Protein AF-0000000084456237 (afdb_homodimer)

Solvent-accessible surface area (backbone atoms only — not comparable to full-atom values): 35198 Å² total; per-residue (Å²): 132,79,72,77,70,68,61,64,42,32,40,69,92,60,57,74,44,73,39,68,68,59,11,61,72,62,45,25,42,30,30,38,37,39,26,37,68,26,79,47,23,15,45,40,10,31,13,45,17,38,32,52,52,52,50,44,63,72,60,71,50,57,41,80,52,32,34,39,35,28,49,40,65,50,56,43,26,34,9,42,22,43,22,22,47,27,59,42,30,38,20,36,32,27,17,21,62,76,55,52,69,69,47,54,50,50,34,49,74,54,59,30,72,41,77,45,69,38,46,86,35,59,66,48,12,39,46,45,42,63,68,42,52,41,48,55,39,39,72,72,69,38,47,60,40,81,50,72,78,38,78,45,70,47,25,23,58,28,27,13,47,54,36,51,47,48,66,66,47,50,32,56,44,46,38,39,35,68,43,56,43,82,97,45,62,55,56,44,50,80,52,59,57,85,64,56,50,29,39,31,33,42,35,30,39,23,24,60,51,37,1,34,52,50,21,29,58,77,66,67,43,73,78,35,27,36,38,37,28,27,35,53,44,22,40,24,56,51,52,13,47,77,66,71,42,89,46,68,49,94,60,69,70,34,82,38,57,83,17,45,27,43,44,41,35,69,65,30,53,60,55,49,67,36,87,48,38,44,74,44,72,42,47,59,67,50,13,50,53,28,25,51,48,39,21,29,75,73,24,39,53,43,14,49,49,21,17,41,39,59,24,42,47,76,67,64,45,50,65,79,75,35,82,82,65,36,57,52,37,29,35,37,39,43,36,40,18,36,61,85,44,31,56,68,54,52,49,52,54,57,52,51,51,53,54,57,71,73,97,131,80,70,78,69,69,60,63,41,32,37,69,90,61,58,73,45,74,39,69,67,59,11,62,72,63,46,25,42,30,29,38,37,39,26,37,69,26,80,46,22,15,46,40,9,31,13,45,18,38,31,53,52,52,50,42,64,70,61,71,51,58,41,81,52,33,34,36,36,28,47,39,64,49,54,44,26,35,10,41,22,43,22,22,47,27,58,43,30,38,20,36,32,27,17,21,64,77,56,51,68,68,49,53,50,50,32,48,72,55,59,31,71,40,78,44,70,37,47,87,34,60,65,49,11,40,48,44,43,63,67,42,52,41,48,54,39,38,74,71,70,38,46,60,41,81,50,72,78,39,78,45,69,47,25,21,57,27,27,13,47,54,37,51,47,47,68,66,48,52,32,56,43,46,39,38,35,71,46,57,44,82,96,46,61,57,55,43,49,80,51,60,56,85,68,57,50,31,38,32,32,41,37,30,39,21,26,60,50,37,1,34,52,51,20,30,58,76,66,68,43,74,77,34,28,36,38,37,28,28,36,53,44,22,40,25,55,51,52,12,48,75,67,72,43,91,44,68,49,95,60,69,70,33,83,38,56,83,17,45,27,44,45,42,35,70,64,31,53,58,54,50,67,36,87,47,38,44,73,44,73,42,47,60,66,50,14,51,53,28,24,52,49,39,21,29,76,72,25,38,54,44,13,48,49,22,16,41,40,60,24,41,48,76,66,64,46,51,63,77,74,35,82,83,67,36,58,52,35,29,36,36,39,45,35,39,20,36,62,85,46,31,55,66,52,50,49,51,54,55,52,52,53,53,52,56,70,72,97

Secondary structure (DSSP, 8-state):
------S--SS-PPPEEE-HHHHHHHTSEEEEE-GGGSTTSBTHHHHHHHHHHHHHHHHT--GGGEEEEE--SSHHHHHHHHHHHHTT-EEEEEE-TTS-HHHHHHHHHHT-SEEEE-SSSHHHHHHHIIIIIHHHHHHTT-EEEE--SS-SHHHHHHHTHHHHHHHHHGGGGGGTS----TTS-TT-TT-------EEEEE-SSSHHHHHHHHHHHHTT-TTSEEEEEEETT--HHHHHHHHTS----S---SS-GGG--SS--HHHHHHHTSTTEEEEEE-HHHHHHHHHHHHHHH-B---HHHHHHHHHHHTT-HHHHSTT--TT-EEEEE--B-SS--HHHHHHHHHHHHHHHH-/------S--SS-PPPEEE-HHHHHHHTSEEEEE-GGGSTTSBTHHHHHHHHHHHHHHHHT--GGGEEEEE--SSHHHHHHHHHHHHTT-EEEEEE-TTS-HHHHHHHHHHT-SEEEE-SSSHHHHHHHIIIIIHHHHHHTT-EEEE--SS-SHHHHHHHTHHHHHHHHHGGGGGGTS----TTS-TT-TT-------EEEEE-SSSHHHHHHHHHHHHTT-TTSEEEEEEETT--HHHHHHHHTS----S---SS-GGG--SS--HHHHHHHTSTTEEEEEE-HHHHHHHHHHHHHHH-B---HHHHHHHHHHHTT-HHHHSTT--TT-EEEEE--B-SS--HHHHHHHHHHHHHHHH-

Nearest PDB structures (foldseek):
  2rkb-assembly1_A  TM=9.262E-01  e=6.363E-34  Homo sapiens
  4h27-assembly1_A  TM=9.131E-01  e=2.205E-33  Homo sapiens
  1p5j-assembly1_A  TM=9.171E-01  e=6.031E-33  Homo sapiens
  5c3u-assembly1_A  TM=9.354E-01  e=3.200E-30  Rhizomucor miehei CAU432
  8y1j-assembly1_B-2  TM=8.818E-01  e=7.955E-26  Pseudomonas aeruginosa PAO1

Radius of gyration: 25.5 Å; Cα contacts (8 Å, |Δi|>4): 1666; chains: 2; bounding box: 60×74×68 Å

InterPro domains:
  IPR000634 Serine/threonine dehydratase, pyridoxal-phosphate-binding site [PS00165] (35-48)
  IPR001926 Tryptophan synthase beta chain-like, PALP domain [PF00291] (12-337)
  IPR036052 Tryptophan synthase beta chain-like, PALP domain superfamily [G3DSA:3.40.50.1100] (14-342)
  IPR036052 Tryptophan synthase beta chain-like, PALP domain superfamily [G3DSA:3.40.50.1100] (45-150)
  IPR036052 Tryptophan synthase beta chain-like, PALP domain superfamily [SSF53686] (10-348)
  IPR050147 Serine/Threonine Dehydratase [PTHR48078] (11-351)

Structure (mmCIF, N/CA/C/O backbone):
data_AF-0000000084456237-model_v1
#
loop_
_entity.id
_entity.type
_entity.pdbx_description
1 polymer 'L-serine ammonia-lyase'
#
loop_
_atom_site.group_PDB
_atom_site.id
_atom_site.type_symbol
_atom_site.label_atom_id
_atom_site.label_alt_id
_atom_site.label_comp_id
_atom_site.label_asym_id
_atom_site.label_entity_id
_atom_site.label_seq_id
_atom_site.pdbx_PDB_ins_code
_atom_site.Cartn_x
_atom_site.Cartn_y
_atom_site.Cartn_z
_atom_site.occupancy
_atom_site.B_iso_or_equiv
_atom_site.auth_seq_id
_atom_site.auth_comp_id
_atom_site.auth_asym_id
_atom_site.auth_atom_id
_atom_site.pdbx_PDB_model_num
ATOM 1 N N . MET A 1 1 ? -5.891 -6.926 32.438 1 22.42 1 MET A N 1
ATOM 2 C CA . MET A 1 1 ? -6.742 -5.742 32.469 1 22.42 1 MET A CA 1
ATOM 3 C C . MET A 1 1 ? -6.789 -5.074 31.094 1 22.42 1 MET A C 1
ATOM 5 O O . MET A 1 1 ? -5.797 -4.492 30.641 1 22.42 1 MET A O 1
ATOM 9 N N . GLY A 1 2 ? -7.172 -5.719 30 1 31.09 2 GLY A N 1
ATOM 10 C CA . GLY A 1 2 ? -7.332 -5.328 28.609 1 31.09 2 GLY A CA 1
ATOM 11 C C . GLY A 1 2 ? -8.016 -3.982 28.453 1 31.09 2 GLY A C 1
ATOM 12 O O . GLY A 1 2 ? -9.203 -3.844 28.75 1 31.09 2 GLY A O 1
ATOM 13 N N . SER A 1 3 ? -7.402 -2.934 28.844 1 33.03 3 SER A N 1
ATOM 14 C CA . SER A 1 3 ? -8.102 -1.654 28.938 1 33.03 3 SER A CA 1
ATOM 15 C C . SER A 1 3 ? -9.133 -1.498 27.828 1 33.03 3 SER A C 1
ATOM 17 O O . SER A 1 3 ? -8.859 -1.839 26.672 1 33.03 3 SER A O 1
ATOM 19 N N . ALA A 1 4 ? -10.422 -1.569 27.922 1 39.97 4 ALA A N 1
ATOM 20 C CA . ALA A 1 4 ? -11.578 -1.31 27.062 1 39.97 4 ALA A CA 1
ATOM 21 C C . ALA A 1 4 ? -11.281 -0.199 26.062 1 39.97 4 ALA A C 1
ATOM 23 O O . ALA A 1 4 ? -10.961 0.926 26.453 1 39.97 4 ALA A O 1
ATOM 24 N N . ILE A 1 5 ? -10.547 -0.421 25.047 1 48.97 5 ILE A N 1
ATOM 25 C CA . ILE A 1 5 ? -10.148 0.511 24 1 48.97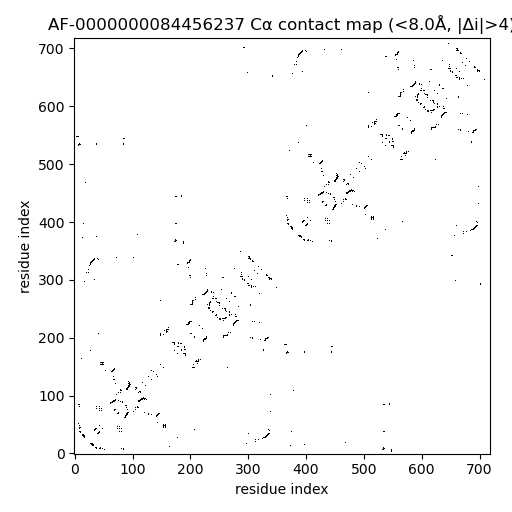 5 ILE A CA 1
ATOM 26 C C . ILE A 1 5 ? -11.32 1.428 23.641 1 48.97 5 ILE A C 1
ATOM 28 O O . ILE A 1 5 ? -12.211 1.042 22.891 1 48.97 5 ILE A O 1
ATOM 32 N N . ASN A 1 6 ? -11.883 2.215 24.531 1 59.5 6 ASN A N 1
ATOM 33 C CA . ASN A 1 6 ? -13.07 3.053 24.422 1 59.5 6 ASN A CA 1
ATOM 34 C C . ASN A 1 6 ? -12.773 4.348 23.672 1 59.5 6 ASN A C 1
ATOM 36 O O . ASN A 1 6 ? -13.461 5.352 23.859 1 59.5 6 ASN A O 1
ATOM 40 N N . THR A 1 7 ? -11.609 4.387 23.047 1 77.5 7 THR A N 1
ATOM 41 C CA . THR A 1 7 ? -11.367 5.656 22.359 1 77.5 7 THR A CA 1
ATOM 42 C C . THR A 1 7 ? -11.016 5.426 20.891 1 77.5 7 THR A C 1
ATOM 44 O O . THR A 1 7 ? -10.305 4.477 20.562 1 77.5 7 THR A O 1
ATOM 47 N N . LYS A 1 8 ? -11.617 6.203 20.047 1 89.38 8 LYS A N 1
ATOM 48 C CA . LYS A 1 8 ? -11.266 6.188 18.625 1 89.38 8 LYS A CA 1
ATOM 49 C C . LYS A 1 8 ? -9.844 6.695 18.406 1 89.38 8 LYS A C 1
ATOM 51 O O . LYS A 1 8 ? -9.391 7.602 19.094 1 89.38 8 LYS A O 1
ATOM 56 N N . VAL A 1 9 ? -9.148 6.07 17.516 1 94.12 9 VAL A N 1
ATOM 57 C CA . VAL A 1 9 ? -7.805 6.441 17.078 1 94.12 9 VAL A CA 1
ATOM 58 C C . VAL A 1 9 ? -7.801 6.676 15.57 1 94.12 9 VAL A C 1
ATOM 60 O O . VAL A 1 9 ? -7.645 5.734 14.789 1 94.12 9 VAL A O 1
ATOM 63 N N . PRO A 1 10 ? -7.879 7.926 15.156 1 95.75 10 PRO A N 1
ATOM 64 C CA . PRO A 1 10 ? -8.102 8.195 13.734 1 95.75 10 PRO A CA 1
ATOM 65 C C . PRO A 1 10 ? -6.828 8.047 12.898 1 95.75 10 PRO A C 1
ATOM 67 O O . PRO A 1 10 ? -6.551 8.883 12.031 1 95.75 10 PRO A O 1
ATOM 70 N N . TYR A 1 11 ? -5.996 7.094 13.141 1 98 11 TYR A N 1
ATOM 71 C CA . TYR A 1 11 ? -4.848 6.629 12.367 1 98 11 TYR A CA 1
ATOM 72 C C . TYR A 1 11 ? -4.574 5.152 12.625 1 98 11 TYR A C 1
ATOM 74 O O . TYR A 1 11 ? -5.195 4.547 13.508 1 98 11 TYR A O 1
ATOM 82 N N . ILE A 1 12 ? -3.725 4.555 11.836 1 98.12 12 ILE A N 1
ATOM 83 C CA . ILE A 1 12 ? -3.486 3.123 11.977 1 98.12 12 ILE A CA 1
ATOM 84 C C . ILE A 1 12 ? -1.986 2.855 12.07 1 98.12 12 ILE A C 1
ATOM 86 O O . ILE A 1 12 ? -1.172 3.713 11.719 1 98.12 12 ILE A O 1
ATOM 90 N N . GLU A 1 13 ? -1.665 1.674 12.68 1 97.94 13 GLU A N 1
ATOM 91 C CA . GLU A 1 13 ? -0.319 1.154 12.453 1 97.94 13 GLU A CA 1
ATOM 92 C C . GLU A 1 13 ? -0.116 0.766 10.992 1 97.94 13 GLU A C 1
ATOM 94 O O . GLU A 1 13 ? -0.939 0.054 10.414 1 97.94 13 GLU A O 1
ATOM 99 N N . THR A 1 14 ? 0.933 1.298 10.383 1 98.5 14 THR A N 1
ATOM 100 C CA . THR A 1 14 ? 1.155 1.036 8.961 1 98.5 14 THR A CA 1
ATOM 101 C C . THR A 1 14 ? 2.176 -0.083 8.773 1 98.5 14 THR A C 1
ATOM 103 O O . THR A 1 14 ? 2.971 -0.363 9.672 1 98.5 14 THR A O 1
ATOM 106 N N . PRO A 1 15 ? 2.148 -0.677 7.613 1 98.06 15 PRO A N 1
ATOM 107 C CA . PRO A 1 15 ? 3.078 -1.777 7.348 1 98.06 15 PRO A CA 1
ATOM 108 C C . PRO A 1 15 ? 4.512 -1.299 7.137 1 98.06 15 PRO A C 1
ATOM 110 O O . PRO A 1 15 ? 4.738 -0.135 6.797 1 98.06 15 PRO A O 1
ATOM 113 N N . LEU A 1 16 ? 5.391 -2.18 7.461 1 98.56 16 LEU A N 1
ATOM 114 C CA . LEU A 1 16 ? 6.793 -2.141 7.07 1 98.56 16 LEU A CA 1
ATOM 115 C C . LEU A 1 16 ? 7.133 -3.297 6.137 1 98.56 16 LEU A C 1
ATOM 117 O O . LEU A 1 16 ? 6.98 -4.465 6.504 1 98.56 16 LEU A O 1
ATOM 121 N N . ILE A 1 17 ? 7.559 -2.947 4.906 1 98.44 17 ILE A N 1
ATOM 122 C CA . ILE A 1 17 ? 7.836 -4.02 3.957 1 98.44 17 ILE A CA 1
ATOM 123 C C . ILE A 1 17 ? 9.227 -3.824 3.35 1 98.44 17 ILE A C 1
ATOM 125 O O . ILE A 1 17 ? 9.734 -2.705 3.305 1 98.44 17 ILE A O 1
ATOM 129 N N . LYS A 1 18 ? 9.828 -4.879 2.865 1 97.62 18 LYS A N 1
ATOM 130 C CA . LYS A 1 18 ? 11.133 -4.797 2.229 1 97.62 18 LYS A CA 1
ATOM 131 C C . LYS A 1 18 ? 11.008 -4.523 0.733 1 97.62 18 LYS A C 1
ATOM 133 O O . LYS A 1 18 ? 10.148 -5.105 0.064 1 97.62 18 LYS A O 1
ATOM 138 N N . SER A 1 19 ? 11.758 -3.611 0.268 1 97.62 19 SER A N 1
ATOM 139 C CA . SER A 1 19 ? 11.867 -3.387 -1.17 1 97.62 19 SER A CA 1
ATOM 140 C C . SER A 1 19 ? 13.047 -4.156 -1.762 1 97.62 19 SER A C 1
ATOM 142 O O . SER A 1 19 ? 14.203 -3.854 -1.468 1 97.62 19 SER A O 1
ATOM 144 N N . THR A 1 20 ? 12.742 -5.074 -2.629 1 94.88 20 THR A N 1
ATOM 145 C CA . THR A 1 20 ? 13.797 -5.828 -3.305 1 94.88 20 THR A CA 1
ATOM 146 C C . THR A 1 20 ? 14.594 -4.922 -4.234 1 94.88 20 THR A C 1
ATOM 148 O O . THR A 1 20 ? 15.828 -4.969 -4.246 1 94.88 20 THR A O 1
ATOM 151 N N . THR A 1 21 ? 13.906 -4.094 -4.93 1 95.25 21 THR A N 1
ATOM 152 C CA . THR A 1 21 ? 14.531 -3.244 -5.934 1 95.25 21 THR A CA 1
ATOM 153 C C . THR A 1 21 ? 15.422 -2.191 -5.273 1 95.25 21 THR A C 1
ATOM 155 O O . THR A 1 21 ? 16.578 -2.006 -5.672 1 95.25 21 THR A O 1
ATOM 158 N N . LEU A 1 22 ? 14.953 -1.523 -4.289 1 97.94 22 LEU A N 1
ATOM 159 C CA . LEU A 1 22 ? 15.734 -0.478 -3.635 1 97.94 22 LEU A CA 1
ATOM 160 C C . LEU A 1 22 ? 16.891 -1.077 -2.84 1 97.94 22 LEU A C 1
ATOM 162 O O . LEU A 1 22 ? 17.953 -0.462 -2.723 1 97.94 22 LEU A O 1
ATOM 166 N N . SER A 1 23 ? 16.672 -2.266 -2.332 1 96.88 23 SER A N 1
ATOM 167 C CA . SER A 1 23 ? 17.766 -2.955 -1.646 1 96.88 23 SER A CA 1
ATOM 168 C C . SER A 1 23 ? 18.906 -3.262 -2.602 1 96.88 23 SER A C 1
ATOM 170 O O . SER A 1 23 ? 20.078 -3.092 -2.25 1 96.88 23 SER A O 1
ATOM 172 N N . GLU A 1 24 ? 18.547 -3.711 -3.768 1 95.19 24 GLU A N 1
ATOM 173 C CA . GLU A 1 24 ? 19.562 -4.004 -4.773 1 95.19 24 GLU A CA 1
ATOM 174 C C . GLU A 1 24 ? 20.328 -2.748 -5.16 1 95.19 24 GLU A C 1
ATOM 176 O O . GLU A 1 24 ? 21.562 -2.77 -5.234 1 95.19 24 GLU A O 1
ATOM 181 N N . ILE A 1 25 ? 19.656 -1.691 -5.367 1 96.62 25 ILE A N 1
ATOM 182 C CA . ILE A 1 25 ? 20.266 -0.43 -5.777 1 96.62 25 ILE A CA 1
ATOM 183 C C . ILE A 1 25 ? 21.188 0.079 -4.676 1 96.62 25 ILE A C 1
ATOM 185 O O . ILE A 1 25 ? 22.312 0.52 -4.949 1 96.62 25 ILE A O 1
ATOM 189 N N . ALA A 1 26 ? 20.719 -0.014 -3.449 1 97.38 26 ALA A N 1
ATOM 190 C CA . ALA A 1 26 ? 21.453 0.549 -2.312 1 97.38 26 ALA A CA 1
ATOM 191 C C . ALA A 1 26 ? 22.547 -0.396 -1.84 1 97.38 26 ALA A C 1
ATOM 193 O O . ALA A 1 26 ? 23.484 0.024 -1.151 1 97.38 26 ALA A O 1
ATOM 194 N N . GLY A 1 27 ? 22.453 -1.713 -2.162 1 96 27 GLY A N 1
ATOM 195 C CA . GLY A 1 27 ? 23.391 -2.707 -1.668 1 96 27 GLY A CA 1
ATOM 196 C C . GLY A 1 27 ? 23.219 -3.01 -0.192 1 96 27 GLY A C 1
ATOM 197 O O . GLY A 1 27 ? 24.188 -3.309 0.505 1 96 27 GLY A O 1
ATOM 198 N N . CYS A 1 28 ? 22.062 -2.85 0.335 1 96.94 28 CYS A N 1
ATOM 199 C CA . CYS A 1 28 ? 21.719 -3.127 1.724 1 96.94 28 CYS A CA 1
ATOM 200 C C . CYS A 1 28 ? 20.234 -3.482 1.855 1 96.94 28 CYS A C 1
ATOM 202 O O . CYS A 1 28 ? 19.547 -3.652 0.852 1 96.94 28 CYS A O 1
ATOM 204 N N . ASN A 1 29 ? 19.734 -3.738 3.102 1 96.38 29 ASN A N 1
ATOM 205 C CA . ASN A 1 29 ? 18.312 -4 3.33 1 96.38 29 ASN A CA 1
ATOM 206 C C . ASN A 1 29 ? 17.516 -2.703 3.439 1 96.38 29 ASN A C 1
ATOM 208 O O . ASN A 1 29 ? 17.688 -1.94 4.391 1 96.38 29 ASN A O 1
ATOM 212 N N . VAL A 1 30 ? 16.641 -2.488 2.467 1 98.25 30 VAL A N 1
ATOM 213 C CA . VAL A 1 30 ? 15.812 -1.285 2.467 1 98.25 30 VAL A CA 1
ATOM 214 C C . VAL A 1 30 ? 14.359 -1.655 2.752 1 98.25 30 VAL A C 1
ATOM 216 O O . VAL A 1 30 ? 13.789 -2.516 2.08 1 98.25 30 VAL A O 1
ATOM 219 N N . PHE A 1 31 ? 13.852 -1.045 3.746 1 98.69 31 PHE A N 1
ATOM 220 C CA . PHE A 1 31 ? 12.453 -1.241 4.125 1 98.69 31 PHE A CA 1
ATOM 221 C C . PHE A 1 31 ? 11.656 0.04 3.926 1 98.69 31 PHE A C 1
ATOM 223 O O . PHE A 1 31 ? 12.195 1.141 4.035 1 98.69 31 PHE A O 1
ATOM 230 N N . LEU A 1 32 ? 10.391 -0.126 3.58 1 98.88 32 LEU A N 1
ATOM 231 C CA . LEU A 1 32 ? 9.453 0.973 3.377 1 98.88 32 LEU A CA 1
ATOM 232 C C . LEU A 1 32 ? 8.422 1.019 4.496 1 98.88 32 LEU A C 1
ATOM 234 O O . LEU A 1 32 ? 7.66 0.066 4.688 1 98.88 32 LEU A O 1
ATOM 238 N N . LYS A 1 33 ? 8.43 2.096 5.305 1 98.94 33 LYS A N 1
ATOM 239 C CA . LYS A 1 33 ? 7.348 2.363 6.246 1 98.94 33 LYS A CA 1
ATOM 240 C C . LYS A 1 33 ? 6.195 3.094 5.566 1 98.94 33 LYS A C 1
ATOM 242 O O . LYS A 1 33 ? 6.305 4.281 5.25 1 98.94 33 LYS A O 1
ATOM 247 N N . LEU A 1 34 ? 5.055 2.424 5.367 1 98.88 34 LEU A N 1
ATOM 248 C CA . LEU A 1 34 ? 4.062 2.828 4.375 1 98.88 34 LEU A CA 1
ATOM 249 C C . LEU A 1 34 ? 3.016 3.746 4.996 1 98.88 34 LEU A C 1
ATOM 251 O O . LEU A 1 34 ? 1.831 3.404 5.035 1 98.88 34 LEU A O 1
ATOM 255 N N . GLU A 1 35 ? 3.414 4.957 5.277 1 98.88 35 GLU A N 1
ATOM 256 C CA . GLU A 1 35 ? 2.521 5.949 5.867 1 98.88 35 GLU A CA 1
ATOM 257 C C . GLU A 1 35 ? 1.521 6.473 4.836 1 98.88 35 GLU A C 1
ATOM 259 O O . GLU A 1 35 ? 0.53 7.109 5.195 1 98.88 35 GLU A O 1
ATOM 264 N N . ASN A 1 36 ? 1.771 6.188 3.553 1 98.62 36 ASN A N 1
ATOM 265 C CA . ASN A 1 36 ? 0.832 6.535 2.492 1 98.62 36 ASN A CA 1
ATOM 266 C C . ASN A 1 36 ? -0.472 5.754 2.619 1 98.62 36 ASN A C 1
ATOM 268 O O . ASN A 1 36 ? -1.46 6.07 1.957 1 98.62 36 ASN A O 1
ATOM 272 N N . LEU A 1 37 ? -0.533 4.824 3.551 1 98.5 37 LEU A N 1
ATOM 273 C CA . LEU A 1 37 ? -1.724 3.994 3.707 1 98.5 37 LEU A CA 1
ATOM 274 C C . LEU A 1 37 ? -2.605 4.516 4.836 1 98.5 37 LEU A C 1
ATOM 276 O O . LEU A 1 37 ? -3.66 3.945 5.121 1 98.5 37 LEU A O 1
ATOM 280 N N . GLN A 1 38 ? -2.197 5.551 5.457 1 98.62 38 GLN A N 1
ATOM 281 C CA . GLN A 1 38 ? -3.018 6.145 6.508 1 98.62 38 GLN A CA 1
ATOM 282 C C . GLN A 1 38 ? -4.387 6.551 5.973 1 98.62 38 GLN A C 1
ATOM 284 O O . GLN A 1 38 ? -4.543 6.785 4.773 1 98.62 38 GLN A O 1
ATOM 289 N N . PRO A 1 39 ? -5.375 6.754 6.848 1 97.5 39 PRO A N 1
ATOM 290 C CA . PRO A 1 39 ? -6.746 7.059 6.43 1 97.5 39 PRO A CA 1
ATOM 291 C C . PRO A 1 39 ? -6.824 8.289 5.527 1 97.5 39 PRO A C 1
ATOM 293 O O . PRO A 1 39 ? -7.602 8.305 4.566 1 97.5 39 PRO A O 1
ATOM 296 N N . SER A 1 40 ? -5.984 9.273 5.773 1 97.81 40 SER A N 1
ATOM 297 C CA . SER A 1 40 ? -6.047 10.484 4.965 1 97.81 40 SER A CA 1
ATOM 298 C C . SER A 1 40 ? -5.094 10.398 3.775 1 97.81 40 SER A C 1
ATOM 300 O O . SER A 1 40 ? -5.016 11.336 2.971 1 97.81 40 SER A O 1
ATOM 302 N N . GLY A 1 41 ? -4.297 9.289 3.721 1 97.69 41 GLY A N 1
ATOM 303 C CA . GLY A 1 41 ? -3.408 9.086 2.586 1 97.69 41 GLY A CA 1
ATOM 304 C C . GLY A 1 41 ? -1.989 9.555 2.846 1 97.69 41 GLY A C 1
ATOM 305 O O . GLY A 1 41 ? -1.143 9.516 1.951 1 97.69 41 GLY A O 1
ATOM 306 N N . SER A 1 42 ? -1.741 10.031 4.086 1 98.56 42 SER A N 1
ATOM 307 C CA . SER A 1 42 ? -0.395 10.477 4.434 1 98.56 42 SER A CA 1
ATOM 308 C C . SER A 1 42 ? -0.127 10.32 5.926 1 98.56 42 SER A C 1
ATOM 310 O O . SER A 1 42 ? -1.052 10.086 6.707 1 98.56 42 SER A O 1
ATOM 312 N N . PHE A 1 43 ? 1.106 10.484 6.34 1 98.81 43 PHE A N 1
ATOM 313 C CA . PHE A 1 43 ? 1.546 10.375 7.723 1 98.81 43 PHE A CA 1
ATOM 314 C C . PHE A 1 43 ? 0.82 11.383 8.609 1 98.81 43 PHE A C 1
ATOM 316 O O . PHE A 1 43 ? 0.758 11.211 9.828 1 98.81 43 PHE A O 1
ATOM 323 N N . LYS A 1 44 ? 0.256 12.414 7.984 1 98.75 44 LYS A N 1
ATOM 324 C CA . LYS A 1 44 ? -0.368 13.492 8.75 1 98.75 44 LYS A CA 1
ATOM 325 C C . LYS A 1 44 ? -1.522 12.969 9.594 1 98.75 44 LYS A C 1
ATOM 327 O O . LYS A 1 44 ? -1.889 13.578 10.602 1 98.75 44 LYS A O 1
ATOM 332 N N . SER A 1 45 ? -2.068 11.844 9.227 1 98.75 45 SER A N 1
ATOM 333 C CA . SER A 1 45 ? -3.119 11.234 10.039 1 98.75 45 SER A CA 1
ATOM 334 C C . SER A 1 45 ? -2.652 11.016 11.477 1 98.75 45 SER A C 1
ATOM 336 O O . SER A 1 45 ? -3.426 11.188 12.414 1 98.75 45 SER A O 1
ATOM 338 N N . ARG A 1 46 ? -1.382 10.656 11.688 1 98.69 46 ARG A N 1
ATOM 339 C CA . ARG A 1 46 ? -0.883 10.352 13.023 1 98.69 46 ARG A CA 1
ATOM 340 C C . ARG A 1 46 ? -0.861 11.594 13.898 1 98.69 46 ARG A C 1
ATOM 342 O O . ARG A 1 46 ? -1.593 11.68 14.891 1 98.69 46 ARG A O 1
ATOM 349 N N . GLY A 1 47 ? -0.079 12.547 13.438 1 98.75 47 GLY A N 1
ATOM 350 C CA . GLY A 1 47 ? 0.097 13.742 14.25 1 98.75 47 GLY A CA 1
ATOM 351 C C . GLY A 1 47 ? -1.192 14.508 14.461 1 98.75 47 GLY A C 1
ATOM 352 O O . GLY A 1 47 ? -1.548 14.828 15.602 1 98.75 47 GLY A O 1
ATOM 353 N N . ILE A 1 48 ? -1.898 14.781 13.383 1 98.75 48 ILE A N 1
ATOM 354 C CA . ILE A 1 48 ? -3.137 15.547 13.469 1 98.75 48 ILE A CA 1
ATOM 355 C C . ILE A 1 48 ? -4.195 14.734 14.211 1 98.75 48 ILE A C 1
ATOM 357 O O . ILE A 1 48 ? -4.93 15.273 15.047 1 98.75 48 ILE A O 1
ATOM 361 N N . GLY A 1 49 ? -4.277 13.438 13.914 1 98.31 49 GLY A N 1
ATOM 362 C CA . GLY A 1 49 ? -5.199 12.578 14.648 1 98.31 49 GLY A CA 1
ATOM 363 C C . GLY A 1 49 ? -4.957 12.586 16.141 1 98.31 49 GLY A C 1
ATOM 364 O O . GLY A 1 49 ? -5.895 12.734 16.938 1 98.31 49 GLY A O 1
ATOM 365 N N . ASN A 1 50 ? -3.744 12.43 16.516 1 98.56 50 ASN A N 1
ATOM 366 C CA . ASN A 1 50 ? -3.391 12.469 17.938 1 98.56 50 ASN A CA 1
ATOM 367 C C . ASN A 1 50 ? -3.721 13.82 18.562 1 98.56 50 ASN A C 1
ATOM 369 O O . ASN A 1 50 ? -4.172 13.883 19.703 1 98.56 50 ASN A O 1
ATOM 373 N N . TYR A 1 51 ? -3.477 14.883 17.812 1 98.38 51 TYR A N 1
ATOM 374 C CA . TYR A 1 51 ? -3.777 16.234 18.297 1 98.38 51 TYR A CA 1
ATOM 375 C C . TYR A 1 51 ? -5.266 16.375 18.594 1 98.38 51 TYR A C 1
ATOM 377 O O . TYR A 1 51 ? -5.645 16.891 19.641 1 98.38 51 TYR A O 1
ATOM 385 N N . LEU A 1 52 ? -6.098 15.953 17.688 1 97.19 52 LEU A N 1
ATOM 386 C CA . LEU A 1 52 ? -7.539 16.078 17.859 1 97.19 52 LEU A CA 1
ATOM 387 C C . LEU A 1 52 ? -8.008 15.273 19.062 1 97.19 52 LEU A C 1
ATOM 389 O O . LEU A 1 52 ? -8.812 15.75 19.875 1 97.19 52 LEU A O 1
ATOM 393 N N . VAL A 1 53 ? -7.547 14.031 19.203 1 95.38 53 VAL A N 1
ATOM 394 C CA . VAL A 1 53 ? -7.914 13.18 20.328 1 95.38 53 VAL A CA 1
ATOM 395 C C . VAL A 1 53 ? -7.512 13.859 21.641 1 95.38 53 VAL A C 1
ATOM 397 O O . VAL A 1 53 ? -8.297 13.891 22.594 1 95.38 53 VAL A O 1
ATOM 400 N N . ALA A 1 54 ? -6.324 14.383 21.672 1 95.75 54 ALA A N 1
ATOM 401 C CA . ALA A 1 54 ? -5.816 15.039 22.875 1 95.75 54 ALA A CA 1
ATOM 402 C C . ALA A 1 54 ? -6.66 16.266 23.234 1 95.75 54 ALA A C 1
ATOM 404 O O . ALA A 1 54 ? -6.961 16.484 24.406 1 95.75 54 ALA A O 1
ATOM 405 N N . LYS A 1 55 ? -7.02 17.031 22.203 1 95.06 55 LYS A N 1
ATOM 406 C CA . LYS A 1 55 ? -7.785 18.25 22.453 1 95.06 55 LYS A CA 1
ATOM 407 C C . LYS A 1 55 ? -9.211 17.922 22.906 1 95.06 55 LYS A C 1
ATOM 409 O O . LYS A 1 55 ? -9.781 18.625 23.734 1 95.06 55 LYS A O 1
ATOM 414 N N . LEU A 1 56 ? -9.781 16.922 22.359 1 91.75 56 LEU A N 1
ATOM 415 C CA . LEU A 1 56 ? -11.102 16.5 22.797 1 91.75 56 LEU A CA 1
ATOM 416 C C . LEU A 1 56 ? -11.07 16.078 24.266 1 91.75 56 LEU A C 1
ATOM 418 O O . LEU A 1 56 ? -11.992 16.406 25.031 1 91.75 56 LEU A O 1
ATOM 422 N N . ALA A 1 57 ? -10.078 15.328 24.641 1 90.44 57 ALA A N 1
ATOM 423 C CA . ALA A 1 57 ? -9.93 14.898 26.031 1 90.44 57 ALA A CA 1
ATOM 424 C C . ALA A 1 57 ? -9.75 16.094 26.969 1 90.44 57 ALA A C 1
ATOM 426 O O . ALA A 1 57 ? -10.273 16.109 28.078 1 90.44 57 ALA A O 1
ATOM 427 N N . GLU A 1 58 ? -9.039 17.031 26.516 1 90 58 GLU A N 1
ATOM 428 C CA . GLU A 1 58 ? -8.734 18.203 27.312 1 90 58 GLU A CA 1
ATOM 429 C C . GLU A 1 58 ? -9.984 19.047 27.562 1 90 58 GLU A C 1
ATOM 431 O O . GLU A 1 58 ? -10.18 19.562 28.672 1 90 58 GLU A O 1
ATOM 436 N N . HIS A 1 59 ? -10.773 19.188 26.547 1 85.44 59 HIS A N 1
ATOM 437 C CA . HIS A 1 59 ? -11.922 20.078 26.641 1 85.44 59 HIS A CA 1
ATOM 438 C C . HIS A 1 59 ? -13.148 19.344 27.172 1 85.44 59 HIS A C 1
ATOM 440 O O . HIS A 1 59 ? -14.195 19.953 27.406 1 85.44 59 HIS A O 1
ATOM 446 N N . ARG A 1 60 ? -13.031 18.062 27.516 1 77.19 60 ARG A N 1
ATOM 447 C CA . ARG A 1 60 ? -14.164 17.25 27.969 1 77.19 60 ARG A CA 1
ATOM 448 C C . ARG A 1 60 ? -15.43 17.594 27.188 1 77.19 60 ARG A C 1
ATOM 450 O O . ARG A 1 60 ? -16.5 17.75 27.781 1 77.19 60 ARG A O 1
ATOM 457 N N . SER A 1 61 ? -15.219 17.906 25.984 1 71.25 61 SER A N 1
ATOM 458 C CA . SER A 1 61 ? -16.312 18.438 25.172 1 71.25 61 SER A CA 1
ATOM 459 C C . SER A 1 61 ? -17.078 17.312 24.484 1 71.25 61 SER A C 1
ATOM 461 O O . SER A 1 61 ? -16.516 16.25 24.203 1 71.25 61 SER A O 1
ATOM 463 N N . ASP A 1 62 ? -18.297 17.656 24.359 1 81.31 62 ASP A N 1
ATOM 464 C CA . ASP A 1 62 ? -19.109 16.812 23.5 1 81.31 62 ASP A CA 1
ATOM 465 C C . ASP A 1 62 ? -18.641 16.906 22.047 1 81.31 62 ASP A C 1
ATOM 467 O O . ASP A 1 62 ? -18.609 18 21.469 1 81.31 62 ASP A O 1
ATOM 471 N N . PRO A 1 63 ? -18.188 15.766 21.5 1 83.69 63 PRO A N 1
ATOM 472 C CA . PRO A 1 63 ? -17.75 15.781 20.109 1 83.69 63 PRO A CA 1
ATOM 473 C C . PRO A 1 63 ? -18.734 16.5 19.188 1 83.69 63 PRO A C 1
ATOM 475 O O . PRO A 1 63 ? -18.312 17.188 18.25 1 83.69 63 PRO A O 1
ATOM 478 N N . SER A 1 64 ? -19.906 16.469 19.516 1 83.81 64 SER A N 1
ATOM 479 C CA . SER A 1 64 ? -20.906 17.062 18.641 1 83.81 64 SER A CA 1
ATOM 480 C C . SER A 1 64 ? -20.844 18.594 18.688 1 83.81 64 SER A C 1
ATOM 482 O O . SER A 1 64 ? -21.328 19.266 17.781 1 83.81 64 SER A O 1
ATOM 484 N N . ASN A 1 65 ? -20.219 19.125 19.656 1 90.06 65 ASN A N 1
ATOM 485 C CA . ASN A 1 65 ? -20.125 20.578 19.781 1 90.06 65 ASN A CA 1
ATOM 486 C C . ASN A 1 65 ? -18.719 21.078 19.484 1 90.06 65 ASN A C 1
ATOM 488 O O . ASN A 1 65 ? -18.438 22.266 19.609 1 90.06 65 ASN A O 1
ATOM 492 N N . THR A 1 66 ? -17.875 20.188 19.125 1 93.94 66 THR A N 1
ATOM 493 C CA . THR A 1 66 ? -16.5 20.562 18.828 1 93.94 66 THR A CA 1
ATOM 494 C C . THR A 1 66 ? -16.297 20.734 17.328 1 93.94 66 THR A C 1
ATOM 496 O O . THR A 1 66 ? -16.703 19.891 16.531 1 93.94 66 THR A O 1
ATOM 499 N N . HIS A 1 67 ? -15.68 21.859 16.984 1 97.06 67 HIS A N 1
ATOM 500 C CA . HIS A 1 67 ? -15.367 22.188 15.602 1 97.06 67 HIS A CA 1
ATOM 501 C C . HIS A 1 67 ? -13.891 22.484 15.422 1 97.06 67 HIS A C 1
ATOM 503 O O . HIS A 1 67 ? -13.367 23.438 16.031 1 97.06 67 HIS A O 1
ATOM 509 N N . PHE A 1 68 ? -13.273 21.672 14.625 1 98.12 68 PHE A N 1
ATOM 510 C CA . PHE A 1 68 ? -11.852 21.859 14.352 1 98.12 68 PHE A CA 1
ATOM 511 C C . PHE A 1 68 ? -11.656 22.75 13.125 1 98.12 68 PHE A C 1
ATOM 513 O O . PHE A 1 68 ? -12.383 22.625 12.141 1 98.12 68 PHE A O 1
ATOM 520 N N . TYR A 1 69 ? -10.656 23.672 13.227 1 98.62 69 TYR A N 1
ATOM 521 C CA . TYR A 1 69 ? -10.344 24.625 12.164 1 98.62 69 TYR A CA 1
ATOM 522 C C . TYR A 1 69 ? -8.875 24.516 11.75 1 98.62 69 TYR A C 1
ATOM 524 O O . TYR A 1 69 ? -7.984 24.5 12.594 1 98.62 69 TYR A O 1
ATOM 532 N N . CYS A 1 70 ? -8.641 24.359 10.477 1 98.06 70 CYS A N 1
ATOM 533 C CA . CYS A 1 70 ? -7.293 24.219 9.93 1 98.06 70 CYS A CA 1
ATOM 534 C C . CYS A 1 70 ? -7.121 25.094 8.688 1 98.06 70 CYS A C 1
ATOM 536 O O . CYS A 1 70 ? -8.062 25.25 7.906 1 98.06 70 CYS A O 1
ATOM 538 N N . SER A 1 71 ? -5.934 25.641 8.508 1 94.88 71 SER A N 1
ATOM 539 C CA . SER A 1 71 ? -5.727 26.531 7.367 1 94.88 71 SER A CA 1
ATOM 540 C C . SER A 1 71 ? -4.836 25.875 6.316 1 94.88 71 SER A C 1
ATOM 542 O O . SER A 1 71 ? -4.293 26.547 5.441 1 94.88 71 SER A O 1
ATOM 544 N N . SER A 1 72 ? -4.645 24.625 6.391 1 92.69 72 SER A N 1
ATOM 545 C CA . SER A 1 72 ? -3.822 23.922 5.41 1 92.69 72 SER A CA 1
ATOM 546 C C . SER A 1 72 ? -4.672 23.375 4.27 1 92.69 72 SER A C 1
ATOM 548 O O . SER A 1 72 ? -5.633 22.641 4.5 1 92.69 72 SER A O 1
ATOM 550 N N . GLY A 1 73 ? -4.215 23.734 3.018 1 90.88 73 GLY A N 1
ATOM 551 C CA . GLY A 1 73 ? -4.879 23.203 1.834 1 90.88 73 GLY A CA 1
ATOM 552 C C . GLY A 1 73 ? -4.27 21.906 1.336 1 90.88 73 GLY A C 1
ATOM 553 O O . GLY A 1 73 ? -4.543 21.484 0.212 1 90.88 73 GLY A O 1
ATOM 554 N N . GLY A 1 74 ? -3.463 21.266 2.117 1 94.81 74 GLY A N 1
ATOM 555 C CA . GLY A 1 74 ? -2.783 20.047 1.719 1 94.81 74 GLY A CA 1
ATOM 556 C C . GLY A 1 74 ? -3.1 18.859 2.617 1 94.81 74 GLY A C 1
ATOM 557 O O . GLY A 1 74 ? -4.254 18.672 3.01 1 94.81 74 GLY A O 1
ATOM 558 N N . ASN A 1 75 ? -2.064 18.125 2.9 1 97.44 75 ASN A N 1
ATOM 559 C CA . ASN A 1 75 ? -2.229 16.859 3.623 1 97.44 75 ASN A CA 1
ATOM 560 C C . ASN A 1 75 ? -2.668 17.094 5.066 1 97.44 75 ASN A C 1
ATOM 562 O O . ASN A 1 75 ? -3.4 16.281 5.637 1 97.44 75 ASN A O 1
ATOM 566 N N . ALA A 1 76 ? -2.268 18.203 5.648 1 97.94 76 ALA A N 1
ATOM 567 C CA . ALA A 1 76 ? -2.693 18.484 7.016 1 97.94 76 ALA A CA 1
ATOM 568 C C . ALA A 1 76 ? -4.191 18.766 7.078 1 97.94 76 ALA A C 1
ATOM 570 O O . ALA A 1 76 ? -4.879 18.297 7.988 1 97.94 76 ALA A O 1
ATOM 571 N N . GLY A 1 77 ? -4.648 19.578 6.164 1 98 77 GLY A N 1
ATOM 572 C CA . GLY A 1 77 ? -6.082 19.828 6.105 1 98 77 GLY A CA 1
ATOM 573 C C . GLY A 1 77 ? -6.898 18.562 5.883 1 98 77 GLY A C 1
ATOM 574 O O . GLY A 1 77 ? -7.906 18.344 6.559 1 98 77 GLY A O 1
ATOM 575 N N . LEU A 1 78 ? -6.445 17.781 4.961 1 98.12 78 LEU A N 1
ATOM 576 C CA . LEU A 1 78 ? -7.141 16.531 4.664 1 98.12 78 LEU A CA 1
ATOM 577 C C . LEU A 1 78 ? -7.137 15.609 5.879 1 98.12 78 LEU A C 1
ATOM 579 O O . LEU A 1 78 ? -8.148 14.969 6.184 1 98.12 78 LEU A O 1
ATOM 583 N N . ALA A 1 79 ? -6.039 15.508 6.57 1 98.75 79 ALA A N 1
ATOM 584 C CA . ALA A 1 79 ? -5.938 14.703 7.789 1 98.75 79 ALA A CA 1
ATOM 585 C C . ALA A 1 79 ? -6.883 15.227 8.867 1 98.75 79 ALA A C 1
ATOM 587 O O . ALA A 1 79 ? -7.492 14.445 9.602 1 98.75 79 ALA A O 1
ATOM 588 N N . CYS A 1 80 ? -6.984 16.547 8.945 1 98.75 80 CYS A N 1
ATOM 589 C CA . CYS A 1 80 ? -7.887 17.172 9.914 1 98.75 80 CYS A CA 1
ATOM 590 C C . CYS A 1 80 ? -9.328 16.734 9.656 1 98.75 80 CYS A C 1
ATOM 592 O O . CYS A 1 80 ? -10.031 16.328 10.586 1 98.75 80 CYS A O 1
ATOM 594 N N . VAL A 1 81 ? -9.688 16.812 8.422 1 98.31 81 VAL A N 1
ATOM 595 C CA . VAL A 1 81 ? -11.055 16.438 8.07 1 98.31 81 VAL A CA 1
ATOM 596 C C . VAL A 1 81 ? -11.305 14.977 8.398 1 98.31 81 VAL A C 1
ATOM 598 O O . VAL A 1 81 ? -12.281 14.641 9.078 1 98.31 81 VAL A O 1
ATOM 601 N N . HIS A 1 82 ? -10.445 14.078 7.992 1 97.38 82 HIS A N 1
ATOM 602 C CA . HIS A 1 82 ? -10.617 12.648 8.227 1 97.38 82 HIS A CA 1
ATOM 603 C C . HIS A 1 82 ? -10.695 12.336 9.719 1 97.38 82 HIS A C 1
ATOM 605 O O . HIS A 1 82 ? -11.547 11.555 10.148 1 97.38 82 HIS A O 1
ATOM 611 N N . ALA A 1 83 ? -9.82 12.914 10.461 1 97.38 83 ALA A N 1
ATOM 612 C CA . ALA A 1 83 ? -9.789 12.656 11.898 1 97.38 83 ALA A CA 1
ATOM 613 C C . ALA A 1 83 ? -11.047 13.18 12.578 1 97.38 83 ALA A C 1
ATOM 615 O O . ALA A 1 83 ? -11.641 12.5 13.422 1 97.38 83 ALA A O 1
ATOM 616 N N . ALA A 1 84 ? -11.453 14.383 12.188 1 96.5 84 ALA A N 1
ATOM 617 C CA . ALA A 1 84 ? -12.641 14.984 12.789 1 96.5 84 ALA A CA 1
ATOM 618 C C . ALA A 1 84 ? -13.875 14.117 12.539 1 96.5 84 ALA A C 1
ATOM 620 O O . ALA A 1 84 ? -14.633 13.82 13.461 1 96.5 84 ALA A O 1
ATOM 621 N N . ILE A 1 85 ? -14.031 13.688 11.32 1 94.38 85 ILE A N 1
ATOM 622 C CA . ILE A 1 85 ? -15.188 12.875 10.953 1 94.38 85 ILE A CA 1
ATOM 623 C C . ILE A 1 85 ? -15.148 11.555 11.711 1 94.38 85 ILE A C 1
ATOM 625 O O . ILE A 1 85 ? -16.172 11.094 12.219 1 94.38 85 ILE A O 1
ATOM 629 N N . THR A 1 86 ? -14.031 10.961 11.836 1 93.69 86 THR A N 1
ATOM 630 C CA . THR A 1 86 ? -13.883 9.703 12.555 1 93.69 86 THR A CA 1
ATOM 631 C C . THR A 1 86 ? -14.258 9.875 14.023 1 93.69 86 THR A C 1
ATOM 633 O O . THR A 1 86 ? -14.844 8.969 14.625 1 93.69 86 THR A O 1
ATOM 636 N N . LEU A 1 87 ? -14.008 11.047 14.555 1 92.31 87 LEU A N 1
ATOM 637 C CA . LEU A 1 87 ? -14.242 11.312 15.969 1 92.31 87 LEU A CA 1
ATOM 638 C C . LEU A 1 87 ? -15.648 11.867 16.188 1 92.31 87 LEU A C 1
ATOM 640 O O . LEU A 1 87 ? -16.031 12.148 17.328 1 92.31 87 LEU A O 1
ATOM 644 N N . GLY A 1 88 ? -16.375 12.078 15.109 1 90.25 88 GLY A N 1
ATOM 645 C CA . GLY A 1 88 ? -17.719 12.609 15.227 1 90.25 88 GLY A CA 1
ATOM 646 C C . GLY A 1 88 ? -17.75 14.109 15.422 1 90.25 88 GLY A C 1
ATOM 647 O O . GLY A 1 88 ? -18.688 14.648 16.016 1 90.25 88 GLY A O 1
ATOM 648 N N . CYS A 1 89 ? -16.719 14.789 14.938 1 93.94 89 CYS A N 1
ATOM 649 C CA . CYS A 1 89 ? -16.609 16.234 15.055 1 93.94 89 CYS A CA 1
ATOM 650 C C . CYS A 1 89 ? -16.703 16.906 13.688 1 93.94 89 CYS A C 1
ATOM 652 O O . CYS A 1 89 ? -16.875 16.234 12.672 1 93.94 89 CYS A O 1
ATOM 654 N N . LYS A 1 90 ? -16.703 18.203 13.789 1 96.19 90 LYS A N 1
ATOM 655 C CA . LYS A 1 90 ? -16.719 19.0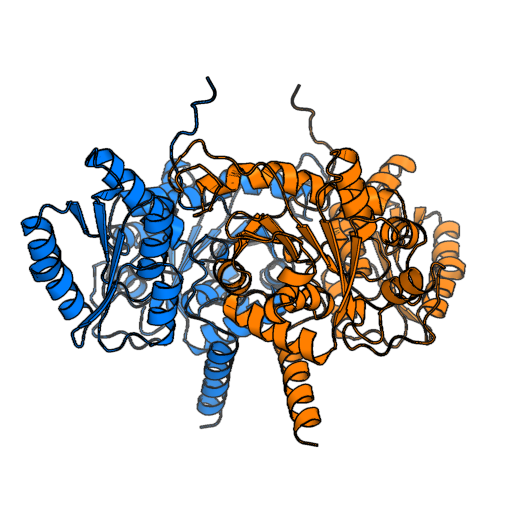16 12.562 1 96.19 90 LYS A CA 1
ATOM 656 C C . LYS A 1 90 ? -15.328 19.531 12.234 1 96.19 90 LYS A C 1
ATOM 658 O O . LYS A 1 90 ? -14.477 19.656 13.117 1 96.19 90 LYS A O 1
ATOM 663 N N . ALA A 1 91 ? -15.148 19.766 10.945 1 98.31 91 ALA A N 1
ATOM 664 C CA . ALA A 1 91 ? -13.898 20.375 10.508 1 98.31 91 ALA A CA 1
ATOM 665 C C . ALA A 1 91 ? -14.156 21.375 9.383 1 98.31 91 ALA A C 1
ATOM 667 O O . ALA A 1 91 ? -14.867 21.078 8.422 1 98.31 91 ALA A O 1
ATOM 668 N N . THR A 1 92 ? -13.617 22.547 9.523 1 98.62 92 THR A N 1
ATOM 669 C CA . THR A 1 92 ? -13.609 23.562 8.477 1 98.62 92 THR A CA 1
ATOM 670 C C . THR A 1 92 ? -12.18 23.906 8.07 1 98.62 92 THR A C 1
ATOM 672 O O . THR A 1 92 ? -11.328 24.156 8.938 1 98.62 92 THR A O 1
ATOM 675 N N . ILE A 1 93 ? -11.977 23.906 6.77 1 98.62 93 ILE A N 1
ATOM 676 C CA . ILE A 1 93 ? -10.656 24.219 6.227 1 98.62 93 ILE A CA 1
ATOM 677 C C . ILE A 1 93 ? -10.688 25.562 5.508 1 98.62 93 ILE A C 1
ATOM 679 O O . ILE A 1 93 ? -11.57 25.812 4.684 1 98.62 93 ILE A O 1
ATOM 683 N N . VAL A 1 94 ? -9.734 26.469 5.832 1 98.25 94 VAL A N 1
ATOM 684 C CA . VAL A 1 94 ? -9.594 27.766 5.168 1 98.25 94 VAL A CA 1
ATOM 685 C C . VAL A 1 94 ? -8.281 27.797 4.391 1 98.25 94 VAL A C 1
ATOM 687 O O . VAL A 1 94 ? -7.207 27.625 4.969 1 98.25 94 VAL A O 1
ATOM 690 N N . VAL A 1 95 ? -8.422 28.047 3.125 1 96.94 95 VAL A N 1
ATOM 691 C CA . VAL A 1 95 ? -7.246 27.953 2.27 1 96.94 95 VAL A CA 1
ATOM 692 C C . VAL A 1 95 ? -7.129 29.203 1.409 1 96.94 95 VAL A C 1
ATOM 694 O O . VAL A 1 95 ? -8.117 29.906 1.179 1 96.94 95 VAL A O 1
ATOM 697 N N . PRO A 1 96 ? -5.902 29.562 0.973 1 93.81 96 PRO A N 1
ATOM 698 C CA . PRO A 1 96 ? -5.766 30.703 0.062 1 93.81 96 PRO A CA 1
ATOM 699 C C . PRO A 1 96 ? -6.363 30.422 -1.316 1 93.81 96 PRO A C 1
ATOM 701 O O . PRO A 1 96 ? -6.688 29.281 -1.64 1 93.81 96 PRO A O 1
ATOM 704 N N . MET A 1 97 ? -6.359 31.422 -2.105 1 93.56 97 MET A N 1
ATOM 705 C CA . MET A 1 97 ? -6.984 31.344 -3.424 1 93.56 97 MET A CA 1
ATOM 706 C C . MET A 1 97 ? -6.176 30.469 -4.367 1 93.56 97 MET A C 1
ATOM 708 O O . MET A 1 97 ? -6.699 29.969 -5.363 1 93.56 97 MET A O 1
ATOM 712 N N . SER A 1 98 ? -4.965 30.203 -4.008 1 88.81 98 SER A N 1
ATOM 713 C CA . SER A 1 98 ? -4.074 29.438 -4.871 1 88.81 98 SER A CA 1
ATOM 714 C C . SER A 1 98 ? -4.289 27.938 -4.691 1 88.81 98 SER A C 1
ATOM 716 O O . SER A 1 98 ? -3.809 27.141 -5.496 1 88.81 98 SER A O 1
ATOM 718 N N . THR A 1 99 ? -5.008 27.516 -3.686 1 91.62 99 THR A N 1
ATOM 719 C CA . THR A 1 99 ? -5.266 26.094 -3.484 1 91.62 99 THR A CA 1
ATOM 720 C C . THR A 1 99 ? -6.086 25.531 -4.637 1 91.62 99 THR A C 1
ATOM 722 O O . THR A 1 99 ? -7.051 26.156 -5.09 1 91.62 99 THR A O 1
ATOM 725 N N . THR A 1 100 ? -5.676 24.375 -5.082 1 91.88 100 THR A N 1
ATOM 726 C CA . THR A 1 100 ? -6.266 23.812 -6.285 1 91.88 100 THR A CA 1
ATOM 727 C C . THR A 1 100 ? -7.664 23.266 -6 1 91.88 100 THR A C 1
ATOM 729 O O . THR A 1 100 ? -7.961 22.859 -4.871 1 91.88 100 THR A O 1
ATOM 732 N N . ALA A 1 101 ? -8.461 23.266 -7.074 1 94.69 101 ALA A N 1
ATOM 733 C CA . ALA A 1 101 ? -9.781 22.656 -6.988 1 94.69 101 ALA A CA 1
ATOM 734 C C . ALA A 1 101 ? -9.672 21.172 -6.613 1 94.69 101 ALA A C 1
ATOM 736 O O . ALA A 1 101 ? -10.531 20.641 -5.902 1 94.69 101 ALA A O 1
ATOM 737 N N . TYR A 1 102 ? -8.609 20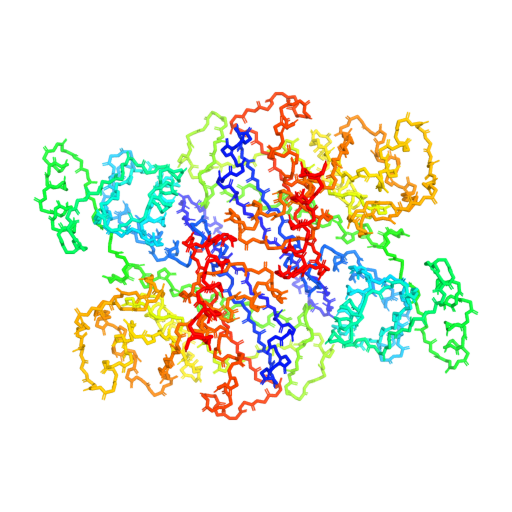.594 -7.023 1 94.56 102 TYR A N 1
ATOM 738 C CA . TYR A 1 102 ? -8.375 19.172 -6.766 1 94.56 102 TYR A CA 1
ATOM 739 C C . TYR A 1 102 ? -8.344 18.891 -5.27 1 94.56 102 TYR A C 1
ATOM 741 O O . TYR A 1 102 ? -9.039 18 -4.785 1 94.56 102 TYR A O 1
ATOM 749 N N . MET A 1 103 ? -7.625 19.609 -4.539 1 94.38 103 MET A N 1
ATOM 750 C CA . MET A 1 103 ? -7.496 19.391 -3.1 1 94.38 103 MET A CA 1
ATOM 751 C C . MET A 1 103 ? -8.766 19.828 -2.371 1 94.38 103 MET A C 1
ATOM 753 O O . MET A 1 103 ? -9.164 19.188 -1.386 1 94.38 103 MET A O 1
ATOM 757 N N . ILE A 1 104 ? -9.359 20.8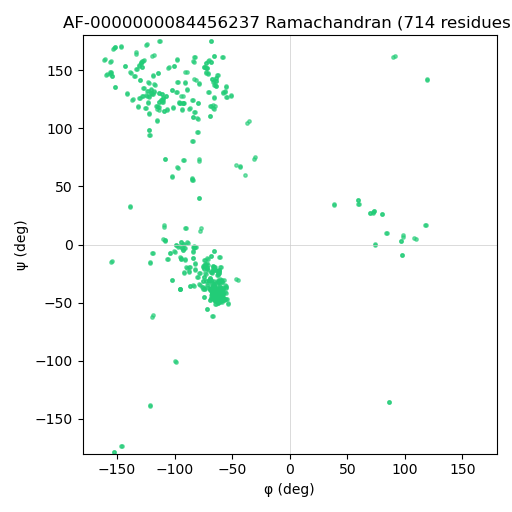91 -2.828 1 96.62 104 ILE A N 1
ATOM 758 C CA . ILE A 1 104 ? -10.617 21.344 -2.234 1 96.62 104 ILE A CA 1
ATOM 759 C C . ILE A 1 104 ? -11.672 20.25 -2.348 1 96.62 104 ILE A C 1
ATOM 761 O O . ILE A 1 104 ? -12.352 19.938 -1.372 1 96.62 104 ILE A O 1
ATOM 765 N N . ASP A 1 105 ? -11.734 19.641 -3.494 1 95.44 105 ASP A N 1
ATOM 766 C CA . ASP A 1 105 ? -12.695 18.578 -3.73 1 95.44 105 ASP A CA 1
ATOM 767 C C . ASP A 1 105 ? -12.414 17.375 -2.838 1 95.44 105 ASP A C 1
ATOM 769 O O . ASP A 1 105 ? -13.336 16.734 -2.34 1 95.44 105 ASP A O 1
ATOM 773 N N . LYS A 1 106 ? -11.195 17.094 -2.65 1 94.94 106 LYS A N 1
ATOM 774 C CA . LYS A 1 106 ? -10.82 15.977 -1.786 1 94.94 106 LYS A CA 1
ATOM 775 C C . LYS A 1 106 ? -11.273 16.219 -0.349 1 94.94 106 LYS A C 1
ATOM 777 O O . LYS A 1 106 ? -11.727 15.289 0.328 1 94.94 106 LYS A O 1
ATOM 782 N N . MET A 1 107 ? -11.125 17.391 0.1 1 96.88 107 MET A N 1
ATOM 783 C CA . MET A 1 107 ? -11.516 17.719 1.469 1 96.88 107 MET A CA 1
ATOM 784 C C . MET A 1 107 ? -13.031 17.672 1.626 1 96.88 107 MET A C 1
ATOM 786 O O . MET A 1 107 ? -13.539 17.188 2.641 1 96.88 107 MET A O 1
ATOM 790 N N . ARG A 1 108 ? -13.68 18.125 0.627 1 96.44 108 ARG A N 1
ATOM 791 C CA . ARG A 1 108 ? -15.141 18.047 0.656 1 96.44 108 ARG A CA 1
ATOM 792 C C . ARG A 1 108 ? -15.609 16.609 0.629 1 96.44 108 ARG A C 1
ATOM 794 O O . ARG A 1 108 ? -16.5 16.219 1.399 1 96.44 108 ARG A O 1
ATOM 801 N N . GLN A 1 109 ? -15.008 15.828 -0.213 1 93.75 109 GLN A N 1
ATOM 802 C CA . GLN A 1 109 ? -15.344 14.414 -0.322 1 93.75 109 GLN A CA 1
ATOM 803 C C . GLN A 1 109 ? -15.078 13.68 0.99 1 93.75 109 GLN A C 1
ATOM 805 O O . GLN A 1 109 ? -15.797 12.75 1.345 1 93.75 109 GLN A O 1
ATOM 810 N N . ALA A 1 110 ? -14.109 14.172 1.648 1 94.88 110 ALA A N 1
ATOM 811 C CA . ALA A 1 110 ? -13.734 13.547 2.914 1 94.88 110 ALA A CA 1
ATOM 812 C C . ALA A 1 110 ? -14.734 13.898 4.016 1 94.88 110 ALA A C 1
ATOM 814 O O . ALA A 1 110 ? -14.75 13.258 5.07 1 94.88 110 ALA A O 1
ATOM 815 N N . GLY A 1 111 ? -15.508 14.953 3.832 1 95.5 111 GLY A N 1
ATOM 816 C CA . GLY A 1 111 ? -16.562 15.258 4.785 1 95.5 111 GLY A CA 1
ATOM 817 C C . GLY A 1 111 ? -16.391 16.594 5.48 1 95.5 111 GLY A C 1
ATOM 818 O O . GLY A 1 111 ? -17.016 16.859 6.512 1 95.5 111 GLY A O 1
ATOM 819 N N . ALA A 1 112 ? -15.547 17.469 4.945 1 98.06 112 ALA A N 1
ATOM 820 C CA . ALA A 1 112 ? -15.359 18.781 5.543 1 98.06 112 ALA A CA 1
ATOM 821 C C . ALA A 1 112 ? -16.688 19.516 5.668 1 98.06 112 ALA A C 1
ATOM 823 O O . ALA A 1 112 ? -17.516 19.469 4.758 1 98.06 112 ALA A O 1
ATOM 824 N N . THR A 1 113 ? -16.875 20.109 6.812 1 97.75 113 THR A N 1
ATOM 825 C CA . THR A 1 113 ? -18.047 20.938 6.984 1 97.75 113 THR A CA 1
ATOM 826 C C . THR A 1 113 ? -18.062 22.094 5.984 1 97.75 113 THR A C 1
ATOM 828 O O . THR A 1 113 ? -19.109 22.453 5.441 1 97.75 113 THR A O 1
ATOM 831 N N . ASP A 1 114 ? -16.906 22.656 5.844 1 97.62 114 ASP A N 1
ATOM 832 C CA . ASP A 1 114 ? -16.719 23.719 4.859 1 97.62 114 ASP A CA 1
ATOM 833 C C . ASP A 1 114 ? -15.25 23.828 4.434 1 97.62 114 ASP A C 1
ATOM 835 O O . ASP A 1 114 ? -14.352 23.453 5.191 1 97.62 114 ASP A O 1
ATOM 839 N N . VAL A 1 115 ? -15.094 24.188 3.219 1 98.38 115 VAL A N 1
ATOM 840 C CA . VAL A 1 115 ? -13.797 24.578 2.686 1 98.38 115 VAL A CA 1
ATOM 841 C C . VAL A 1 115 ? -13.883 26 2.115 1 98.38 115 VAL A C 1
ATOM 843 O O . VAL A 1 115 ? -14.539 26.219 1.093 1 98.38 115 VAL A O 1
ATOM 846 N N . ILE A 1 116 ? -13.188 26.938 2.771 1 98 116 ILE A N 1
ATOM 847 C CA . ILE A 1 116 ? -13.32 28.359 2.441 1 98 116 ILE A CA 1
ATOM 848 C C . ILE A 1 116 ? -12.023 28.875 1.817 1 98 116 ILE A C 1
ATOM 850 O O . ILE A 1 116 ? -10.945 28.688 2.385 1 98 116 ILE A O 1
ATOM 854 N N . GLN A 1 117 ? -12.125 29.406 0.699 1 97.12 117 GLN A N 1
ATOM 855 C CA . GLN A 1 117 ? -10.969 30.047 0.078 1 97.12 117 GLN A CA 1
ATOM 856 C C . GLN A 1 117 ? -10.961 31.547 0.349 1 97.12 117 GLN A C 1
ATOM 858 O O . GLN A 1 117 ? -11.914 32.25 0.016 1 97.12 117 GLN A O 1
ATOM 863 N N . VAL A 1 118 ? -9.906 31.984 0.944 1 96.38 118 VAL A N 1
ATOM 864 C CA . VAL A 1 118 ? -9.797 33.406 1.261 1 96.38 118 VAL A CA 1
ATOM 865 C C . VAL A 1 118 ? -8.328 33.812 1.287 1 96.38 118 VAL A C 1
ATOM 867 O O . VAL A 1 118 ? -7.473 33.062 1.777 1 96.38 118 VAL A O 1
ATOM 870 N N . GLY A 1 119 ? -8.047 34.969 0.67 1 94.19 119 GLY A N 1
ATOM 871 C CA . GLY A 1 119 ? -6.715 35.531 0.752 1 94.19 119 GLY A CA 1
ATOM 872 C C . GLY A 1 119 ? -5.797 35.062 -0.363 1 94.19 119 GLY A C 1
ATOM 873 O O . GLY A 1 119 ? -6.004 34 -0.934 1 94.19 119 GLY A O 1
ATOM 874 N N . ALA A 1 120 ? -4.727 35.844 -0.528 1 90.38 120 ALA A N 1
ATOM 875 C CA . ALA A 1 120 ? -3.75 35.562 -1.574 1 90.38 120 ALA A CA 1
ATOM 876 C C . ALA A 1 120 ? -2.652 34.625 -1.058 1 90.38 120 ALA A C 1
ATOM 878 O O . ALA A 1 120 ? -1.951 33.969 -1.845 1 90.38 120 ALA A O 1
ATOM 879 N N . SER A 1 121 ? -2.586 34.625 0.246 1 87.44 121 SER A N 1
ATOM 880 C CA . SER A 1 121 ? -1.521 33.844 0.866 1 87.44 121 SER A CA 1
ATOM 881 C C . SER A 1 121 ? -2.049 33 2.025 1 87.44 121 SER A C 1
ATOM 883 O O . SER A 1 121 ? -3.146 33.25 2.529 1 87.44 121 SER A O 1
ATOM 885 N N . TRP A 1 122 ? -1.235 32.094 2.402 1 88.31 122 TRP A N 1
ATOM 886 C CA . TRP A 1 122 ? -1.562 31.266 3.566 1 88.31 122 TRP A CA 1
ATOM 887 C C . TRP A 1 122 ? -1.757 32.125 4.805 1 88.31 122 TRP A C 1
ATOM 889 O O . TRP A 1 122 ? -2.645 31.875 5.621 1 88.31 122 TRP A O 1
ATOM 899 N N . GLN A 1 123 ? -0.926 33.156 4.934 1 88.75 123 GLN A N 1
ATOM 900 C CA . GLN A 1 123 ? -0.995 34.062 6.09 1 88.75 123 GLN A CA 1
ATOM 901 C C . GLN A 1 123 ? -2.354 34.75 6.176 1 88.75 123 GLN A C 1
ATOM 903 O O . GLN A 1 123 ? -2.943 34.844 7.254 1 88.75 123 GLN A O 1
ATOM 908 N N . GLU A 1 124 ? -2.781 35.156 5.082 1 92.56 124 GLU A N 1
ATOM 909 C CA . GLU A 1 124 ? -4.082 35.844 5.055 1 92.56 124 GLU A CA 1
ATOM 910 C C . GLU A 1 124 ? -5.207 34.875 5.395 1 92.56 124 GLU A C 1
ATOM 912 O O . GLU A 1 124 ? -6.137 35.219 6.129 1 92.56 124 GLU A O 1
ATOM 917 N N . ALA A 1 125 ? -5.098 33.719 4.844 1 95 125 ALA A N 1
ATOM 918 C CA . ALA A 1 125 ? -6.086 32.688 5.148 1 95 125 ALA A CA 1
ATOM 919 C C . ALA A 1 125 ? -6.07 32.344 6.633 1 95 125 ALA A C 1
ATOM 921 O O . ALA A 1 125 ? -7.121 32.219 7.258 1 95 125 ALA A O 1
ATOM 922 N N . ASP A 1 126 ? -4.93 32.188 7.16 1 94.69 126 ASP A N 1
ATOM 923 C CA . ASP A 1 126 ? -4.777 31.828 8.562 1 94.69 126 ASP A CA 1
ATOM 924 C C . ASP A 1 126 ? -5.289 32.938 9.484 1 94.69 126 ASP A C 1
ATOM 926 O O . ASP A 1 126 ? -5.91 32.656 10.516 1 94.69 126 ASP A O 1
ATOM 930 N N . GLU A 1 127 ? -5 34.156 9.117 1 95.56 127 GLU A N 1
ATOM 931 C CA . GLU A 1 127 ? -5.477 35.281 9.898 1 95.56 127 GLU A CA 1
ATOM 932 C C . GLU A 1 127 ? -7.004 35.375 9.898 1 95.56 127 GLU A C 1
ATOM 934 O O . GLU A 1 127 ? -7.617 35.625 10.93 1 95.56 127 GLU A O 1
ATOM 939 N N . TYR A 1 128 ? -7.492 35.156 8.75 1 97.31 128 TYR A N 1
ATOM 940 C CA . TYR A 1 128 ? -8.945 35.125 8.656 1 97.31 128 TYR A CA 1
ATOM 941 C C . TYR A 1 128 ? -9.531 34.031 9.523 1 97.31 128 TYR A C 1
ATOM 943 O O . TYR A 1 128 ? -10.508 34.219 10.242 1 97.31 128 TYR A O 1
ATOM 951 N N . LEU A 1 129 ? -8.969 32.844 9.461 1 97.81 129 LEU A N 1
ATOM 952 C CA . LEU A 1 129 ? -9.43 31.688 10.219 1 97.81 129 LEU A CA 1
ATOM 953 C C . LEU A 1 129 ? -9.375 31.969 11.711 1 97.81 129 LEU A C 1
ATOM 955 O O . LEU A 1 129 ? -10.375 31.781 12.414 1 97.81 129 LEU A O 1
ATOM 959 N N . THR A 1 130 ? -8.312 32.469 12.242 1 97.06 130 THR A N 1
ATOM 960 C CA . THR A 1 130 ? -8.086 32.594 13.672 1 97.06 130 THR A CA 1
ATOM 961 C C . THR A 1 130 ? -8.742 33.875 14.211 1 97.06 130 THR A C 1
ATOM 963 O O . THR A 1 130 ? -9.258 33.875 15.336 1 97.06 130 THR A O 1
ATOM 966 N N . GLY A 1 131 ? -8.727 34.875 13.414 1 96.69 131 GLY A N 1
ATOM 967 C CA . GLY A 1 131 ? -9.164 36.188 13.898 1 96.69 131 GLY A CA 1
ATOM 968 C C . GLY A 1 131 ? -10.641 36.438 13.656 1 96.69 131 GLY A C 1
ATOM 969 O O . GLY A 1 131 ? -11.242 37.281 14.344 1 96.69 131 GLY A O 1
ATOM 970 N N . THR A 1 132 ? -11.156 35.75 12.688 1 97.06 132 THR A N 1
ATOM 971 C CA . THR A 1 132 ? -12.539 36.062 12.328 1 97.06 132 THR A CA 1
ATOM 972 C C . THR A 1 132 ? -13.422 34.812 12.508 1 97.06 132 THR A C 1
ATOM 974 O O . THR A 1 132 ? -14.312 34.812 13.359 1 97.06 132 THR A O 1
ATOM 977 N N . LEU A 1 133 ? -13.117 33.875 11.805 1 97.5 133 LEU A N 1
ATOM 978 C CA . LEU A 1 133 ? -14.016 32.719 11.727 1 97.5 133 LEU A CA 1
ATOM 979 C C . LEU A 1 133 ? -14.141 32.031 13.078 1 97.5 133 LEU A C 1
ATOM 981 O O . LEU A 1 133 ? -15.242 31.719 13.531 1 97.5 133 LEU A O 1
ATOM 985 N N . MET A 1 134 ? -13.07 31.719 13.68 1 97.62 134 MET A N 1
ATOM 986 C CA . MET A 1 134 ? -13.078 31.016 14.961 1 97.62 134 MET A CA 1
ATOM 987 C C . MET A 1 134 ? -13.703 31.891 16.047 1 97.62 134 MET A C 1
ATOM 989 O O . MET A 1 134 ? -14.422 31.375 16.922 1 97.62 134 MET A O 1
ATOM 993 N N . GLU A 1 135 ? -13.469 33.156 15.992 1 97.5 135 GLU A N 1
ATOM 994 C CA . GLU A 1 135 ? -14.07 34.062 16.969 1 97.5 135 GLU A CA 1
ATOM 995 C C . GLU A 1 135 ? -15.586 34.094 16.828 1 97.5 135 GLU A C 1
ATOM 997 O O . GLU A 1 135 ? -16.297 34.125 17.844 1 97.5 135 GLU A O 1
ATOM 1002 N N . GLN A 1 136 ? -15.969 34.125 15.617 1 97.12 136 GLN A N 1
ATOM 1003 C CA . GLN A 1 136 ? -17.406 34.094 15.375 1 97.12 136 GLN A CA 1
ATOM 1004 C C . GLN A 1 136 ? -18.031 32.781 15.883 1 97.12 136 GLN A C 1
ATOM 1006 O O . GLN A 1 136 ? -19.109 32.781 16.453 1 97.12 136 GLN A O 1
ATOM 1011 N N . ALA A 1 137 ? -17.359 31.688 15.68 1 96 137 ALA A N 1
ATOM 1012 C CA . ALA A 1 137 ? -17.844 30.391 16.125 1 96 137 ALA A CA 1
ATOM 1013 C C . ALA A 1 137 ? -17.922 30.328 17.656 1 96 137 ALA A C 1
ATOM 1015 O O . ALA A 1 137 ? -18.906 29.828 18.203 1 96 137 ALA A O 1
ATOM 1016 N N . ARG A 1 138 ? -16.969 30.828 18.281 1 95.12 138 ARG A N 1
ATOM 1017 C CA . ARG A 1 138 ? -16.938 30.859 19.734 1 95.12 138 ARG A CA 1
ATOM 1018 C C . ARG A 1 138 ? -18.062 31.734 20.281 1 95.12 138 ARG A C 1
ATOM 1020 O O . ARG A 1 138 ? -18.688 31.391 21.297 1 95.12 138 ARG A O 1
ATOM 1027 N N . ALA A 1 139 ? -18.266 32.781 19.609 1 96.75 139 ALA A N 1
ATOM 1028 C CA . ALA A 1 139 ? -19.328 33.688 20.016 1 96.75 139 ALA A CA 1
ATOM 1029 C C . ALA A 1 139 ? -20.688 33 19.938 1 96.75 139 ALA A C 1
ATOM 1031 O O . ALA A 1 139 ? -21.594 33.344 20.703 1 96.75 139 ALA A O 1
ATOM 1032 N N . LYS A 1 140 ? -20.75 32.062 19.141 1 95 140 LYS A N 1
ATOM 1033 C CA . LYS A 1 140 ? -22 31.344 18.969 1 95 140 LYS A CA 1
ATOM 1034 C C . LYS A 1 140 ? -22.062 30.141 19.891 1 95 140 LYS A C 1
ATOM 1036 O O . LYS A 1 140 ? -23.016 29.344 19.828 1 95 140 LYS A O 1
ATOM 1041 N N . GLY A 1 141 ? -21.031 29.922 20.688 1 91.75 141 GLY A N 1
ATOM 1042 C CA . GLY A 1 141 ? -21.062 28.859 21.688 1 91.75 141 GLY A CA 1
ATOM 1043 C C . GLY A 1 141 ? -20.359 27.594 21.25 1 91.75 141 GLY A C 1
ATOM 1044 O O . GLY A 1 141 ? -20.375 26.594 21.953 1 91.75 141 GLY A O 1
ATOM 1045 N N . GLU A 1 142 ? -19.734 27.641 20.172 1 92.5 142 GLU A N 1
ATOM 1046 C CA . GLU A 1 142 ? -19.016 26.484 19.641 1 92.5 142 GLU A CA 1
ATOM 1047 C C . GLU A 1 142 ? -17.641 26.344 20.297 1 92.5 142 GLU A C 1
ATOM 1049 O O . GLU A 1 142 ? -16.984 27.344 20.562 1 92.5 142 GLU A O 1
ATOM 1054 N N . VAL A 1 143 ? -17.297 25.109 20.531 1 95.19 143 VAL A N 1
ATOM 1055 C CA . VAL A 1 143 ? -15.906 24.844 20.891 1 95.19 143 VAL A CA 1
ATOM 1056 C C . VAL A 1 143 ? -15.039 24.812 19.641 1 95.19 143 VAL A C 1
ATOM 1058 O O . VAL A 1 143 ? -14.93 23.766 18.969 1 95.19 143 VAL A O 1
ATOM 1061 N N . ALA A 1 144 ? -14.422 25.938 19.391 1 96.81 144 ALA A N 1
ATOM 1062 C CA . ALA A 1 144 ? -13.594 26.094 18.203 1 96.81 144 ALA A CA 1
ATOM 1063 C C . ALA A 1 144 ? -12.125 25.828 18.516 1 96.81 144 ALA A C 1
ATOM 1065 O O . ALA A 1 144 ? -11.531 26.516 19.359 1 96.81 144 ALA A O 1
ATOM 1066 N N . ILE A 1 145 ? -11.562 24.875 17.828 1 97.31 145 ILE A N 1
ATOM 1067 C CA . ILE A 1 145 ? -10.18 24.484 18.109 1 97.31 145 ILE A CA 1
ATOM 1068 C C . ILE A 1 145 ? -9.336 24.625 16.844 1 97.31 145 ILE A C 1
ATOM 1070 O O . ILE A 1 145 ? -9.68 24.078 15.805 1 97.31 145 ILE A O 1
ATOM 1074 N N . TYR A 1 146 ? -8.234 25.344 16.984 1 98.12 146 TYR A N 1
ATOM 1075 C CA . TYR A 1 146 ? -7.27 25.484 15.898 1 98.12 146 TYR A CA 1
ATOM 1076 C C . TYR A 1 146 ? -6.387 24.25 15.797 1 98.12 146 TYR A C 1
ATOM 1078 O O . TYR A 1 146 ? -5.926 23.719 16.812 1 98.12 146 TYR A O 1
ATOM 1086 N N . VAL A 1 147 ? -6.137 23.828 14.578 1 98.5 147 VAL A N 1
ATOM 1087 C CA . VAL A 1 147 ? -5.281 22.672 14.336 1 98.5 147 VAL A CA 1
ATOM 1088 C C . VAL A 1 147 ? -4.027 23.094 13.586 1 98.5 147 VAL A C 1
ATOM 1090 O O . VAL A 1 147 ? -4.074 23.344 12.375 1 98.5 147 VAL A O 1
ATOM 1093 N N . PRO A 1 148 ? -2.889 23.125 14.266 1 97.56 148 PRO A N 1
ATOM 1094 C CA . PRO A 1 148 ? -1.647 23.438 13.555 1 97.56 148 PRO A CA 1
ATOM 1095 C C . PRO A 1 148 ? -1.2 22.297 12.625 1 97.56 148 PRO A C 1
ATOM 1097 O O . PRO A 1 148 ? -1.36 21.125 12.961 1 97.56 148 PRO A O 1
ATOM 1100 N N . PRO A 1 149 ? -0.597 22.688 11.547 1 96 149 PRO A N 1
ATOM 1101 C CA . PRO A 1 149 ? -0.228 21.656 10.57 1 96 149 PRO A CA 1
ATOM 1102 C C . PRO A 1 149 ? 0.974 20.828 11.016 1 96 149 PRO A C 1
ATOM 1104 O O . PRO A 1 149 ? 1.142 19.688 10.578 1 96 149 PRO A O 1
ATOM 1107 N N . PHE A 1 150 ? 1.909 21.422 11.875 1 97.25 150 PHE A N 1
ATOM 1108 C CA . PHE A 1 150 ? 3.098 20.641 12.164 1 97.25 150 PHE A CA 1
ATOM 1109 C C . PHE A 1 150 ? 3.705 21.047 13.5 1 97.25 150 PHE A C 1
ATOM 1111 O O . PHE A 1 150 ? 4.539 20.328 14.055 1 97.25 150 PHE A O 1
ATOM 1118 N N . ASN A 1 151 ? 3.312 22.203 14.086 1 97.69 151 ASN A N 1
ATOM 1119 C CA . ASN A 1 151 ? 4.043 22.781 15.203 1 97.69 151 ASN A CA 1
ATOM 1120 C C . ASN A 1 151 ? 3.275 22.641 16.516 1 97.69 151 ASN A C 1
ATOM 1122 O O . ASN A 1 151 ? 2.807 23.641 17.062 1 97.69 151 ASN A O 1
ATOM 1126 N N . ALA A 1 152 ? 3.236 21.469 17.031 1 98.62 152 ALA A N 1
ATOM 1127 C CA . ALA A 1 152 ? 2.627 21.172 18.328 1 98.62 152 ALA A CA 1
ATOM 1128 C C . ALA A 1 152 ? 3.16 19.875 18.906 1 98.62 152 ALA A C 1
ATOM 1130 O O . ALA A 1 152 ? 3.402 18.906 18.172 1 98.62 152 ALA A O 1
ATOM 1131 N N . GLN A 1 153 ? 3.258 19.844 20.219 1 98.69 153 GLN A N 1
ATOM 1132 C CA . GLN A 1 153 ? 3.777 18.656 20.906 1 98.69 153 GLN A CA 1
ATOM 1133 C C . GLN A 1 153 ? 2.916 17.438 20.625 1 98.69 153 GLN A C 1
ATOM 1135 O O . GLN A 1 153 ? 3.441 16.344 20.359 1 98.69 153 GLN A O 1
ATOM 1140 N N . GLU A 1 154 ? 1.601 17.609 20.609 1 98.5 154 GLU A N 1
ATOM 1141 C CA . GLU A 1 154 ? 0.692 16.5 20.391 1 98.5 154 GLU A CA 1
ATOM 1142 C C . GLU A 1 154 ? 0.85 15.922 18.984 1 98.5 154 GLU A C 1
ATOM 1144 O O . GLU A 1 154 ? 0.666 14.719 18.781 1 98.5 154 GLU A O 1
ATOM 1149 N N . ILE A 1 155 ? 1.189 16.797 18.047 1 98.81 155 ILE A N 1
ATOM 1150 C CA . ILE A 1 155 ? 1.445 16.344 16.688 1 98.81 155 ILE A CA 1
ATOM 1151 C C . ILE A 1 155 ? 2.715 15.492 16.656 1 98.81 155 ILE A C 1
ATOM 1153 O O . ILE A 1 155 ? 2.723 14.398 16.078 1 98.81 155 ILE A O 1
ATOM 1157 N N . TRP A 1 156 ? 3.742 15.969 17.359 1 98.94 156 TRP A N 1
ATOM 1158 C CA . TRP A 1 156 ? 5 15.227 17.391 1 98.94 156 TRP A CA 1
ATOM 1159 C C . TRP A 1 156 ? 4.832 13.898 18.125 1 98.94 156 TRP A C 1
ATOM 1161 O O . TRP A 1 156 ? 5.422 12.891 17.734 1 98.94 156 TRP A O 1
ATOM 1171 N N . ASP A 1 157 ? 4 13.883 19.188 1 98.81 157 ASP A N 1
ATOM 1172 C CA . ASP A 1 157 ? 3.695 12.656 19.906 1 98.81 157 ASP A CA 1
ATOM 1173 C C . ASP A 1 157 ? 3.082 11.609 18.969 1 98.81 157 ASP A C 1
ATOM 1175 O O . ASP A 1 157 ? 3.426 10.43 19.047 1 98.81 157 ASP A O 1
ATOM 1179 N N . GLY A 1 158 ? 2.18 12.062 18.125 1 98.81 158 GLY A N 1
ATOM 1180 C CA . GLY A 1 158 ? 1.584 11.164 17.156 1 98.81 158 GLY A CA 1
ATOM 1181 C C . GLY A 1 158 ? 2.586 10.633 16.141 1 98.81 158 GLY A C 1
ATOM 1182 O O . GLY A 1 158 ? 2.625 9.43 15.875 1 98.81 158 GLY A O 1
ATOM 1183 N N . ASN A 1 159 ? 3.387 11.539 15.656 1 98.94 159 ASN A N 1
ATOM 1184 C CA . ASN A 1 159 ? 4.371 11.156 14.656 1 98.94 159 ASN A CA 1
ATOM 1185 C C . ASN A 1 159 ? 5.441 10.242 15.242 1 98.94 159 ASN A C 1
ATOM 1187 O O . ASN A 1 159 ? 6.023 9.422 14.531 1 98.94 159 ASN A O 1
ATOM 1191 N N . ALA A 1 160 ? 5.695 10.281 16.547 1 98.94 160 ALA A N 1
ATOM 1192 C CA . ALA A 1 160 ? 6.723 9.492 17.219 1 98.94 160 ALA A CA 1
ATOM 1193 C C . ALA A 1 160 ? 6.387 8 17.172 1 98.94 160 ALA A C 1
ATOM 1195 O O . ALA A 1 160 ? 7.27 7.156 17.328 1 98.94 160 ALA A O 1
ATOM 1196 N N . THR A 1 161 ? 5.16 7.703 16.984 1 98.81 161 THR A N 1
ATOM 1197 C CA . THR A 1 161 ? 4.75 6.305 16.938 1 98.81 161 THR A CA 1
ATOM 1198 C C . THR A 1 161 ? 5.355 5.59 15.742 1 98.81 161 THR A C 1
ATOM 1200 O O . THR A 1 161 ? 5.48 4.363 15.734 1 98.81 161 THR A O 1
ATOM 1203 N N . ILE A 1 162 ? 5.738 6.352 14.727 1 98.88 162 ILE A N 1
ATOM 1204 C CA . ILE A 1 162 ? 6.371 5.758 13.555 1 98.88 162 ILE A CA 1
ATOM 1205 C C . ILE A 1 162 ? 7.656 5.043 13.969 1 98.88 162 ILE A C 1
ATOM 1207 O O . ILE A 1 162 ? 7.855 3.871 13.641 1 98.88 162 ILE A O 1
ATOM 1211 N N . SER A 1 163 ? 8.469 5.742 14.766 1 98.75 163 SER A N 1
ATOM 1212 C CA . SER A 1 163 ? 9.719 5.152 15.242 1 98.75 163 SER A CA 1
ATOM 1213 C C . SER A 1 163 ? 9.453 3.939 16.125 1 98.75 163 SER A C 1
ATOM 1215 O O . SER A 1 163 ? 10.156 2.93 16.031 1 98.75 163 SER A O 1
ATOM 1217 N N . LYS A 1 164 ? 8.492 4 16.922 1 98.5 164 LYS A N 1
ATOM 1218 C CA . LYS A 1 164 ? 8.164 2.904 17.828 1 98.5 164 LYS A CA 1
ATOM 1219 C C . LYS A 1 164 ? 7.684 1.678 17.062 1 98.5 164 LYS A C 1
ATOM 1221 O O . LYS A 1 164 ? 8.047 0.547 17.391 1 98.5 164 LYS A O 1
ATOM 1226 N N . GLU A 1 165 ? 6.895 1.933 16.094 1 98.56 165 GLU A N 1
ATOM 1227 C CA . GLU A 1 165 ? 6.43 0.828 15.266 1 98.56 165 GLU A CA 1
ATOM 1228 C C . GLU A 1 165 ? 7.586 0.195 14.5 1 98.56 165 GLU A C 1
ATOM 1230 O O . GLU A 1 165 ? 7.668 -1.03 14.391 1 98.56 165 GLU A O 1
ATOM 1235 N N . ILE A 1 166 ? 8.438 1.04 13.922 1 98.56 166 ILE A N 1
ATOM 1236 C CA . ILE A 1 166 ? 9.602 0.529 13.195 1 98.56 166 ILE A CA 1
ATOM 1237 C C . ILE A 1 166 ? 10.414 -0.388 14.109 1 98.56 166 ILE A C 1
ATOM 1239 O O . ILE A 1 166 ? 10.758 -1.508 13.727 1 98.56 166 ILE A O 1
ATOM 1243 N N . ALA A 1 167 ? 10.664 0.043 15.32 1 97.62 167 ALA A N 1
ATOM 1244 C CA . ALA A 1 167 ? 11.469 -0.714 16.281 1 97.62 167 ALA A CA 1
ATOM 1245 C C . ALA A 1 167 ? 10.82 -2.059 16.594 1 97.62 167 ALA A C 1
ATOM 1247 O O . ALA A 1 167 ? 11.516 -3.057 16.797 1 97.62 167 ALA A O 1
ATOM 1248 N N . ARG A 1 168 ? 9.539 -2.113 16.641 1 97.12 168 ARG A N 1
ATOM 1249 C CA . ARG A 1 168 ? 8.828 -3.346 16.953 1 97.12 168 ARG A CA 1
ATOM 1250 C C . ARG A 1 168 ? 8.758 -4.27 15.742 1 97.12 168 ARG A C 1
ATOM 1252 O O . ARG A 1 168 ? 8.82 -5.492 15.883 1 97.12 168 ARG A O 1
ATOM 1259 N N . GLN A 1 169 ? 8.664 -3.727 14.586 1 97.25 169 GLN A N 1
ATOM 1260 C CA . GLN A 1 169 ? 8.391 -4.496 13.383 1 97.25 169 GLN A CA 1
ATOM 1261 C C . GLN A 1 169 ? 9.68 -5.043 12.773 1 97.25 169 GLN A C 1
ATOM 1263 O O . GLN A 1 169 ? 9.703 -6.168 12.273 1 97.25 169 GLN A O 1
ATOM 1268 N N . ILE A 1 170 ? 10.734 -4.324 12.836 1 95.69 170 ILE A N 1
ATOM 1269 C CA . ILE A 1 170 ? 11.953 -4.594 12.086 1 95.69 170 ILE A CA 1
ATOM 1270 C C . ILE A 1 170 ? 12.516 -5.953 12.484 1 95.69 170 ILE A C 1
ATOM 1272 O O . ILE A 1 170 ? 12.93 -6.738 11.625 1 95.69 170 ILE A O 1
ATOM 1276 N N . PRO A 1 171 ? 12.562 -6.312 13.781 1 91.81 171 PRO A N 1
ATOM 1277 C CA . PRO A 1 171 ? 13.164 -7.594 14.164 1 91.81 171 PRO A CA 1
ATOM 1278 C C . PRO A 1 171 ? 12.438 -8.789 13.562 1 91.81 171 PRO A C 1
ATOM 1280 O O . PRO A 1 171 ? 13.047 -9.836 13.328 1 91.81 171 PRO A O 1
ATOM 1283 N N . THR A 1 172 ? 11.211 -8.609 13.211 1 88.44 172 THR A N 1
ATOM 1284 C CA . THR A 1 172 ? 10.406 -9.742 12.773 1 88.44 172 THR A CA 1
ATOM 1285 C C . THR A 1 172 ? 10.461 -9.891 11.258 1 88.44 172 THR A C 1
ATOM 1287 O O . THR A 1 172 ? 9.984 -10.883 10.711 1 88.44 172 THR A O 1
ATOM 1290 N N . MET A 1 173 ? 11.109 -9.016 10.602 1 92.75 173 MET A N 1
ATOM 1291 C CA . MET A 1 173 ? 11.086 -8.992 9.141 1 92.75 173 MET A CA 1
ATOM 1292 C C . MET A 1 173 ? 11.867 -10.172 8.57 1 92.75 173 MET A C 1
ATOM 1294 O O . MET A 1 173 ? 11.602 -10.609 7.445 1 92.75 173 MET A O 1
ATOM 1298 N N . THR A 1 174 ? 12.773 -10.742 9.32 1 89.5 174 THR A N 1
ATOM 1299 C CA . THR A 1 174 ? 13.578 -11.875 8.867 1 89.5 174 THR A CA 1
ATOM 1300 C C . THR A 1 174 ? 12.695 -13.102 8.633 1 89.5 174 THR A C 1
ATOM 1302 O O . THR A 1 174 ? 13.086 -14.023 7.906 1 89.5 174 THR A O 1
ATOM 1305 N N . ARG A 1 175 ? 11.555 -13.078 9.203 1 91.31 175 ARG A N 1
ATOM 1306 C CA . ARG A 1 175 ? 10.625 -14.195 9.078 1 91.31 175 ARG A CA 1
ATOM 1307 C C . ARG A 1 175 ? 10.008 -14.234 7.684 1 91.31 175 ARG A C 1
ATOM 1309 O O . ARG A 1 175 ? 9.68 -15.312 7.176 1 91.31 175 ARG A O 1
ATOM 1316 N N . HIS A 1 176 ? 9.93 -13.141 6.992 1 94.81 176 HIS A N 1
ATOM 1317 C CA . HIS A 1 176 ? 9.078 -13.039 5.809 1 94.81 176 HIS A CA 1
ATOM 1318 C C . HIS A 1 176 ? 9.898 -12.672 4.574 1 94.81 176 HIS A C 1
ATOM 1320 O O . HIS A 1 176 ? 9.422 -12.812 3.445 1 94.81 176 HIS A O 1
ATOM 1326 N N . TYR A 1 177 ? 11.102 -12.219 4.793 1 93.94 177 TYR A N 1
ATOM 1327 C CA . TYR A 1 177 ? 11.961 -11.727 3.717 1 93.94 177 TYR A CA 1
ATOM 1328 C C . TYR A 1 177 ? 13.367 -12.297 3.838 1 93.94 177 TYR A C 1
ATOM 1330 O O . TYR A 1 177 ? 13.812 -12.641 4.934 1 93.94 177 TYR A O 1
ATOM 1338 N N . PRO A 1 178 ? 13.984 -12.414 2.658 1 90.31 178 PRO A N 1
ATOM 1339 C CA . PRO A 1 178 ? 15.43 -12.641 2.777 1 90.31 178 PRO A CA 1
ATOM 1340 C C . PRO A 1 178 ? 16.172 -11.422 3.309 1 90.31 178 PRO A C 1
ATOM 1342 O O . PRO A 1 178 ? 16.078 -10.336 2.73 1 90.31 178 PRO A O 1
ATOM 1345 N N . VAL A 1 179 ? 16.812 -11.586 4.434 1 89.12 179 VAL A N 1
ATOM 1346 C CA . VAL A 1 179 ? 17.547 -10.492 5.047 1 89.12 179 VAL A CA 1
ATOM 1347 C C . VAL A 1 179 ? 18.953 -10.961 5.414 1 89.12 179 VAL A C 1
ATOM 1349 O O . VAL A 1 179 ? 19.125 -12 6.066 1 89.12 179 VAL A O 1
ATOM 1352 N N . SER A 1 180 ? 19.891 -10.234 4.949 1 82 180 SER A N 1
ATOM 1353 C CA . SER A 1 180 ? 21.281 -10.531 5.312 1 82 180 SER A CA 1
ATOM 1354 C C . SER A 1 180 ? 21.609 -9.984 6.699 1 82 180 SER A C 1
ATOM 1356 O O . SER A 1 180 ? 21.391 -8.805 6.98 1 82 180 SER A O 1
ATOM 1358 N N . ILE A 1 181 ? 22 -10.859 7.52 1 81.31 181 ILE A N 1
ATOM 1359 C CA . ILE A 1 181 ? 22.422 -10.5 8.867 1 81.31 181 ILE A CA 1
ATOM 1360 C C . ILE A 1 181 ? 23.844 -10.992 9.117 1 81.31 181 ILE A C 1
ATOM 1362 O O . ILE A 1 181 ? 24.172 -12.133 8.805 1 81.31 181 ILE A O 1
ATOM 1366 N N . ASP A 1 182 ? 24.594 -10.125 9.625 1 77.19 182 ASP A N 1
ATOM 1367 C CA . ASP A 1 182 ? 26 -10.453 9.852 1 77.19 182 ASP A CA 1
ATOM 1368 C C . ASP A 1 182 ? 26.125 -11.703 10.727 1 77.19 182 ASP A C 1
ATOM 1370 O O . ASP A 1 182 ? 25.5 -11.789 11.781 1 77.19 182 ASP A O 1
ATOM 1374 N N . GLY A 1 183 ? 26.922 -12.555 10.297 1 74 183 GLY A N 1
ATOM 1375 C CA . GLY A 1 183 ? 27.281 -13.734 11.07 1 74 183 GLY A CA 1
ATOM 1376 C C . GLY A 1 183 ? 26.172 -14.773 11.117 1 74 183 GLY A C 1
ATOM 1377 O O . GLY A 1 183 ? 26.281 -15.766 11.836 1 74 183 GLY A O 1
ATOM 1378 N N . LYS A 1 184 ? 25.125 -14.516 10.523 1 75.62 184 LYS A N 1
ATOM 1379 C CA . LYS A 1 184 ? 24.016 -15.469 10.508 1 75.62 184 LYS A CA 1
ATOM 1380 C C . LYS A 1 184 ? 23.703 -15.914 9.086 1 75.62 184 LYS A C 1
ATOM 1382 O O . LYS A 1 184 ? 23.953 -15.18 8.125 1 75.62 184 LYS A O 1
ATOM 1387 N N . SER A 1 185 ? 23.312 -17.172 9.133 1 69.81 185 SER A N 1
ATOM 1388 C CA . SER A 1 185 ? 22.781 -17.625 7.848 1 69.81 185 SER A CA 1
ATOM 1389 C C . SER A 1 185 ? 21.469 -16.922 7.512 1 69.81 185 SER A C 1
ATOM 1391 O O . SER A 1 185 ? 20.656 -16.641 8.398 1 69.81 185 SER A O 1
ATOM 1393 N N . ASP A 1 186 ? 21.281 -16.625 6.285 1 64.5 186 ASP A N 1
ATOM 1394 C CA . ASP A 1 186 ? 20.078 -15.961 5.816 1 64.5 186 ASP A CA 1
ATOM 1395 C C . ASP A 1 186 ? 18.844 -16.812 6.09 1 64.5 186 ASP A C 1
ATOM 1397 O O . ASP A 1 186 ? 17.719 -16.312 6.113 1 64.5 186 ASP A O 1
ATOM 1401 N N . HIS A 1 187 ? 19.172 -18.062 6.492 1 66 187 HIS A N 1
ATOM 1402 C CA . HIS A 1 187 ? 18.062 -18.984 6.66 1 66 187 HIS A CA 1
ATOM 1403 C C . HIS A 1 187 ? 17.828 -19.297 8.133 1 66 187 HIS A C 1
ATOM 1405 O O . HIS A 1 187 ? 16.938 -20.078 8.469 1 66 187 HIS A O 1
ATOM 1411 N N . ASP A 1 188 ? 18.578 -18.625 8.914 1 72.81 188 ASP A N 1
ATOM 1412 C CA . ASP A 1 188 ? 18.391 -18.828 10.352 1 72.81 188 ASP A CA 1
ATOM 1413 C C . ASP A 1 188 ? 17.062 -18.25 10.82 1 72.81 188 ASP A C 1
ATOM 1415 O O . ASP A 1 188 ? 16.875 -17.031 10.852 1 72.81 188 ASP A O 1
ATOM 1419 N N . PRO A 1 189 ? 16.156 -19.172 11.188 1 71.94 189 PRO A N 1
ATOM 1420 C CA . PRO A 1 189 ? 14.82 -18.688 11.555 1 71.94 189 PRO A CA 1
ATOM 1421 C C . PRO A 1 189 ? 14.82 -17.891 12.859 1 71.94 189 PRO A C 1
ATOM 1423 O O . PRO A 1 189 ? 13.844 -17.219 13.18 1 71.94 189 PRO A O 1
ATOM 1426 N N . THR A 1 190 ? 15.969 -17.922 13.57 1 75.94 190 THR A N 1
ATOM 1427 C CA . THR A 1 190 ? 16.031 -17.234 14.859 1 75.94 190 THR A CA 1
ATOM 1428 C C . THR A 1 190 ? 16.703 -15.875 14.719 1 75.94 190 THR A C 1
ATOM 1430 O O . THR A 1 190 ? 16.703 -15.078 15.664 1 75.94 190 THR A O 1
ATOM 1433 N N . ALA A 1 191 ? 17.203 -15.664 13.5 1 80 191 ALA A N 1
ATOM 1434 C CA . ALA A 1 191 ? 17.891 -14.398 13.281 1 80 191 ALA A CA 1
ATOM 1435 C C . ALA A 1 191 ? 16.938 -13.211 13.398 1 80 191 ALA A C 1
ATOM 1437 O O . ALA A 1 191 ? 15.781 -13.297 12.961 1 80 191 ALA A O 1
ATOM 1438 N N . ARG A 1 192 ? 17.422 -12.164 14.07 1 82.44 192 ARG A N 1
ATOM 1439 C CA . ARG A 1 192 ? 16.656 -10.93 14.203 1 82.44 192 ARG A CA 1
ATOM 1440 C C . ARG A 1 192 ? 17.5 -9.719 13.836 1 82.44 192 ARG A C 1
ATOM 1442 O O . ARG A 1 192 ? 18.719 -9.703 14.094 1 82.44 192 ARG A O 1
ATOM 1449 N N . ILE A 1 193 ? 16.812 -8.805 13.172 1 87.38 193 ILE A N 1
ATOM 1450 C CA . ILE A 1 193 ? 17.516 -7.539 12.93 1 87.38 193 ILE A CA 1
ATOM 1451 C C . ILE A 1 193 ? 17.656 -6.777 14.242 1 87.38 193 ILE A C 1
ATOM 1453 O O . ILE A 1 193 ? 16.688 -6.551 14.953 1 87.38 193 ILE A O 1
ATOM 1457 N N . GLU A 1 194 ? 18.797 -6.34 14.5 1 84.56 194 GLU A N 1
ATOM 1458 C CA . GLU A 1 194 ? 19.062 -5.758 15.812 1 84.56 194 GLU A CA 1
ATOM 1459 C C . GLU A 1 194 ? 19.078 -4.234 15.75 1 84.56 194 GLU A C 1
ATOM 1461 O O . GLU A 1 194 ? 18.766 -3.562 16.734 1 84.56 194 GLU A O 1
ATOM 1466 N N . ASN A 1 195 ? 19.484 -3.736 14.578 1 90.25 195 ASN A N 1
ATOM 1467 C CA . ASN A 1 195 ? 19.672 -2.293 14.508 1 90.25 195 ASN A CA 1
ATOM 1468 C C . ASN A 1 195 ? 19.141 -1.716 13.203 1 90.25 195 ASN A C 1
ATOM 1470 O O . ASN A 1 195 ? 19.125 -2.402 12.18 1 90.25 195 ASN A O 1
ATOM 1474 N N . VAL A 1 196 ? 18.688 -0.542 13.305 1 97.19 196 VAL A N 1
ATOM 1475 C CA . VAL A 1 196 ? 18.375 0.276 12.141 1 97.19 196 VAL A CA 1
ATOM 1476 C C . VAL A 1 196 ? 19.5 1.281 11.906 1 97.19 196 VAL A C 1
ATOM 1478 O O . VAL A 1 196 ? 19.781 2.131 12.758 1 97.19 196 VAL A O 1
ATOM 1481 N N . ASP A 1 197 ? 20.141 1.171 10.781 1 97.75 197 ASP A N 1
ATOM 1482 C CA . ASP A 1 197 ? 21.281 2.027 10.516 1 97.75 197 ASP A CA 1
ATOM 1483 C C . ASP A 1 197 ? 20.844 3.445 10.164 1 97.75 197 ASP A C 1
ATOM 1485 O O . ASP A 1 197 ? 21.5 4.418 10.547 1 97.75 197 ASP A O 1
ATOM 1489 N N . ALA A 1 198 ? 19.75 3.537 9.445 1 98.81 198 ALA A N 1
ATOM 1490 C CA . ALA A 1 198 ? 19.297 4.867 9.039 1 98.81 198 ALA A CA 1
ATOM 1491 C C . ALA A 1 198 ? 17.797 4.883 8.773 1 98.81 198 ALA A C 1
ATOM 1493 O O . ALA A 1 198 ? 17.234 3.871 8.352 1 98.81 198 ALA A O 1
ATOM 1494 N N . VAL A 1 199 ? 17.203 6 9.039 1 98.94 199 VAL A N 1
ATOM 1495 C CA . VAL A 1 199 ? 15.852 6.34 8.625 1 98.94 199 VAL A CA 1
ATOM 1496 C C . VAL A 1 199 ? 15.875 7.598 7.762 1 98.94 199 VAL A C 1
ATOM 1498 O O . VAL A 1 199 ? 16.562 8.57 8.086 1 98.94 199 VAL A O 1
ATOM 1501 N N . ILE A 1 200 ? 15.156 7.562 6.621 1 98.94 200 ILE A N 1
ATOM 1502 C CA . ILE A 1 200 ? 15.094 8.703 5.715 1 98.94 200 ILE A CA 1
ATOM 1503 C C . ILE A 1 200 ? 13.672 9.266 5.68 1 98.94 200 ILE A C 1
ATOM 1505 O O . ILE A 1 200 ? 12.711 8.508 5.527 1 98.94 200 ILE A O 1
ATOM 1509 N N . CYS A 1 201 ? 13.531 10.555 5.84 1 98.94 201 CYS A N 1
ATOM 1510 C CA . CYS A 1 201 ? 12.219 11.18 5.785 1 98.94 201 CYS A CA 1
ATOM 1511 C C . CYS A 1 201 ? 12.289 12.539 5.109 1 98.94 201 CYS A C 1
ATOM 1513 O O . CYS A 1 201 ? 13.352 13.164 5.066 1 98.94 201 CYS A O 1
ATOM 1515 N N . SER A 1 202 ? 11.18 12.945 4.535 1 98.94 202 SER A N 1
ATOM 1516 C CA . SER A 1 202 ? 11.086 14.289 3.969 1 98.94 202 SER A CA 1
ATOM 1517 C C . SER A 1 202 ? 10.727 15.312 5.039 1 98.94 202 SER A C 1
ATOM 1519 O O . SER A 1 202 ? 10.211 14.961 6.102 1 98.94 202 SER A O 1
ATOM 1521 N N . VAL A 1 203 ? 11.07 16.578 4.746 1 98.88 203 VAL A N 1
ATOM 1522 C CA . VAL A 1 203 ? 10.82 17.625 5.727 1 98.88 203 VAL A CA 1
ATOM 1523 C C . VAL A 1 203 ? 10.141 18.812 5.047 1 98.88 203 VAL A C 1
ATOM 1525 O O . VAL A 1 203 ? 10.656 19.344 4.066 1 98.88 203 VAL A O 1
ATOM 1528 N N . GLY A 1 204 ? 8.961 19.109 5.5 1 97.88 204 GLY A N 1
ATOM 1529 C CA . GLY A 1 204 ? 8.312 20.406 5.273 1 97.88 204 GLY A CA 1
ATOM 1530 C C . GLY A 1 204 ? 8.438 21.344 6.457 1 97.88 204 GLY A C 1
ATOM 1531 O O . GLY A 1 204 ? 9.531 21.844 6.742 1 97.88 204 GLY A O 1
ATOM 1532 N N . GLY A 1 205 ? 7.383 21.422 7.23 1 97.56 205 GLY A N 1
ATOM 1533 C CA . GLY A 1 205 ? 7.418 22.234 8.438 1 97.56 205 GLY A CA 1
ATOM 1534 C C . GLY A 1 205 ? 8.219 21.594 9.562 1 97.56 205 GLY A C 1
ATOM 1535 O O . GLY A 1 205 ? 8.594 22.266 10.523 1 97.56 205 GLY A O 1
ATOM 1536 N N . GLY A 1 206 ? 8.43 20.359 9.445 1 98.75 206 GLY A N 1
ATOM 1537 C CA . GLY A 1 206 ? 9.297 19.672 10.383 1 98.75 206 GLY A CA 1
ATOM 1538 C C . GLY A 1 206 ? 8.547 18.766 11.336 1 98.75 206 GLY A C 1
ATOM 1539 O O . GLY A 1 206 ? 9.148 18.141 12.219 1 98.75 206 GLY A O 1
ATOM 1540 N N . GLY A 1 207 ? 7.273 18.625 11.148 1 98.75 207 GLY A N 1
ATOM 1541 C CA . GLY A 1 207 ? 6.477 17.812 12.062 1 98.75 207 GLY A CA 1
ATOM 1542 C C . GLY A 1 207 ? 6.836 16.344 12.031 1 98.75 207 GLY A C 1
ATOM 1543 O O . GLY A 1 207 ? 6.965 15.711 13.078 1 98.75 207 GLY A O 1
ATOM 1544 N N . LEU A 1 208 ? 6.949 15.75 10.828 1 98.94 208 LEU A N 1
ATOM 1545 C CA . LEU A 1 208 ? 7.328 14.344 10.688 1 98.94 208 LEU A CA 1
ATOM 1546 C C . LEU A 1 208 ? 8.695 14.086 11.305 1 98.94 208 LEU A C 1
ATOM 1548 O O . LEU A 1 208 ? 8.852 13.172 12.125 1 98.94 208 LEU A O 1
ATOM 1552 N N . PHE A 1 209 ? 9.625 14.953 10.945 1 98.94 209 PHE A N 1
ATOM 1553 C CA . PHE A 1 209 ? 11.008 14.828 11.398 1 98.94 209 PHE A CA 1
ATOM 1554 C C . PHE A 1 209 ? 11.094 14.953 12.914 1 98.94 209 PHE A C 1
ATOM 1556 O O . PHE A 1 209 ? 11.75 14.141 13.578 1 98.94 209 PHE A O 1
ATOM 1563 N N . SER A 1 210 ? 10.406 15.891 13.461 1 98.94 210 SER A N 1
ATOM 1564 C CA . SER A 1 210 ? 10.406 16.094 14.906 1 98.94 210 SER A CA 1
ATOM 1565 C C . SER A 1 210 ? 9.852 14.875 15.641 1 98.94 210 SER A C 1
ATOM 1567 O O . SER A 1 210 ? 10.398 14.445 16.656 1 98.94 210 SER A O 1
ATOM 1569 N N . GLY A 1 211 ? 8.75 14.359 15.125 1 98.94 211 GLY A N 1
ATOM 1570 C CA . GLY A 1 211 ? 8.188 13.156 15.727 1 98.94 211 GLY A CA 1
ATOM 1571 C C . GLY A 1 211 ? 9.102 11.953 15.625 1 98.94 211 GLY A C 1
ATOM 1572 O O . GLY A 1 211 ? 9.25 11.195 16.578 1 98.94 211 GLY A O 1
ATOM 1573 N N . LEU A 1 212 ? 9.68 11.781 14.484 1 98.94 212 LEU A N 1
ATOM 1574 C CA . LEU A 1 212 ? 10.609 10.672 14.273 1 98.94 212 LEU A CA 1
ATOM 1575 C C . LEU A 1 212 ? 11.758 10.734 15.273 1 98.94 212 LEU A C 1
ATOM 1577 O O . LEU A 1 212 ? 12.094 9.727 15.906 1 98.94 212 LEU A O 1
ATOM 1581 N N . MET A 1 213 ? 12.359 11.906 15.453 1 98.88 213 MET A N 1
ATOM 1582 C CA . MET A 1 213 ? 13.477 12.094 16.359 1 98.88 213 MET A CA 1
ATOM 1583 C C . MET A 1 213 ? 13.047 11.852 17.812 1 98.88 213 MET A C 1
ATOM 1585 O O . MET A 1 213 ? 13.758 11.203 18.578 1 98.88 213 MET A O 1
ATOM 1589 N N . GLN A 1 214 ? 11.898 12.398 18.125 1 98.88 214 GLN A N 1
ATOM 1590 C CA . GLN A 1 214 ? 11.367 12.156 19.469 1 98.88 214 GLN A CA 1
ATOM 1591 C C . GLN A 1 214 ? 11.227 10.664 19.734 1 98.88 214 GLN A C 1
ATOM 1593 O O . GLN A 1 214 ? 11.594 10.188 20.812 1 98.88 214 GLN A O 1
ATOM 1598 N N . GLY A 1 215 ? 10.664 9.945 18.797 1 98.88 215 GLY A N 1
ATOM 1599 C CA . GLY A 1 215 ? 10.523 8.508 18.953 1 98.88 215 GLY A CA 1
ATOM 1600 C C . GLY A 1 215 ? 11.852 7.793 19.125 1 98.88 215 GLY A C 1
ATOM 1601 O O . GLY A 1 215 ? 11.977 6.895 19.953 1 98.88 215 GLY A O 1
ATOM 1602 N N . LEU A 1 216 ? 12.82 8.164 18.344 1 98.69 216 LEU A N 1
ATOM 1603 C CA . LEU A 1 216 ? 14.148 7.562 18.453 1 98.69 216 LEU A CA 1
ATOM 1604 C C . LEU A 1 216 ? 14.773 7.855 19.812 1 98.69 216 LEU A C 1
ATOM 1606 O O . LEU A 1 216 ? 15.414 6.984 20.406 1 98.69 216 LEU A O 1
ATOM 1610 N N . ASP A 1 217 ? 14.602 9.062 20.281 1 98.69 217 ASP A N 1
ATOM 1611 C CA . ASP A 1 217 ? 15.078 9.422 21.609 1 98.69 217 ASP A CA 1
ATOM 1612 C C . ASP A 1 217 ? 14.422 8.555 22.672 1 98.69 217 ASP A C 1
ATOM 1614 O O . ASP A 1 217 ? 15.094 8.039 23.578 1 98.69 217 ASP A O 1
ATOM 1618 N N . ASP A 1 218 ? 13.117 8.391 22.578 1 98.5 218 ASP A N 1
ATOM 1619 C CA . ASP A 1 218 ? 12.367 7.586 23.531 1 98.5 218 ASP A CA 1
ATOM 1620 C C . ASP A 1 218 ? 12.898 6.156 23.594 1 98.5 218 ASP A C 1
ATOM 1622 O O . ASP A 1 218 ? 12.859 5.512 24.641 1 98.5 218 ASP A O 1
ATOM 1626 N N . LEU A 1 219 ? 13.406 5.711 22.5 1 97.88 219 LEU A N 1
ATOM 1627 C CA . LEU A 1 219 ? 13.852 4.328 22.359 1 97.88 219 LEU A CA 1
ATOM 1628 C C . LEU A 1 219 ? 15.352 4.215 22.594 1 97.88 219 LEU A C 1
ATOM 1630 O O . LEU A 1 219 ? 15.93 3.133 22.469 1 97.88 219 LEU A O 1
ATOM 1634 N N . SER A 1 220 ? 16.047 5.297 22.844 1 97.31 220 SER A N 1
ATOM 1635 C CA . SER A 1 220 ? 17.5 5.371 23.031 1 97.31 220 SER A CA 1
ATOM 1636 C C . SER A 1 220 ? 18.234 4.863 21.797 1 97.31 220 SER A C 1
ATOM 1638 O O . SER A 1 220 ? 19.219 4.133 21.922 1 97.31 220 SER A O 1
ATOM 1640 N N . MET A 1 221 ? 17.703 5.18 20.688 1 96.25 221 MET A N 1
ATOM 1641 C CA . MET A 1 221 ? 18.312 4.809 19.406 1 96.25 221 MET A CA 1
ATOM 1642 C C . MET A 1 221 ? 19.141 5.961 18.844 1 96.25 221 MET A C 1
ATOM 1644 O O . MET A 1 221 ? 18.938 6.359 17.688 1 96.25 221 MET A O 1
ATOM 1648 N N . GLN A 1 222 ? 20.156 6.285 19.484 1 94.38 222 GLN A N 1
ATOM 1649 C CA . GLN A 1 222 ? 20.969 7.453 19.156 1 94.38 222 GLN A CA 1
ATOM 1650 C C . GLN A 1 222 ? 21.938 7.145 18.031 1 94.38 222 GLN A C 1
ATOM 1652 O O . GLN A 1 222 ? 22.469 8.055 17.391 1 94.38 222 GLN A O 1
ATOM 1657 N N . LYS A 1 223 ? 22.156 5.91 17.766 1 95.5 223 LYS A N 1
ATOM 1658 C CA . LYS A 1 223 ? 23.094 5.523 16.719 1 95.5 223 LYS A CA 1
ATOM 1659 C C . LYS A 1 223 ? 22.422 5.473 15.352 1 95.5 223 LYS A C 1
ATOM 1661 O O . LYS A 1 223 ? 23.109 5.445 14.328 1 95.5 223 LYS A O 1
ATOM 1666 N N . THR A 1 224 ? 21.141 5.379 15.328 1 98.12 224 THR A N 1
ATOM 1667 C CA . THR A 1 224 ? 20.406 5.41 14.062 1 98.12 224 THR A CA 1
ATOM 1668 C C . THR A 1 224 ? 20.562 6.77 13.391 1 98.12 224 THR A C 1
ATOM 1670 O O . THR A 1 224 ? 20.203 7.797 13.961 1 98.12 224 THR A O 1
ATOM 1673 N N . ARG A 1 225 ? 21.109 6.777 12.242 1 98.56 225 ARG A N 1
ATOM 1674 C CA . ARG A 1 225 ? 21.203 8.023 11.484 1 98.56 225 ARG A CA 1
ATOM 1675 C C . ARG A 1 225 ? 19.844 8.438 10.938 1 98.56 225 ARG A C 1
ATOM 1677 O O . ARG A 1 225 ? 19.016 7.586 10.617 1 98.56 225 ARG A O 1
ATOM 1684 N N . VAL A 1 226 ? 19.688 9.734 10.852 1 98.88 226 VAL A N 1
ATOM 1685 C CA . VAL A 1 226 ? 18.469 10.273 10.25 1 98.88 226 VAL A CA 1
ATOM 1686 C C . VAL A 1 226 ? 18.828 11.188 9.078 1 98.88 226 VAL A C 1
ATOM 1688 O O . VAL A 1 226 ? 19.594 12.141 9.25 1 98.88 226 VAL A O 1
ATOM 1691 N N . ILE A 1 227 ? 18.312 10.836 7.922 1 98.94 227 ILE A N 1
ATOM 1692 C CA . ILE A 1 227 ? 18.531 11.625 6.719 1 98.94 227 ILE A CA 1
ATOM 1693 C C . ILE A 1 227 ? 17.25 12.383 6.355 1 98.94 227 ILE A C 1
ATOM 1695 O O . ILE A 1 227 ? 16.219 11.766 6.094 1 98.94 227 ILE A O 1
ATOM 1699 N N . THR A 1 228 ? 17.328 13.68 6.395 1 98.94 228 THR A N 1
ATOM 1700 C CA . THR A 1 228 ? 16.203 14.523 6.008 1 98.94 228 THR A CA 1
ATOM 1701 C C . THR A 1 228 ? 16.359 15.008 4.57 1 98.94 228 THR A C 1
ATOM 1703 O O . THR A 1 228 ? 17.469 15.32 4.133 1 98.94 228 THR A O 1
ATOM 1706 N N . VAL A 1 229 ? 15.219 15.008 3.867 1 98.94 229 VAL A N 1
ATOM 1707 C CA . VAL A 1 229 ? 15.297 15.359 2.453 1 98.94 229 VAL A CA 1
ATOM 1708 C C . VAL A 1 229 ? 14.289 16.469 2.135 1 98.94 229 VAL A C 1
ATOM 1710 O O . VAL A 1 229 ? 13.133 16.391 2.547 1 98.94 229 VAL A O 1
ATOM 1713 N N . GLU A 1 230 ? 14.719 17.5 1.544 1 98.94 230 GLU A N 1
ATOM 1714 C CA . GLU A 1 230 ? 13.922 18.594 1.007 1 98.94 230 GLU A CA 1
ATOM 1715 C C . GLU A 1 230 ? 14.211 18.828 -0.475 1 98.94 230 GLU A C 1
ATOM 1717 O O . GLU A 1 230 ? 15.008 18.094 -1.071 1 98.94 230 GLU A O 1
ATOM 1722 N N . THR A 1 231 ? 13.445 19.672 -1.104 1 98.88 231 THR A N 1
ATOM 1723 C CA . THR A 1 231 ? 13.711 20.047 -2.492 1 98.88 231 THR A CA 1
ATOM 1724 C C . THR A 1 231 ? 14.305 21.438 -2.576 1 98.88 231 THR A C 1
ATOM 1726 O O . THR A 1 231 ? 14.047 22.281 -1.714 1 98.88 231 THR A O 1
ATOM 1729 N N . LEU A 1 232 ? 15.07 21.625 -3.646 1 98.56 232 LEU A N 1
ATOM 1730 C CA . LEU A 1 232 ? 15.461 22.984 -3.971 1 98.56 232 LEU A CA 1
ATOM 1731 C C . LEU A 1 232 ? 14.242 23.891 -4.109 1 98.56 232 LEU A C 1
ATOM 1733 O O . LEU A 1 232 ? 13.297 23.562 -4.828 1 98.56 232 LEU A O 1
ATOM 1737 N N . GLY A 1 233 ? 14.281 25.016 -3.348 1 98.31 233 GLY A N 1
ATOM 1738 C CA . GLY A 1 233 ? 13.148 25.922 -3.371 1 98.31 233 GLY A CA 1
ATOM 1739 C C . GLY A 1 233 ? 12.195 25.719 -2.209 1 98.31 233 GLY A C 1
ATOM 1740 O O . GLY A 1 233 ? 11.258 26.5 -2.027 1 98.31 233 GLY A O 1
ATOM 1741 N N . ALA A 1 234 ? 12.383 24.672 -1.455 1 98.31 234 ALA A N 1
ATOM 1742 C CA . ALA A 1 234 ? 11.625 24.422 -0.232 1 98.31 234 ALA A CA 1
ATOM 1743 C C . ALA A 1 234 ? 12.539 23.891 0.872 1 98.31 234 ALA A C 1
ATOM 1745 O O . ALA A 1 234 ? 12.133 23.031 1.663 1 98.31 234 ALA A O 1
ATOM 1746 N N . ASP A 1 235 ? 13.766 24.328 0.883 1 98.75 235 ASP A N 1
ATOM 1747 C CA . ASP A 1 235 ? 14.797 23.734 1.722 1 98.75 235 ASP A CA 1
ATOM 1748 C C . ASP A 1 235 ? 15.062 24.594 2.959 1 98.75 235 ASP A C 1
ATOM 1750 O O . ASP A 1 235 ? 16.203 24.938 3.242 1 98.75 235 ASP A O 1
ATOM 1754 N N . SER A 1 236 ? 14.031 24.797 3.723 1 98.62 236 SER A N 1
ATOM 1755 C CA . SER A 1 236 ? 14.117 25.641 4.906 1 98.62 236 SER A CA 1
ATOM 1756 C C . SER A 1 236 ? 15 25.016 5.973 1 98.62 236 SER A C 1
ATOM 1758 O O . SER A 1 236 ? 15.836 25.688 6.586 1 98.62 236 SER A O 1
ATOM 1760 N N . LEU A 1 237 ? 14.875 23.719 6.219 1 98.94 237 LEU A N 1
ATOM 1761 C CA . LEU A 1 237 ? 15.688 23.062 7.234 1 98.94 237 LEU A CA 1
ATOM 1762 C C . LEU A 1 237 ? 17.156 23.047 6.832 1 98.94 237 LEU A C 1
ATOM 1764 O O . LEU A 1 237 ? 18.031 23.344 7.652 1 98.94 237 LEU A O 1
ATOM 1768 N N . TYR A 1 238 ? 17.375 22.688 5.598 1 98.88 238 TYR A N 1
ATOM 1769 C CA . TYR A 1 238 ? 18.75 22.641 5.105 1 98.88 238 TYR A CA 1
ATOM 1770 C C . TYR A 1 238 ? 19.453 23.969 5.34 1 98.88 238 TYR A C 1
ATOM 1772 O O . TYR A 1 238 ? 20.562 24 5.898 1 98.88 238 TYR A O 1
ATOM 1780 N N . GLN A 1 239 ? 18.859 25.016 4.945 1 98.88 239 GLN A N 1
ATOM 1781 C CA . GLN A 1 239 ? 19.469 26.344 5.082 1 98.88 239 GLN A CA 1
ATOM 1782 C C . GLN A 1 239 ? 19.625 26.719 6.551 1 98.88 239 GLN A C 1
ATOM 1784 O O . GLN A 1 239 ? 20.625 27.328 6.938 1 98.88 239 GLN A O 1
ATOM 1789 N N . ALA A 1 240 ? 18.609 26.406 7.32 1 98.88 240 ALA A N 1
ATOM 1790 C CA . ALA A 1 240 ? 18.688 26.703 8.75 1 98.88 240 ALA A CA 1
ATOM 1791 C C . ALA A 1 240 ? 19.891 26.016 9.391 1 98.88 240 ALA A C 1
ATOM 1793 O O . ALA A 1 240 ? 20.594 26.609 10.195 1 98.88 240 ALA A O 1
ATOM 1794 N N . VAL A 1 241 ? 20.062 24.766 9.094 1 98.88 241 VAL A N 1
ATOM 1795 C CA . VAL A 1 241 ? 21.141 23.984 9.664 1 98.88 241 VAL A CA 1
ATOM 1796 C C . VAL A 1 241 ? 22.484 24.562 9.203 1 98.88 241 VAL A C 1
ATOM 1798 O O . VAL A 1 241 ? 23.422 24.703 10 1 98.88 241 VAL A O 1
ATOM 1801 N N . GLN A 1 242 ? 22.594 24.875 7.93 1 98.62 242 GLN A N 1
ATOM 1802 C CA . GLN A 1 242 ? 23.828 25.453 7.398 1 98.62 242 GLN A CA 1
ATOM 1803 C C . GLN A 1 242 ? 24.172 26.766 8.094 1 98.62 242 GLN A C 1
ATOM 1805 O O . GLN A 1 242 ? 25.344 27.031 8.375 1 98.62 242 GLN A O 1
ATOM 1810 N N . LYS A 1 243 ? 23.203 27.516 8.391 1 98.56 243 LYS A N 1
ATOM 1811 C CA . LYS A 1 243 ? 23.406 28.828 9 1 98.56 243 LYS A CA 1
ATOM 1812 C C . LYS A 1 243 ? 23.391 28.75 10.523 1 98.56 243 LYS A C 1
ATOM 1814 O O . LYS A 1 243 ? 23.703 29.719 11.211 1 98.56 243 LYS A O 1
ATOM 1819 N N . ARG A 1 244 ? 22.938 27.625 11.039 1 98.5 244 ARG A N 1
ATOM 1820 C CA . ARG A 1 244 ? 22.812 27.359 12.469 1 98.5 244 ARG A CA 1
ATOM 1821 C C . ARG A 1 244 ? 21.875 28.359 13.133 1 98.5 244 ARG A C 1
ATOM 1823 O O . ARG A 1 244 ? 22.141 28.859 14.227 1 98.5 244 ARG A O 1
ATOM 1830 N N . GLU A 1 245 ? 20.859 28.75 12.398 1 98.56 245 GLU A N 1
ATOM 1831 C CA . GLU A 1 245 ? 19.75 29.562 12.875 1 98.56 245 GLU A CA 1
ATOM 1832 C C . GLU A 1 245 ? 18.5 29.359 12.023 1 98.56 245 GLU A C 1
ATOM 1834 O O . GLU A 1 245 ? 18.594 28.969 10.852 1 98.56 245 GLU A O 1
ATOM 1839 N N . LEU A 1 246 ? 17.375 29.656 12.625 1 98.44 246 LEU A N 1
ATOM 1840 C CA . LEU A 1 246 ? 16.156 29.562 11.844 1 98.44 246 LEU A CA 1
ATOM 1841 C C . LEU A 1 246 ? 16.156 30.562 10.695 1 98.44 246 LEU A C 1
ATOM 1843 O O . LEU A 1 246 ? 16.609 31.703 10.867 1 98.44 246 LEU A O 1
ATOM 1847 N N . VAL A 1 247 ? 15.664 30.141 9.562 1 98 247 VAL A N 1
ATOM 1848 C CA . VAL A 1 247 ? 15.586 31.016 8.391 1 98 247 VAL A CA 1
ATOM 1849 C C . VAL A 1 247 ? 14.164 30.984 7.832 1 98 247 VAL A C 1
ATOM 1851 O O . VAL A 1 247 ? 13.422 30.031 8.055 1 98 247 VAL A O 1
ATOM 1854 N N . THR A 1 248 ? 13.797 32.031 7.207 1 98 248 THR A N 1
ATOM 1855 C CA . THR A 1 248 ? 12.547 32.125 6.457 1 98 248 THR A CA 1
ATOM 1856 C C . THR A 1 248 ? 12.828 32.312 4.965 1 98 248 THR A C 1
ATOM 1858 O O . THR A 1 248 ? 13.438 33.281 4.547 1 98 248 THR A O 1
ATOM 1861 N N . LEU A 1 249 ? 12.398 31.312 4.23 1 97.38 249 LEU A N 1
ATOM 1862 C CA . LEU A 1 249 ? 12.547 31.422 2.783 1 97.38 249 LEU A CA 1
ATOM 1863 C C . LEU A 1 249 ? 11.711 32.562 2.236 1 97.38 249 LEU A C 1
ATOM 1865 O O . LEU A 1 249 ? 10.609 32.812 2.715 1 97.38 249 LEU A O 1
ATOM 1869 N N . PRO A 1 250 ? 12.227 33.25 1.241 1 96.44 250 PRO A N 1
ATOM 1870 C CA . PRO A 1 250 ? 11.438 34.344 0.663 1 96.44 250 PRO A CA 1
ATOM 1871 C C . PRO A 1 250 ? 10.164 33.844 -0.027 1 96.44 250 PRO A C 1
ATOM 1873 O O . PRO A 1 250 ? 9.148 34.531 -0.043 1 96.44 250 PRO A O 1
ATOM 1876 N N . ALA A 1 251 ? 10.25 32.656 -0.629 1 95.12 251 ALA A N 1
ATOM 1877 C CA . ALA A 1 251 ? 9.133 32.031 -1.316 1 95.12 251 ALA A CA 1
ATOM 1878 C C . ALA A 1 251 ? 9.367 30.531 -1.487 1 95.12 251 ALA A C 1
ATOM 1880 O O . ALA A 1 251 ? 10.5 30.062 -1.331 1 95.12 251 ALA A O 1
ATOM 1881 N N . ILE A 1 252 ? 8.281 29.875 -1.698 1 94.94 252 ILE A N 1
ATOM 1882 C CA . ILE A 1 252 ? 8.375 28.484 -2.117 1 94.94 252 ILE A CA 1
ATOM 1883 C C . ILE A 1 252 ? 8.367 28.391 -3.641 1 94.94 252 ILE A C 1
ATOM 1885 O O . ILE A 1 252 ? 7.406 28.828 -4.285 1 94.94 252 ILE A O 1
ATOM 1889 N N . THR A 1 253 ? 9.406 27.812 -4.184 1 97.06 253 THR A N 1
ATOM 1890 C CA . THR A 1 253 ? 9.484 27.781 -5.641 1 97.06 253 THR A CA 1
ATOM 1891 C C . THR A 1 253 ? 9.508 26.344 -6.152 1 97.06 253 THR A C 1
ATOM 1893 O O . THR A 1 253 ? 9.414 26.109 -7.359 1 97.06 253 THR A O 1
ATOM 1896 N N . SER A 1 254 ? 9.602 25.391 -5.242 1 97.44 254 SER A N 1
ATOM 1897 C CA . SER A 1 254 ? 9.602 23.969 -5.602 1 97.44 254 SER A CA 1
ATOM 1898 C C . SER A 1 254 ? 8.219 23.516 -6.051 1 97.44 254 SER A C 1
ATOM 1900 O O . SER A 1 254 ? 7.207 24.031 -5.578 1 97.44 254 SER A O 1
ATOM 1902 N N . LEU A 1 255 ? 8.219 22.484 -6.926 1 96.44 255 LEU A N 1
ATOM 1903 C CA . LEU A 1 255 ? 6.977 21.844 -7.32 1 96.44 255 LEU A CA 1
ATOM 1904 C C . LEU A 1 255 ? 6.445 20.953 -6.195 1 96.44 255 LEU A C 1
ATOM 1906 O O . LEU A 1 255 ? 5.273 20.562 -6.211 1 96.44 255 LEU A O 1
ATOM 1910 N N . ALA A 1 256 ? 7.305 20.562 -5.27 1 97 256 ALA A N 1
ATOM 1911 C CA . ALA A 1 256 ? 6.859 19.844 -4.078 1 97 256 ALA A CA 1
ATOM 1912 C C . ALA A 1 256 ? 6.266 20.797 -3.051 1 97 256 ALA A C 1
ATOM 1914 O O . ALA A 1 256 ? 6.809 20.953 -1.954 1 97 256 ALA A O 1
ATOM 1915 N N . THR A 1 257 ? 5.105 21.281 -3.314 1 92.94 257 THR A N 1
ATOM 1916 C CA . THR A 1 257 ? 4.504 22.391 -2.568 1 92.94 257 THR A CA 1
ATOM 1917 C C . THR A 1 257 ? 4.152 21.953 -1.15 1 92.94 257 THR A C 1
ATOM 1919 O O . THR A 1 257 ? 4.121 22.766 -0.231 1 92.94 257 THR A O 1
ATOM 1922 N N . THR A 1 258 ? 3.969 20.641 -0.945 1 94.12 258 THR A N 1
ATOM 1923 C CA . THR A 1 258 ? 3.57 20.188 0.381 1 94.12 258 THR A CA 1
ATOM 1924 C C . THR A 1 258 ? 4.781 20.078 1.303 1 94.12 258 THR A C 1
ATOM 1926 O O . THR A 1 258 ? 4.637 19.828 2.502 1 94.12 258 THR A O 1
ATOM 1929 N N . LEU A 1 259 ? 5.969 20.359 0.787 1 96.81 259 LEU A N 1
ATOM 1930 C CA . LEU A 1 259 ? 7.148 20.578 1.613 1 96.81 259 LEU A CA 1
ATOM 1931 C C . LEU A 1 259 ? 7.352 22.062 1.9 1 96.81 259 LEU A C 1
ATOM 1933 O O . LEU A 1 259 ? 8.289 22.438 2.602 1 96.81 259 LEU A O 1
ATOM 1937 N N . GLY A 1 260 ? 6.434 22.875 1.413 1 94.19 260 GLY A N 1
ATOM 1938 C CA . GLY A 1 260 ? 6.684 24.297 1.281 1 94.19 260 GLY A CA 1
ATOM 1939 C C . GLY A 1 260 ? 6.398 25.078 2.553 1 94.19 260 GLY A C 1
ATOM 1940 O O . GLY A 1 260 ? 5.637 26.047 2.537 1 94.19 260 GLY A O 1
ATOM 1941 N N . ALA A 1 261 ? 6.988 24.766 3.66 1 94.44 261 ALA A N 1
ATOM 1942 C CA . ALA A 1 261 ? 7.051 25.656 4.824 1 94.44 261 ALA A CA 1
ATOM 1943 C C . ALA A 1 261 ? 8.211 26.641 4.707 1 94.44 261 ALA A C 1
ATOM 1945 O O . ALA A 1 261 ? 9.359 26.234 4.562 1 94.44 261 ALA A O 1
ATOM 1946 N N . ARG A 1 262 ? 7.879 27.891 4.801 1 96.12 262 ARG A N 1
ATOM 1947 C CA . ARG A 1 262 ? 8.93 28.891 4.625 1 96.12 262 ARG A CA 1
ATOM 1948 C C . ARG A 1 262 ? 9.906 28.859 5.797 1 96.12 262 ARG A C 1
ATOM 1950 O O . ARG A 1 262 ? 11.062 29.25 5.652 1 96.12 262 ARG A O 1
ATOM 1957 N N . THR A 1 263 ? 9.391 28.469 6.887 1 97.5 263 THR A N 1
ATOM 1958 C CA . THR A 1 263 ? 10.203 28.328 8.086 1 97.5 263 THR A CA 1
ATOM 1959 C C . THR A 1 263 ? 9.852 27.031 8.82 1 97.5 263 THR A C 1
ATOM 1961 O O . THR A 1 263 ? 8.695 26.812 9.188 1 97.5 263 THR A O 1
ATOM 1964 N N . VAL A 1 264 ? 10.844 26.203 9.062 1 98.44 264 VAL A N 1
ATOM 1965 C CA . VAL A 1 264 ? 10.609 24.984 9.828 1 98.44 264 VAL A CA 1
ATOM 1966 C C . VAL A 1 264 ? 10.352 25.328 11.297 1 98.44 264 VAL A C 1
ATOM 1968 O O . VAL A 1 264 ? 10.695 26.422 11.75 1 98.44 264 VAL A O 1
ATOM 1971 N N . CYS A 1 265 ? 9.711 24.438 11.984 1 98.5 265 CYS A N 1
ATOM 1972 C CA . CYS A 1 265 ? 9.508 24.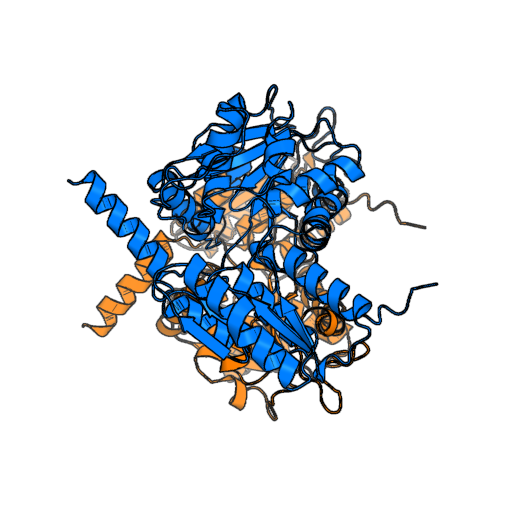688 13.406 1 98.5 265 CYS A CA 1
ATOM 1973 C C . CYS A 1 265 ? 10.82 24.625 14.164 1 98.5 265 CYS A C 1
ATOM 1975 O O . CYS A 1 265 ? 11.766 23.953 13.742 1 98.5 265 CYS A O 1
ATOM 1977 N N . LYS A 1 266 ? 10.859 25.266 15.289 1 98.69 266 LYS A N 1
ATOM 1978 C CA . LYS A 1 266 ? 12.07 25.375 16.109 1 98.69 266 LYS A CA 1
ATOM 1979 C C . LYS A 1 266 ? 12.586 23.984 16.516 1 98.69 266 LYS A C 1
ATOM 1981 O O . LYS A 1 266 ? 13.789 23.75 16.484 1 98.69 266 LYS A O 1
ATOM 1986 N N . ARG A 1 267 ? 11.734 23.109 16.844 1 98.81 267 ARG A N 1
ATOM 1987 C CA . ARG A 1 267 ? 12.109 21.766 17.266 1 98.81 267 ARG A CA 1
ATOM 1988 C C . ARG A 1 267 ? 12.875 21.031 16.156 1 98.81 267 ARG A C 1
ATOM 1990 O O . ARG A 1 267 ? 13.875 20.375 16.438 1 98.81 267 ARG A O 1
ATOM 1997 N N . ALA A 1 268 ? 12.414 21.156 14.977 1 98.88 268 ALA A N 1
ATOM 1998 C CA . ALA A 1 268 ? 13.078 20.516 13.836 1 98.88 268 ALA A CA 1
ATOM 1999 C C . ALA A 1 268 ? 14.484 21.094 13.641 1 98.88 268 ALA A C 1
ATOM 2001 O O . ALA A 1 268 ? 15.422 20.344 13.352 1 98.88 268 ALA A O 1
ATOM 2002 N N . PHE A 1 269 ? 14.57 22.391 13.773 1 98.88 269 PHE A N 1
ATOM 2003 C CA . PHE A 1 269 ? 15.875 23.016 13.656 1 98.88 269 PHE A CA 1
ATOM 2004 C C . PHE A 1 269 ? 16.828 22.484 14.719 1 98.88 269 PHE A C 1
ATOM 2006 O O . PHE A 1 269 ? 17.969 22.109 14.406 1 98.88 269 PHE A O 1
ATOM 2013 N N . GLU A 1 270 ? 16.344 22.375 15.891 1 98.88 270 GLU A N 1
ATOM 2014 C CA . GLU A 1 270 ? 17.172 21.875 16.984 1 98.88 270 GLU A CA 1
ATOM 2015 C C . GLU A 1 270 ? 17.625 20.438 16.719 1 98.88 270 GLU A C 1
ATOM 2017 O O . GLU A 1 270 ? 18.797 20.109 16.906 1 98.88 270 GLU A O 1
ATOM 2022 N N . TYR A 1 271 ? 16.734 19.609 16.281 1 98.88 271 TYR A N 1
ATOM 2023 C CA . TYR A 1 271 ? 17.078 18.234 15.938 1 98.88 271 TYR A CA 1
ATOM 2024 C C . TYR A 1 271 ? 18.047 18.203 14.75 1 98.88 271 TYR A C 1
ATOM 2026 O O . TYR A 1 271 ? 18.922 17.344 14.688 1 98.88 271 TYR A O 1
ATOM 2034 N N . GLY A 1 272 ? 17.875 19.109 13.844 1 98.81 272 GLY A N 1
ATOM 2035 C CA . GLY A 1 272 ? 18.688 19.141 12.633 1 98.81 272 GLY A CA 1
ATOM 2036 C C . GLY A 1 272 ? 20.156 19.391 12.914 1 98.81 272 GLY A C 1
ATOM 2037 O O . GLY A 1 272 ? 21.016 19.031 12.094 1 98.81 272 GLY A O 1
ATOM 2038 N N . LEU A 1 273 ? 20.453 19.969 14.047 1 98.69 273 LEU A N 1
ATOM 2039 C CA . LEU A 1 273 ? 21.828 20.297 14.406 1 98.69 273 LEU A CA 1
ATOM 2040 C C . LEU A 1 273 ? 22.531 19.109 15.023 1 98.69 273 LEU A C 1
ATOM 2042 O O . LEU A 1 273 ? 23.75 19.141 15.234 1 98.69 273 LEU A O 1
ATOM 2046 N N . ARG A 1 274 ? 21.828 18.047 15.258 1 98.38 274 ARG A N 1
ATOM 2047 C CA . ARG A 1 274 ? 22.422 16.875 15.898 1 98.38 274 ARG A CA 1
ATOM 2048 C C . ARG A 1 274 ? 23.359 16.141 14.945 1 98.38 274 ARG A C 1
ATOM 2050 O O . ARG A 1 274 ? 23.156 16.141 13.734 1 98.38 274 ARG A O 1
ATOM 2057 N N . GLU A 1 275 ? 24.312 15.398 15.516 1 96.81 275 GLU A N 1
ATOM 2058 C CA . GLU A 1 275 ? 25.375 14.758 14.75 1 96.81 275 GLU A CA 1
ATOM 2059 C C . GLU A 1 275 ? 24.828 13.617 13.906 1 96.81 275 GLU A C 1
ATOM 2061 O O . GLU A 1 275 ? 25.328 13.359 12.805 1 96.81 275 GLU A O 1
ATOM 2066 N N . GLN A 1 276 ? 23.797 12.977 14.352 1 97.38 276 GLN A N 1
ATOM 2067 C CA . GLN A 1 276 ? 23.297 11.805 13.648 1 97.38 276 GLN A CA 1
ATOM 2068 C C . GLN A 1 276 ? 22.391 12.195 12.492 1 97.38 276 GLN A C 1
ATOM 2070 O O . GLN A 1 276 ? 21.891 11.336 11.758 1 97.38 276 GLN A O 1
ATOM 2075 N N . VAL A 1 277 ? 22.141 13.5 12.344 1 98.75 277 VAL A N 1
ATOM 2076 C CA . VAL A 1 277 ? 21.219 13.969 11.32 1 98.75 277 VAL A CA 1
ATOM 2077 C C . VAL A 1 277 ? 22 14.531 10.125 1 98.75 277 VAL A C 1
ATOM 2079 O O . VAL A 1 277 ? 22.984 15.242 10.305 1 98.75 277 VAL A O 1
ATOM 2082 N N . SER A 1 278 ? 21.609 14.133 8.953 1 98.69 278 SER A N 1
ATOM 2083 C CA . SER A 1 278 ? 22.078 14.711 7.699 1 98.69 278 SER A CA 1
ATOM 2084 C C . SER A 1 278 ? 20.938 15.352 6.914 1 98.69 278 SER A C 1
ATOM 2086 O O . SER A 1 278 ? 19.828 14.805 6.867 1 98.69 278 SER A O 1
ATOM 2088 N N . THR A 1 279 ? 21.219 16.531 6.355 1 98.75 279 THR A N 1
ATOM 2089 C CA . THR A 1 279 ? 20.219 17.219 5.539 1 98.75 279 THR A CA 1
ATOM 2090 C C . THR A 1 279 ? 20.594 17.156 4.059 1 98.75 279 THR A C 1
ATOM 2092 O O . THR A 1 279 ? 21.734 17.406 3.689 1 98.75 279 THR A O 1
ATOM 2095 N N . VAL A 1 280 ? 19.641 16.703 3.242 1 98.81 280 VAL A N 1
ATOM 2096 C CA . VAL A 1 280 ? 19.844 16.531 1.809 1 98.81 280 VAL A CA 1
ATOM 2097 C C . VAL A 1 280 ? 18.812 17.344 1.033 1 98.81 280 VAL A C 1
ATOM 2099 O O . VAL A 1 280 ? 17.656 17.484 1.466 1 98.81 280 VAL A O 1
ATOM 2102 N N . VAL A 1 281 ? 19.25 17.969 -0.046 1 98.81 281 VAL A N 1
ATOM 2103 C CA . VAL A 1 281 ? 18.359 18.703 -0.944 1 98.81 281 VAL A CA 1
ATOM 2104 C C . VAL A 1 281 ? 18.422 18.094 -2.342 1 98.81 281 VAL A C 1
ATOM 2106 O O . VAL A 1 281 ? 19.5 17.859 -2.879 1 98.81 281 VAL A O 1
ATOM 2109 N N . VAL A 1 282 ? 17.266 17.781 -2.938 1 98.75 282 VAL A N 1
ATOM 2110 C CA . VAL A 1 282 ? 17.219 17.266 -4.301 1 98.75 282 VAL A CA 1
ATOM 2111 C C . VAL A 1 282 ? 16.438 18.219 -5.191 1 98.75 282 VAL A C 1
ATOM 2113 O O . VAL A 1 282 ? 15.734 19.109 -4.695 1 98.75 282 VAL A O 1
ATOM 2116 N N . SER A 1 283 ? 16.562 18.125 -6.465 1 98.56 283 SER A N 1
ATOM 2117 C CA . SER A 1 283 ? 15.844 18.969 -7.414 1 98.56 283 SER A CA 1
ATOM 2118 C C . SER A 1 283 ? 14.438 18.422 -7.668 1 98.56 283 SER A C 1
ATOM 2120 O O . SER A 1 283 ? 14.148 17.266 -7.383 1 98.56 283 SER A O 1
ATOM 2122 N N . ASP A 1 284 ? 13.617 19.312 -8.188 1 98.38 284 ASP A N 1
ATOM 2123 C CA . ASP A 1 284 ? 12.297 18.875 -8.625 1 98.38 284 ASP A CA 1
ATOM 2124 C C . ASP A 1 284 ? 12.398 17.766 -9.672 1 98.38 284 ASP A C 1
ATOM 2126 O O . ASP A 1 284 ? 11.602 16.828 -9.672 1 98.38 284 ASP A O 1
ATOM 2130 N N . ALA A 1 285 ? 13.336 17.859 -10.516 1 98.31 285 ALA A N 1
ATOM 2131 C CA . ALA A 1 285 ? 13.523 16.859 -11.562 1 98.31 285 ALA A CA 1
ATOM 2132 C C . ALA A 1 285 ? 13.844 15.492 -10.961 1 98.31 285 ALA A C 1
ATOM 2134 O O . ALA A 1 285 ? 13.328 14.469 -11.43 1 98.31 285 ALA A O 1
ATOM 2135 N N . GLU A 1 286 ? 14.711 15.461 -9.984 1 98.38 286 GLU A N 1
ATOM 2136 C CA . GLU A 1 286 ? 15.047 14.219 -9.297 1 98.38 286 GLU A CA 1
ATOM 2137 C C . GLU A 1 286 ? 13.812 13.617 -8.617 1 98.38 286 GLU A C 1
ATOM 2139 O O . GLU A 1 286 ? 13.609 12.406 -8.656 1 98.38 286 GLU A O 1
ATOM 2144 N N . ALA A 1 287 ? 13.039 14.477 -7.996 1 98.69 287 ALA A N 1
ATOM 2145 C CA . ALA A 1 287 ? 11.828 14.023 -7.309 1 98.69 287 ALA A CA 1
ATOM 2146 C C . ALA A 1 287 ? 10.828 13.438 -8.297 1 98.69 287 ALA A C 1
ATOM 2148 O O . ALA A 1 287 ? 10.203 12.406 -8.016 1 98.69 287 ALA A O 1
ATOM 2149 N N . ILE A 1 288 ? 10.672 14.117 -9.43 1 98.56 288 ILE A N 1
ATOM 2150 C CA . ILE A 1 288 ? 9.734 13.656 -10.453 1 98.56 288 ILE A CA 1
ATOM 2151 C C . ILE A 1 288 ? 10.188 12.305 -11.008 1 98.56 288 ILE A C 1
ATOM 2153 O O . ILE A 1 288 ? 9.391 11.375 -11.125 1 98.56 288 ILE A O 1
ATOM 2157 N N . ALA A 1 289 ? 11.461 12.211 -11.344 1 98.25 289 ALA A N 1
ATOM 2158 C CA . ALA A 1 289 ? 12 10.953 -11.844 1 98.25 289 ALA A CA 1
ATOM 2159 C C . ALA A 1 289 ? 11.82 9.828 -10.828 1 98.25 289 ALA A C 1
ATOM 2161 O O . ALA A 1 289 ? 11.484 8.703 -11.195 1 98.25 289 ALA A O 1
ATOM 2162 N N . ALA A 1 290 ? 12.039 10.133 -9.602 1 98.62 290 ALA A N 1
ATOM 2163 C CA . ALA A 1 290 ? 11.883 9.141 -8.539 1 98.62 290 ALA A CA 1
ATOM 2164 C C . ALA A 1 290 ? 10.422 8.734 -8.375 1 98.62 290 ALA A C 1
ATOM 2166 O O . ALA A 1 290 ? 10.117 7.562 -8.133 1 98.62 290 ALA A O 1
ATOM 2167 N N . SER A 1 291 ? 9.523 9.727 -8.453 1 98.5 291 SER A N 1
ATOM 2168 C CA . SER A 1 291 ? 8.102 9.422 -8.336 1 98.5 291 SER A CA 1
ATOM 2169 C C . SER A 1 291 ? 7.656 8.438 -9.414 1 98.5 291 SER A C 1
ATOM 2171 O O . SER A 1 291 ? 6.953 7.465 -9.125 1 98.5 291 SER A O 1
ATOM 2173 N N . LYS A 1 292 ? 8.086 8.688 -10.617 1 97.88 292 LYS A N 1
ATOM 2174 C CA . LYS A 1 292 ? 7.738 7.816 -11.727 1 97.88 292 LYS A CA 1
ATOM 2175 C C . LYS A 1 292 ? 8.336 6.426 -11.547 1 97.88 292 LYS A C 1
ATOM 2177 O O . LYS A 1 292 ? 7.648 5.418 -11.719 1 97.88 292 LYS A O 1
ATOM 2182 N N . ARG A 1 293 ? 9.578 6.359 -11.227 1 97.94 293 ARG A N 1
ATOM 2183 C CA . ARG A 1 293 ? 10.273 5.086 -11.055 1 97.94 293 ARG A CA 1
ATOM 2184 C C . ARG A 1 293 ? 9.703 4.301 -9.883 1 97.94 293 ARG A C 1
ATOM 2186 O O . ARG A 1 293 ? 9.523 3.084 -9.969 1 97.94 293 ARG A O 1
ATOM 2193 N N . PHE A 1 294 ? 9.422 5.012 -8.828 1 98.56 294 PHE A N 1
ATOM 2194 C CA . PHE A 1 294 ? 8.836 4.395 -7.645 1 98.56 294 PHE A CA 1
ATOM 2195 C C . PHE A 1 294 ? 7.465 3.805 -7.961 1 98.56 294 PHE A C 1
ATOM 2197 O O . PHE A 1 294 ? 7.117 2.732 -7.465 1 98.56 294 PHE A O 1
ATOM 2204 N N . ALA A 1 295 ? 6.695 4.516 -8.727 1 98.12 295 ALA A N 1
ATOM 2205 C CA . ALA A 1 295 ? 5.41 3.99 -9.188 1 98.12 295 ALA A CA 1
ATOM 2206 C C . ALA A 1 295 ? 5.602 2.711 -10 1 98.12 295 ALA A C 1
ATOM 2208 O O . ALA A 1 295 ? 4.855 1.745 -9.836 1 98.12 295 ALA A O 1
ATOM 2209 N N . SER A 1 296 ? 6.594 2.678 -10.789 1 97.25 296 SER A N 1
ATOM 2210 C CA . SER A 1 296 ? 6.832 1.54 -11.672 1 97.25 296 SER A CA 1
ATOM 2211 C C . SER A 1 296 ? 7.359 0.338 -10.898 1 97.25 296 SER A C 1
ATOM 2213 O O . SER A 1 296 ? 6.965 -0.8 -11.156 1 97.25 296 SER A O 1
ATOM 2215 N N . GLU A 1 297 ? 8.172 0.591 -9.969 1 96.69 297 GLU A N 1
ATOM 2216 C CA . GLU A 1 297 ? 8.891 -0.504 -9.336 1 96.69 297 GLU A CA 1
ATOM 2217 C C . GLU A 1 297 ? 8.18 -0.967 -8.062 1 96.69 297 GLU A C 1
ATOM 2219 O O . GLU A 1 297 ? 8.148 -2.164 -7.77 1 96.69 297 GLU A O 1
ATOM 2224 N N . GLU A 1 298 ? 7.629 -0.004 -7.316 1 97.31 298 GLU A N 1
ATOM 2225 C CA . GLU A 1 298 ? 6.988 -0.312 -6.043 1 97.31 298 GLU A CA 1
ATOM 2226 C C . GLU A 1 298 ? 5.469 -0.228 -6.152 1 97.31 298 GLU A C 1
ATOM 2228 O O . GLU A 1 298 ? 4.75 -0.689 -5.262 1 97.31 298 GLU A O 1
ATOM 2233 N N . ARG A 1 299 ? 4.973 0.344 -7.25 1 97.75 299 ARG A N 1
ATOM 2234 C CA . ARG A 1 299 ? 3.561 0.378 -7.609 1 97.75 299 ARG A CA 1
ATOM 2235 C C . ARG A 1 299 ? 2.777 1.29 -6.676 1 97.75 299 ARG A C 1
ATOM 2237 O O . ARG A 1 299 ? 1.592 1.062 -6.426 1 97.75 299 ARG A O 1
ATOM 2244 N N . PHE A 1 300 ? 3.492 2.334 -6.094 1 97.94 300 PHE A N 1
ATOM 2245 C CA . PHE A 1 300 ? 2.887 3.414 -5.324 1 97.94 300 PHE A CA 1
ATOM 2246 C C . PHE A 1 300 ? 2.969 4.734 -6.082 1 97.94 300 PHE A C 1
ATOM 2248 O O . PHE A 1 300 ? 4.047 5.133 -6.527 1 97.94 300 PHE A O 1
ATOM 2255 N N . LEU A 1 301 ? 1.847 5.316 -6.223 1 98 301 LEU A N 1
ATOM 2256 C CA . LEU A 1 301 ? 1.857 6.719 -6.621 1 98 301 LEU A CA 1
ATOM 2257 C C . LEU A 1 301 ? 1.953 7.629 -5.398 1 98 301 LEU A C 1
ATOM 2259 O O . LEU A 1 301 ? 1.084 7.598 -4.527 1 98 301 LEU A O 1
ATOM 2263 N N . VAL A 1 302 ? 3.02 8.367 -5.324 1 98.38 302 VAL A N 1
ATOM 2264 C CA . VAL A 1 302 ? 3.221 9.242 -4.172 1 98.38 302 VAL A CA 1
ATOM 2265 C C . VAL A 1 302 ? 3.492 10.672 -4.648 1 98.38 302 VAL A C 1
ATOM 2267 O O . VAL A 1 302 ? 3.93 10.883 -5.785 1 98.38 302 VAL A O 1
ATOM 2270 N N . GLU A 1 303 ? 3.275 11.664 -3.791 1 98.25 303 GLU A N 1
ATOM 2271 C CA . GLU A 1 303 ? 3.588 13.055 -4.082 1 98.25 303 GLU A CA 1
ATOM 2272 C C . GLU A 1 303 ? 5.094 13.266 -4.227 1 98.25 303 GLU A C 1
ATOM 2274 O O . GLU A 1 303 ? 5.887 12.477 -3.715 1 98.25 303 GLU A O 1
ATOM 2279 N N . LEU A 1 304 ? 5.371 14.406 -4.852 1 98.31 304 LEU A N 1
ATOM 2280 C CA . LEU A 1 304 ? 6.781 14.766 -4.941 1 98.31 304 LEU A CA 1
ATOM 2281 C C . LEU A 1 304 ? 7.391 14.922 -3.551 1 98.31 304 LEU A C 1
ATOM 2283 O O . LEU A 1 304 ? 8.562 14.594 -3.342 1 98.31 304 LEU A O 1
ATOM 2287 N N . SER A 1 305 ? 6.594 15.359 -2.605 1 98.5 305 SER A N 1
ATOM 2288 C CA . SER A 1 305 ? 7.059 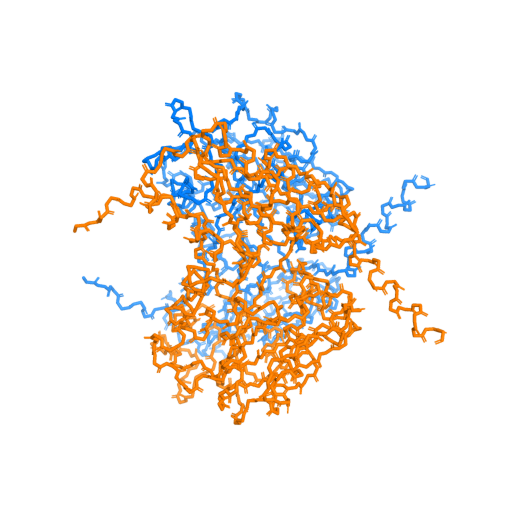15.523 -1.231 1 98.5 305 SER A CA 1
ATOM 2289 C C . SER A 1 305 ? 7.504 14.188 -0.641 1 98.5 305 SER A C 1
ATOM 2291 O O . SER A 1 305 ? 8.273 14.156 0.32 1 98.5 305 SER A O 1
ATOM 2293 N N . CYS A 1 306 ? 7.016 13.117 -1.137 1 98.88 306 CYS A N 1
ATOM 2294 C CA . CYS A 1 306 ? 7.359 11.781 -0.668 1 98.88 306 CYS A CA 1
ATOM 2295 C C . CYS A 1 306 ? 8.477 11.172 -1.513 1 98.88 306 CYS A C 1
ATOM 2297 O O . CYS A 1 306 ? 9.391 10.547 -0.98 1 98.88 306 CYS A O 1
ATOM 2299 N N . SER A 1 307 ? 8.445 11.422 -2.828 1 98.81 307 SER A N 1
ATOM 2300 C CA . SER A 1 307 ? 9.367 10.75 -3.738 1 98.81 307 SER A CA 1
ATOM 2301 C C . SER A 1 307 ? 10.789 11.266 -3.566 1 98.81 307 SER A C 1
ATOM 2303 O O . SER A 1 307 ? 11.742 10.648 -4.047 1 98.81 307 SER A O 1
ATOM 2305 N N . VAL A 1 308 ? 10.977 12.359 -2.854 1 98.88 308 VAL A N 1
ATOM 2306 C CA . VAL A 1 308 ? 12.32 12.859 -2.566 1 98.88 308 VAL A CA 1
ATOM 2307 C C . VAL A 1 308 ? 13.086 11.836 -1.737 1 98.88 308 VAL A C 1
ATOM 2309 O O . VAL A 1 308 ? 14.312 11.758 -1.815 1 98.88 308 VAL A O 1
ATOM 2312 N N . VAL A 1 309 ? 12.391 11 -0.976 1 98.88 309 VAL A N 1
ATOM 2313 C CA . VAL A 1 309 ? 13 10.031 -0.074 1 98.88 309 VAL A CA 1
ATOM 2314 C C . VAL A 1 309 ? 13.633 8.898 -0.884 1 98.88 309 VAL A C 1
ATOM 2316 O O . VAL A 1 309 ? 14.836 8.656 -0.794 1 98.88 309 VAL A O 1
ATOM 2319 N N . PRO A 1 310 ? 12.875 8.188 -1.778 1 98.88 310 PRO A N 1
ATOM 2320 C CA . PRO A 1 310 ? 13.562 7.191 -2.607 1 98.88 310 PRO A CA 1
ATOM 2321 C C . PRO A 1 310 ? 14.547 7.82 -3.59 1 98.88 310 PRO A C 1
ATOM 2323 O O . PRO A 1 310 ? 15.461 7.148 -4.07 1 98.88 310 PRO A O 1
ATOM 2326 N N . ALA A 1 311 ? 14.391 9.125 -3.883 1 98.88 311 ALA A N 1
ATOM 2327 C CA . ALA A 1 311 ? 15.328 9.805 -4.766 1 98.88 311 ALA A CA 1
ATOM 2328 C C . ALA A 1 311 ? 16.75 9.734 -4.215 1 98.88 311 ALA A C 1
ATOM 2330 O O . ALA A 1 311 ? 17.719 9.68 -4.977 1 98.88 311 ALA A O 1
ATOM 2331 N N . VAL A 1 312 ? 16.875 9.734 -2.912 1 98.75 312 VAL A N 1
ATOM 2332 C CA . VAL A 1 312 ? 18.188 9.633 -2.266 1 98.75 312 VAL A CA 1
ATOM 2333 C C . VAL A 1 312 ? 18.844 8.305 -2.627 1 98.75 312 VAL A C 1
ATOM 2335 O O . VAL A 1 312 ? 20.047 8.258 -2.922 1 98.75 312 VAL A O 1
ATOM 2338 N N . VAL A 1 313 ? 18.109 7.234 -2.66 1 98.62 313 VAL A N 1
ATOM 2339 C CA . VAL A 1 313 ? 18.609 5.902 -2.979 1 98.62 313 VAL A CA 1
ATOM 2340 C C . VAL A 1 313 ? 18.875 5.801 -4.477 1 98.62 313 VAL A C 1
ATOM 2342 O O . VAL A 1 313 ? 19.938 5.332 -4.891 1 98.62 313 VAL A O 1
ATOM 2345 N N . TYR A 1 314 ? 17.922 6.293 -5.266 1 98.31 314 TYR A N 1
ATOM 2346 C CA . TYR A 1 314 ? 18.062 6.234 -6.719 1 98.31 314 TYR A CA 1
ATOM 2347 C C . TYR A 1 314 ? 19.266 7.043 -7.18 1 98.31 314 TYR A C 1
ATOM 2349 O O . TYR A 1 314 ? 19.906 6.695 -8.172 1 98.31 314 TYR A O 1
ATOM 2357 N N . GLY A 1 315 ? 19.547 8.07 -6.461 1 97.56 315 GLY A N 1
ATOM 2358 C CA . GLY A 1 315 ? 20.641 8.945 -6.824 1 97.56 315 GLY A CA 1
ATOM 2359 C C . GLY A 1 315 ? 22 8.445 -6.348 1 97.56 315 GLY A C 1
ATOM 2360 O O . GLY A 1 315 ? 23.031 9.07 -6.613 1 97.56 315 GLY A O 1
ATOM 2361 N N . GLY A 1 316 ? 22.047 7.348 -5.652 1 96.5 316 GLY A N 1
ATOM 2362 C CA . GLY A 1 316 ? 23.297 6.758 -5.195 1 96.5 316 GLY A CA 1
ATOM 2363 C C . GLY A 1 316 ? 23.938 7.523 -4.055 1 96.5 316 GLY A C 1
ATOM 2364 O O . GLY A 1 316 ? 25.156 7.496 -3.889 1 96.5 316 GLY A O 1
ATOM 2365 N N . LYS A 1 317 ? 23.203 8.164 -3.266 1 95.19 317 LYS A N 1
ATOM 2366 C CA . LYS A 1 317 ? 23.75 9.062 -2.25 1 95.19 317 LYS A CA 1
ATOM 2367 C C . LYS A 1 317 ? 23.891 8.352 -0.91 1 95.19 317 LYS A C 1
ATOM 2369 O O . LYS A 1 317 ? 24.562 8.844 -0.008 1 95.19 317 LYS A O 1
ATOM 2374 N N . LEU A 1 318 ? 23.359 7.191 -0.708 1 97.06 318 LEU A N 1
ATOM 2375 C CA . LEU A 1 318 ? 23.25 6.535 0.589 1 97.06 318 LEU A CA 1
ATOM 2376 C C . LEU A 1 318 ? 24.625 6.184 1.138 1 97.06 318 LEU A C 1
ATOM 2378 O O . LEU A 1 318 ? 24.859 6.273 2.346 1 97.06 318 LEU A O 1
ATOM 2382 N N . LYS A 1 319 ? 25.547 5.785 0.285 1 94.5 319 LYS A N 1
ATOM 2383 C CA . LYS A 1 319 ? 26.875 5.363 0.726 1 94.5 319 LYS A CA 1
ATOM 2384 C C . LYS A 1 319 ? 27.609 6.5 1.429 1 94.5 319 LYS A C 1
ATOM 2386 O O . LYS A 1 319 ? 28.344 6.273 2.396 1 94.5 319 LYS A O 1
ATOM 2391 N N . GLU A 1 320 ? 27.406 7.645 0.909 1 95.94 320 GLU A N 1
ATOM 2392 C CA . GLU A 1 320 ? 28.047 8.812 1.507 1 95.94 320 GLU A CA 1
ATOM 2393 C C . GLU A 1 320 ? 27.359 9.219 2.803 1 95.94 320 GLU A C 1
ATOM 2395 O O . GLU A 1 320 ? 28 9.703 3.736 1 95.94 320 GLU A O 1
ATOM 2400 N N . LEU A 1 321 ? 26.094 8.992 2.871 1 97.38 321 LEU A N 1
ATOM 2401 C CA . LEU A 1 321 ? 25.281 9.5 3.973 1 97.38 321 LEU A CA 1
ATOM 2402 C C . LEU A 1 321 ? 25.281 8.523 5.141 1 97.38 321 LEU A C 1
ATOM 2404 O O . LEU A 1 321 ? 24.984 8.906 6.277 1 97.38 321 LEU A O 1
ATOM 2408 N N . VAL A 1 322 ? 25.562 7.277 4.898 1 97.19 322 VAL A N 1
ATOM 2409 C CA . VAL A 1 322 ? 25.578 6.238 5.926 1 97.19 322 VAL A CA 1
ATOM 2410 C C . VAL A 1 322 ? 26.953 5.57 5.961 1 97.19 322 VAL A C 1
ATOM 2412 O O . VAL A 1 322 ? 27.188 4.562 5.285 1 97.19 322 VAL A O 1
ATOM 2415 N N . PRO A 1 323 ? 27.844 6.043 6.836 1 94.25 323 PRO A N 1
ATOM 2416 C CA . PRO A 1 323 ? 29.172 5.438 6.926 1 94.25 323 PRO A CA 1
ATOM 2417 C C . PRO A 1 323 ? 29.125 3.949 7.254 1 94.25 323 PRO A C 1
ATOM 2419 O O . PRO A 1 323 ? 28.375 3.535 8.148 1 94.25 323 PRO A O 1
ATOM 2422 N N . GLY A 1 324 ? 29.859 3.189 6.465 1 94.38 324 GLY A N 1
ATOM 2423 C CA . GLY A 1 324 ? 29.938 1.761 6.727 1 94.38 324 GLY A CA 1
ATOM 2424 C C . GLY A 1 324 ? 28.797 0.975 6.125 1 94.38 324 GLY A C 1
ATOM 2425 O O . GLY A 1 324 ? 28.609 -0.206 6.434 1 94.38 324 GLY A O 1
ATOM 2426 N N . LEU A 1 325 ? 28.062 1.605 5.344 1 95.81 325 LEU A N 1
ATOM 2427 C CA . LEU A 1 325 ? 26.953 0.923 4.684 1 95.81 325 LEU A CA 1
ATOM 2428 C C . LEU A 1 325 ? 27.438 -0.363 4.016 1 95.81 325 LEU A C 1
ATOM 2430 O O . LEU A 1 325 ? 28.422 -0.354 3.27 1 95.81 325 LEU A O 1
ATOM 2434 N N . ASN A 1 326 ? 26.766 -1.499 4.289 1 95.25 326 ASN A N 1
ATOM 2435 C CA . ASN A 1 326 ? 27.062 -2.793 3.686 1 95.25 326 ASN A CA 1
ATOM 2436 C C . ASN A 1 326 ? 25.797 -3.629 3.506 1 95.25 326 ASN A C 1
ATOM 2438 O O . ASN A 1 326 ? 24.688 -3.156 3.777 1 95.25 326 ASN A O 1
ATOM 2442 N N . LYS A 1 327 ? 25.938 -4.844 3.102 1 93.88 327 LYS A N 1
ATOM 2443 C CA . LYS A 1 327 ? 24.812 -5.684 2.715 1 93.88 327 LYS A CA 1
ATOM 2444 C C . LYS A 1 327 ? 23.922 -6.012 3.918 1 93.88 327 LYS A C 1
ATOM 2446 O O . LYS A 1 327 ? 22.766 -6.387 3.76 1 93.88 327 LYS A O 1
ATOM 2451 N N . ASN A 1 328 ? 24.469 -5.836 5.133 1 93.75 328 ASN A N 1
ATOM 2452 C CA . ASN A 1 328 ? 23.719 -6.156 6.348 1 93.75 328 ASN A CA 1
ATOM 2453 C C . ASN A 1 328 ? 23.016 -4.93 6.918 1 93.75 328 ASN A C 1
ATOM 2455 O O . ASN A 1 328 ? 22.188 -5.047 7.816 1 93.75 328 ASN A O 1
ATOM 2459 N N . SER A 1 329 ? 23.391 -3.75 6.391 1 96.25 329 SER A N 1
ATOM 2460 C CA . SER A 1 329 ? 22.797 -2.51 6.887 1 96.25 329 SER A CA 1
ATOM 2461 C C . SER A 1 329 ? 21.297 -2.471 6.641 1 96.25 329 SER A C 1
ATOM 2463 O O . SER A 1 329 ? 20.812 -3.043 5.664 1 96.25 329 SER A O 1
ATOM 2465 N N . VAL A 1 330 ? 20.641 -1.854 7.578 1 97.19 330 VAL A N 1
ATOM 2466 C CA . VAL A 1 330 ? 19.203 -1.709 7.504 1 97.19 330 VAL A CA 1
ATOM 2467 C C . VAL A 1 330 ? 18.828 -0.231 7.387 1 97.19 330 VAL A C 1
ATOM 2469 O O . VAL A 1 330 ? 19.156 0.569 8.266 1 97.19 330 VAL A O 1
ATOM 2472 N N . VAL A 1 331 ? 18.172 0.124 6.305 1 98.56 331 VAL A N 1
ATOM 2473 C CA . VAL A 1 331 ? 17.719 1.481 6.039 1 98.56 331 VAL A CA 1
ATOM 2474 C C . VAL A 1 331 ? 16.188 1.483 5.875 1 98.56 331 VAL A C 1
ATOM 2476 O O . VAL A 1 331 ? 15.641 0.658 5.145 1 98.56 331 VAL A O 1
ATOM 2479 N N . VAL A 1 332 ? 15.531 2.383 6.582 1 98.88 332 VAL A N 1
ATOM 2480 C CA . VAL A 1 332 ? 14.078 2.506 6.488 1 98.88 332 VAL A CA 1
ATOM 2481 C C . VAL A 1 332 ? 13.719 3.818 5.793 1 98.88 332 VAL A C 1
ATOM 2483 O O . VAL A 1 332 ? 14.156 4.891 6.211 1 98.88 332 VAL A O 1
ATOM 2486 N N . LEU A 1 333 ? 12.977 3.74 4.703 1 98.94 333 LEU A N 1
ATOM 2487 C CA . LEU A 1 333 ? 12.391 4.906 4.047 1 98.94 333 LEU A CA 1
ATOM 2488 C C . LEU A 1 333 ? 10.977 5.168 4.559 1 98.94 333 LEU A C 1
ATOM 2490 O O . LEU A 1 333 ? 10.109 4.301 4.465 1 98.94 333 LEU A O 1
ATOM 2494 N N . VAL A 1 334 ? 10.75 6.367 5.098 1 98.94 334 VAL A N 1
ATOM 2495 C CA . VAL A 1 334 ? 9.383 6.75 5.453 1 98.94 334 VAL A CA 1
ATOM 2496 C C . VAL A 1 334 ? 8.641 7.215 4.203 1 98.94 334 VAL A C 1
ATOM 2498 O O . VAL A 1 334 ? 8.914 8.297 3.672 1 98.94 334 VAL A O 1
ATOM 2501 N N . ILE A 1 335 ? 7.707 6.398 3.758 1 98.94 335 ILE A N 1
ATOM 2502 C CA . ILE A 1 335 ? 6.855 6.758 2.631 1 98.94 335 ILE A CA 1
ATOM 2503 C C . ILE A 1 335 ? 5.668 7.578 3.123 1 98.94 335 ILE A C 1
ATOM 2505 O O . ILE A 1 335 ? 4.609 7.027 3.438 1 98.94 335 ILE A O 1
ATOM 2509 N N . CYS A 1 336 ? 5.891 8.844 3.154 1 98.81 336 CYS A N 1
ATOM 2510 C CA . CYS A 1 336 ? 4.996 9.734 3.879 1 98.81 336 CYS A CA 1
ATOM 2511 C C . CYS A 1 336 ? 3.666 9.883 3.148 1 98.81 336 CYS A C 1
ATOM 2513 O O . CYS A 1 336 ? 2.676 10.328 3.736 1 98.81 336 CYS A O 1
ATOM 2515 N N . GLY A 1 337 ? 3.627 9.57 1.851 1 97.12 337 GLY A N 1
ATOM 2516 C CA . GLY A 1 337 ? 2.398 9.602 1.071 1 97.12 337 GLY A CA 1
ATOM 2517 C C . GLY A 1 337 ? 2.086 10.969 0.494 1 97.12 337 GLY A C 1
ATOM 2518 O O . GLY A 1 337 ? 2.957 11.609 -0.091 1 97.12 337 GLY A O 1
ATOM 2519 N N . GLY A 1 338 ? 0.885 11.297 0.632 1 96 338 GLY A N 1
ATOM 2520 C CA . GLY A 1 338 ? 0.32 12.523 0.1 1 96 338 GLY A CA 1
ATOM 2521 C C . GLY A 1 338 ? -0.796 12.289 -0.898 1 96 338 GLY A C 1
ATOM 2522 O O . GLY A 1 338 ? -0.729 11.352 -1.7 1 96 338 GLY A O 1
ATOM 2523 N N . ALA A 1 339 ? -1.78 13.188 -0.785 1 95.19 339 ALA A N 1
ATOM 2524 C CA . ALA A 1 339 ? -2.992 12.984 -1.576 1 95.19 339 ALA A CA 1
ATOM 2525 C C . ALA A 1 339 ? -3.033 13.938 -2.768 1 95.19 339 ALA A C 1
ATOM 2527 O O . ALA A 1 339 ? -3.879 13.797 -3.654 1 95.19 339 ALA A O 1
ATOM 2528 N N . ASN A 1 340 ? -2.096 14.836 -2.801 1 95.75 340 ASN A N 1
ATOM 2529 C CA . ASN A 1 340 ? -2.049 15.773 -3.916 1 95.75 340 ASN A CA 1
ATOM 2530 C C . ASN A 1 340 ? -1.307 15.188 -5.113 1 95.75 340 ASN A C 1
ATOM 2532 O O . ASN A 1 340 ? -0.354 15.789 -5.613 1 95.75 340 ASN A O 1
ATOM 2536 N N . ILE A 1 341 ? -1.732 14.07 -5.566 1 97.19 341 ILE A N 1
ATOM 2537 C CA . ILE A 1 341 ? -1.147 13.359 -6.699 1 97.19 341 ILE A CA 1
ATOM 2538 C C . ILE A 1 341 ? -2.205 12.477 -7.355 1 97.19 341 ILE A C 1
ATOM 2540 O O . ILE A 1 341 ? -3.113 11.984 -6.684 1 97.19 341 ILE A O 1
ATOM 2544 N N . SER A 1 342 ? -2.148 12.336 -8.609 1 96.75 342 SER A N 1
ATOM 2545 C CA . SER A 1 342 ? -2.908 11.414 -9.445 1 96.75 342 SER A CA 1
ATOM 2546 C C . SER A 1 342 ? -2.086 10.945 -10.641 1 96.75 342 SER A C 1
ATOM 2548 O O . SER A 1 342 ? -0.982 11.445 -10.875 1 96.75 342 SER A O 1
ATOM 2550 N N . TYR A 1 343 ? -2.66 9.977 -11.305 1 96.56 343 TYR A N 1
ATOM 2551 C CA . TYR A 1 343 ? -2.01 9.539 -12.531 1 96.56 343 TYR A CA 1
ATOM 2552 C C . TYR A 1 343 ? -1.814 10.711 -13.492 1 96.56 343 TYR A C 1
ATOM 2554 O O . TYR A 1 343 ? -0.74 10.875 -14.07 1 96.56 343 TYR A O 1
ATOM 2562 N N . GLU A 1 344 ? -2.777 11.594 -13.633 1 95.62 344 GLU A N 1
ATOM 2563 C CA . GLU A 1 344 ? -2.748 12.734 -14.539 1 95.62 344 GLU A CA 1
ATOM 2564 C C . GLU A 1 344 ? -1.734 13.781 -14.078 1 95.62 344 GLU A C 1
ATOM 2566 O O . GLU A 1 344 ? -1.029 14.367 -14.898 1 95.62 344 GLU A O 1
ATOM 2571 N N . ILE A 1 345 ? -1.675 13.977 -12.812 1 96.5 345 ILE A N 1
ATOM 2572 C CA . ILE A 1 345 ? -0.747 14.961 -12.258 1 96.5 345 ILE A CA 1
ATOM 2573 C C . ILE A 1 345 ? 0.69 14.5 -12.5 1 96.5 345 ILE A C 1
ATOM 2575 O O . ILE A 1 345 ? 1.543 15.297 -12.898 1 96.5 345 ILE A O 1
ATOM 2579 N N . LEU A 1 346 ? 0.948 13.219 -12.25 1 97.12 346 LEU A N 1
ATOM 2580 C CA . LEU A 1 346 ? 2.283 12.695 -12.523 1 97.12 346 LEU A CA 1
ATOM 2581 C C . LEU A 1 346 ? 2.625 12.828 -14 1 97.12 346 LEU A C 1
ATOM 2583 O O . LEU A 1 346 ? 3.762 13.148 -14.352 1 97.12 346 LEU A O 1
ATOM 2587 N N . GLU A 1 347 ? 1.658 12.555 -14.812 1 95.56 347 GLU A N 1
ATOM 2588 C CA . GLU A 1 347 ? 1.855 12.719 -16.25 1 95.56 347 GLU A CA 1
ATOM 2589 C C . GLU A 1 347 ? 2.246 14.148 -16.594 1 95.56 347 GLU A C 1
ATOM 2591 O O . GLU A 1 347 ? 3.125 14.375 -17.438 1 95.56 347 GLU A O 1
ATOM 2596 N N . GLU A 1 348 ? 1.635 15.062 -16 1 95.94 348 GLU A N 1
ATOM 2597 C CA . GLU A 1 348 ? 1.938 16.469 -16.219 1 95.94 348 GLU A CA 1
ATOM 2598 C C . GLU A 1 348 ? 3.354 16.812 -15.766 1 95.94 348 GLU A C 1
ATOM 2600 O O . GLU A 1 348 ? 4.074 17.547 -16.453 1 95.94 348 GLU A O 1
ATOM 2605 N N . TYR A 1 349 ? 3.721 16.281 -14.586 1 96.31 349 TYR A N 1
ATOM 2606 C CA . TYR A 1 349 ? 5.078 16.5 -14.102 1 96.31 349 TYR A CA 1
ATOM 2607 C C . TYR A 1 349 ? 6.105 15.953 -15.078 1 96.31 349 TYR A C 1
ATOM 2609 O O . TYR A 1 349 ? 7.098 16.625 -15.391 1 96.31 349 TYR A O 1
ATOM 2617 N N . THR A 1 350 ? 5.844 14.766 -15.531 1 94.75 350 THR A N 1
ATOM 2618 C CA . THR A 1 350 ? 6.785 14.07 -16.406 1 94.75 350 THR A CA 1
ATOM 2619 C C . THR A 1 350 ? 6.891 14.781 -17.766 1 94.75 350 THR A C 1
ATOM 2621 O O . THR A 1 350 ? 7.973 14.859 -18.344 1 94.75 350 THR A O 1
ATOM 2624 N N . ALA A 1 351 ? 5.785 15.305 -18.281 1 92.38 351 ALA A N 1
ATOM 2625 C CA . ALA A 1 351 ? 5.766 16.047 -19.531 1 92.38 351 ALA A CA 1
ATOM 2626 C C . ALA A 1 351 ? 6.543 17.359 -19.406 1 92.38 351 ALA A C 1
ATOM 2628 O O . ALA A 1 351 ? 7.203 17.797 -20.359 1 92.38 351 ALA A O 1
ATOM 2629 N N . GLY A 1 352 ? 6.461 17.953 -18.297 1 88.38 352 GLY A N 1
ATOM 2630 C CA . GLY A 1 352 ? 7.168 19.203 -18.047 1 88.38 352 GLY A CA 1
ATOM 2631 C C . GLY A 1 352 ? 8.672 19.031 -18 1 88.38 352 GLY A C 1
ATOM 2632 O O . GLY A 1 352 ? 9.422 19.938 -18.359 1 88.38 352 GLY A O 1
ATOM 2633 N N . LEU A 1 353 ? 9.148 17.922 -17.516 1 82.81 353 LEU A N 1
ATOM 2634 C CA . LEU A 1 353 ? 10.57 17.625 -17.469 1 82.81 353 LEU A CA 1
ATOM 2635 C C . LEU A 1 353 ? 11.148 17.484 -18.875 1 82.81 353 LEU A C 1
ATOM 2637 O O . LEU A 1 353 ? 12.266 17.938 -19.141 1 82.81 353 LEU A O 1
ATOM 2641 N N . THR A 1 354 ? 10.383 16.844 -19.688 1 72.25 354 THR A N 1
ATOM 2642 C CA . THR A 1 354 ? 10.844 16.625 -21.047 1 72.25 354 THR A CA 1
ATOM 2643 C C . THR A 1 354 ? 10.938 17.938 -21.812 1 72.25 354 THR A C 1
ATOM 2645 O O . THR A 1 354 ? 11.836 18.125 -22.641 1 72.25 354 THR A O 1
ATOM 2648 N N . SER A 1 355 ? 10.062 18.734 -21.531 1 64.12 355 SER A N 1
ATOM 2649 C CA . SER A 1 355 ? 10.078 20.031 -22.203 1 64.12 355 SER A CA 1
ATOM 2650 C C . SER A 1 355 ? 11.227 20.891 -21.719 1 64.12 355 SER A C 1
ATOM 2652 O O . SER A 1 355 ? 11.797 21.672 -22.484 1 64.12 355 SER A O 1
ATOM 2654 N N . ALA A 1 356 ? 11.594 20.797 -20.438 1 58.03 356 ALA A N 1
ATOM 2655 C CA . ALA A 1 356 ? 12.703 21.578 -19.891 1 58.03 356 ALA A CA 1
ATOM 2656 C C . ALA A 1 356 ? 14.047 21.047 -20.391 1 58.03 356 ALA A C 1
ATOM 2658 O O . ALA A 1 356 ? 14.992 21.812 -20.594 1 58.03 356 ALA A O 1
ATOM 2659 N N . HIS A 1 357 ? 14.219 19.797 -20.656 1 47.34 357 HIS A N 1
ATOM 2660 C CA . HIS A 1 357 ? 15.438 19.203 -21.188 1 47.34 357 HIS A CA 1
ATOM 2661 C C . HIS A 1 357 ? 15.539 19.406 -22.688 1 47.34 357 HIS A C 1
ATOM 2663 O O . HIS A 1 357 ? 16.641 19.359 -23.266 1 47.34 357 HIS A O 1
ATOM 2669 N N . ALA A 1 358 ? 14.445 19.531 -23.406 1 47.75 358 ALA A N 1
ATOM 2670 C CA . ALA A 1 358 ? 14.477 19.812 -24.828 1 47.75 358 ALA A CA 1
ATOM 2671 C C . ALA A 1 358 ? 14.742 21.297 -25.094 1 47.75 358 ALA A C 1
ATOM 2673 O O . ALA A 1 358 ? 15.133 21.672 -26.203 1 47.75 358 ALA A O 1
ATOM 2674 N N . SER A 1 359 ? 14.453 22.141 -24.25 1 34.38 359 SER A N 1
ATOM 2675 C CA . SER A 1 359 ? 14.758 23.547 -24.453 1 34.38 359 SER A CA 1
ATOM 2676 C C . SER A 1 359 ? 16.156 23.891 -23.969 1 34.38 359 SER A C 1
ATOM 2678 O O . SER A 1 359 ? 16.578 23.438 -22.891 1 34.38 359 SER A O 1
ATOM 2680 N N . MET B 1 1 ? 3.053 -20.094 26.609 1 21.98 1 MET B N 1
ATOM 2681 C CA . MET B 1 1 ? 3.982 -20.922 25.844 1 21.98 1 MET B CA 1
ATOM 2682 C C . MET B 1 1 ? 4.176 -20.359 24.438 1 21.98 1 MET B C 1
ATOM 2684 O O . MET B 1 1 ? 3.283 -20.453 23.594 1 21.98 1 MET B O 1
ATOM 2688 N N . GLY B 1 2 ? 4.605 -19.125 24.266 1 31.94 2 GLY B N 1
ATOM 2689 C CA . GLY B 1 2 ? 4.895 -18.359 23.062 1 31.94 2 GLY B CA 1
ATOM 2690 C C . GLY B 1 2 ? 5.645 -19.156 22.016 1 31.94 2 GLY B C 1
ATOM 2691 O O . GLY B 1 2 ? 6.816 -19.5 22.203 1 31.94 2 GLY B O 1
ATOM 2692 N N . SER B 1 3 ? 5.027 -20.125 21.469 1 34.12 3 SER B N 1
ATOM 2693 C CA . SER B 1 3 ? 5.703 -21.109 20.641 1 34.12 3 SER B CA 1
ATOM 2694 C C . SER B 1 3 ? 6.805 -20.469 19.797 1 34.12 3 SER B C 1
ATOM 2696 O O . SER B 1 3 ? 6.617 -19.391 19.234 1 34.12 3 SER B O 1
ATOM 2698 N N . ALA B 1 4 ? 8.047 -20.578 20.047 1 40.47 4 ALA B N 1
ATOM 2699 C CA . ALA B 1 4 ? 9.266 -20.203 19.344 1 40.47 4 ALA B CA 1
ATOM 2700 C C . ALA B 1 4 ? 9.07 -20.25 17.828 1 40.47 4 ALA B C 1
ATOM 2702 O O . ALA B 1 4 ? 8.82 -21.328 17.266 1 40.47 4 ALA B O 1
ATOM 2703 N N . ILE B 1 5 ? 8.406 -19.391 17.172 1 49.38 5 ILE B N 1
ATOM 2704 C CA . ILE B 1 5 ? 8.109 -19.391 15.742 1 49.38 5 ILE B CA 1
ATOM 2705 C C . ILE B 1 5 ? 9.375 -19.688 14.945 1 49.38 5 ILE B C 1
ATOM 2707 O O . ILE B 1 5 ? 10.25 -18.812 14.812 1 49.38 5 ILE B O 1
ATOM 2711 N N . ASN B 1 6 ? 9.898 -20.797 14.992 1 59.25 6 ASN B N 1
ATOM 2712 C CA . ASN B 1 6 ? 11.148 -21.266 14.391 1 59.25 6 ASN B CA 1
ATOM 2713 C C . ASN B 1 6 ? 10.992 -21.531 12.898 1 59.25 6 ASN B C 1
ATOM 2715 O O . ASN B 1 6 ? 11.727 -22.344 12.328 1 59.25 6 ASN B O 1
ATOM 2719 N N . THR B 1 7 ? 9.891 -21.031 12.352 1 77.75 7 THR B N 1
ATOM 2720 C CA . THR B 1 7 ? 9.766 -21.328 10.93 1 77.75 7 THR B CA 1
ATOM 2721 C C . THR B 1 7 ? 9.531 -20.047 10.133 1 77.75 7 THR B C 1
ATOM 2723 O O . THR B 1 7 ? 8.82 -19.141 10.594 1 77.75 7 THR B O 1
ATOM 2726 N N . LYS B 1 8 ? 10.219 -19.922 9.07 1 89.5 8 LYS B N 1
ATOM 2727 C CA . LYS B 1 8 ? 10 -18.812 8.141 1 89.5 8 LYS B CA 1
ATOM 2728 C C . LYS B 1 8 ? 8.633 -18.906 7.48 1 89.5 8 LYS B C 1
ATOM 2730 O O . LYS B 1 8 ? 8.156 -20.016 7.188 1 89.5 8 LYS B O 1
ATOM 2735 N N . VAL B 1 9 ? 7.988 -17.812 7.32 1 94.19 9 VAL B N 1
ATOM 2736 C CA . VAL B 1 9 ? 6.711 -17.656 6.637 1 94.19 9 VAL B CA 1
ATOM 2737 C C . VAL B 1 9 ? 6.852 -16.656 5.492 1 94.19 9 VAL B C 1
ATOM 2739 O O . VAL B 1 9 ? 6.727 -15.445 5.695 1 94.19 9 VAL B O 1
ATOM 2742 N N . PRO B 1 10 ? 7.02 -17.141 4.273 1 95.81 10 PRO B N 1
ATOM 2743 C CA . PRO B 1 10 ? 7.379 -16.25 3.176 1 95.81 10 PRO B CA 1
ATOM 2744 C C . PRO B 1 10 ? 6.184 -15.461 2.641 1 95.81 10 PRO B C 1
ATOM 2746 O O . PRO B 1 10 ? 6.02 -15.328 1.425 1 95.81 10 PRO B O 1
ATOM 2749 N N . TYR B 1 11 ? 5.297 -14.984 3.453 1 98.06 11 TYR B N 1
ATOM 2750 C CA . TYR B 1 11 ? 4.207 -14.047 3.211 1 98.06 11 TYR B CA 1
ATOM 2751 C C . TYR B 1 11 ? 3.848 -13.289 4.48 1 98.06 11 TYR B C 1
ATOM 2753 O O . TYR B 1 11 ? 4.355 -13.594 5.562 1 98.06 11 TYR B O 1
ATOM 2761 N N . ILE B 1 12 ? 3.053 -12.258 4.359 1 98.12 12 ILE B N 1
ATOM 2762 C CA . ILE B 1 12 ? 2.742 -11.438 5.523 1 98.12 12 ILE B CA 1
ATOM 2763 C C . ILE B 1 12 ? 1.229 -11.281 5.652 1 98.12 12 ILE B C 1
ATOM 2765 O O . ILE B 1 12 ? 0.488 -11.523 4.699 1 98.12 12 ILE B O 1
ATOM 2769 N N . GLU B 1 13 ? 0.807 -10.969 6.914 1 97.94 13 GLU B N 1
ATOM 2770 C CA . GLU B 1 13 ? -0.534 -10.406 7.047 1 97.94 13 GLU B CA 1
ATOM 2771 C C . GLU B 1 13 ? -0.62 -9.031 6.391 1 97.94 13 GLU B C 1
ATOM 2773 O O . GLU B 1 13 ? 0.221 -8.164 6.645 1 97.94 13 GLU B O 1
ATOM 2778 N N . THR B 1 14 ? -1.588 -8.859 5.496 1 98.5 14 THR B N 1
ATOM 2779 C CA . THR B 1 14 ? -1.688 -7.598 4.77 1 98.5 14 THR B CA 1
ATOM 2780 C C . THR B 1 14 ? -2.732 -6.688 5.41 1 98.5 14 THR B C 1
ATOM 2782 O O . THR B 1 14 ? -3.619 -7.16 6.125 1 98.5 14 THR B O 1
ATOM 2785 N N . PRO B 1 15 ? -2.617 -5.41 5.133 1 98.12 15 PRO B N 1
ATOM 2786 C CA . PRO B 1 15 ? -3.564 -4.461 5.719 1 98.12 15 PRO B CA 1
ATOM 2787 C C . PRO B 1 15 ? -4.953 -4.543 5.086 1 98.12 15 PRO B C 1
ATOM 2789 O O . PRO B 1 15 ? -5.094 -5.02 3.957 1 98.12 15 PRO B O 1
ATOM 2792 N N . LEU B 1 16 ? -5.895 -4.191 5.887 1 98.62 16 LEU B N 1
ATOM 2793 C CA . LEU B 1 16 ? -7.258 -3.859 5.48 1 98.62 16 LEU B CA 1
ATOM 2794 C C . LEU B 1 16 ? -7.559 -2.387 5.738 1 98.62 16 LEU B C 1
ATOM 2796 O O . LEU B 1 16 ? -7.492 -1.927 6.883 1 98.62 16 LEU B O 1
ATOM 2800 N N . ILE B 1 17 ? -7.852 -1.649 4.645 1 98.44 17 ILE B N 1
ATOM 2801 C CA . ILE B 1 17 ? -8.086 -0.223 4.832 1 98.44 17 ILE B CA 1
ATOM 2802 C C . ILE B 1 17 ? -9.406 0.177 4.168 1 98.44 17 ILE B C 1
ATOM 2804 O O . ILE B 1 17 ? -9.859 -0.487 3.234 1 98.44 17 ILE B O 1
ATOM 2808 N N . LYS B 1 18 ? -10 1.254 4.613 1 97.69 18 LYS B N 1
ATOM 2809 C CA . LYS B 1 18 ? -11.242 1.744 4.02 1 97.69 18 LYS B CA 1
ATOM 2810 C C . LYS B 1 18 ? -10.961 2.703 2.867 1 97.69 18 LYS B C 1
ATOM 2812 O O . LYS B 1 18 ? -10.062 3.549 2.961 1 97.69 18 LYS B O 1
ATOM 2817 N N . SER B 1 19 ? -11.633 2.508 1.804 1 97.62 19 SER B N 1
ATOM 2818 C CA . SER B 1 19 ? -11.602 3.467 0.704 1 97.62 19 SER B CA 1
ATOM 2819 C C . SER B 1 19 ? -12.75 4.465 0.806 1 97.62 19 SER B C 1
ATOM 2821 O O . SER B 1 19 ? -13.914 4.098 0.652 1 97.62 19 SER B O 1
ATOM 2823 N N . THR B 1 20 ? -12.414 5.711 0.992 1 94.94 20 THR B N 1
ATOM 2824 C CA . THR B 1 20 ? -13.43 6.758 1.043 1 94.94 20 THR B CA 1
ATOM 2825 C C . THR B 1 20 ? -14.102 6.926 -0.317 1 94.94 20 THR B C 1
ATOM 2827 O O . THR B 1 20 ? -15.328 7.016 -0.401 1 94.94 20 THR B O 1
ATOM 2830 N N . THR B 1 21 ? -13.312 6.891 -1.327 1 95.19 21 THR B N 1
ATOM 2831 C CA . THR B 1 21 ? -13.805 7.145 -2.676 1 95.19 21 THR B CA 1
ATOM 2832 C C . THR B 1 21 ? -14.703 6.004 -3.145 1 95.19 21 THR B C 1
ATOM 2834 O O . THR B 1 21 ? -15.805 6.238 -3.645 1 95.19 21 THR B O 1
ATOM 2837 N N . LEU B 1 22 ? -14.305 4.793 -2.99 1 97.94 22 LEU B N 1
ATOM 2838 C CA . LEU B 1 22 ? -15.094 3.654 -3.447 1 97.94 22 LEU B CA 1
ATOM 2839 C C . LEU B 1 22 ? -16.344 3.482 -2.59 1 97.94 22 LEU B C 1
ATOM 2841 O O . LEU B 1 22 ? -17.391 3.043 -3.086 1 97.94 22 LEU B O 1
ATOM 2845 N N . SER B 1 23 ? -16.234 3.848 -1.337 1 96.94 23 SER B N 1
ATOM 2846 C CA . SER B 1 23 ? -17.406 3.812 -0.474 1 96.94 23 SER B CA 1
ATOM 2847 C C . SER B 1 23 ? -18.469 4.789 -0.956 1 96.94 23 SER B C 1
ATOM 2849 O O . SER B 1 23 ? -19.656 4.461 -0.972 1 96.94 23 SER B O 1
ATOM 2851 N N . GLU B 1 24 ? -18.016 5.957 -1.317 1 95.19 24 GLU B N 1
ATOM 2852 C CA . GLU B 1 24 ? -18.953 6.961 -1.825 1 95.19 24 GLU B CA 1
ATOM 2853 C C . GLU B 1 24 ? -19.625 6.488 -3.107 1 95.19 24 GLU B C 1
ATOM 2855 O O . GLU B 1 24 ? -20.844 6.613 -3.256 1 95.19 24 GLU B O 1
ATOM 2860 N N . ILE B 1 25 ? -18.891 5.934 -3.988 1 96.62 25 ILE B N 1
ATOM 2861 C CA . ILE B 1 25 ? -19.406 5.465 -5.273 1 96.62 25 ILE B CA 1
ATOM 2862 C C . ILE B 1 25 ? -20.406 4.332 -5.047 1 96.62 25 ILE B C 1
ATOM 2864 O O . ILE B 1 25 ? -21.469 4.309 -5.66 1 96.62 25 ILE B O 1
ATOM 2868 N N . ALA B 1 26 ? -20.062 3.432 -4.148 1 97.38 26 ALA B N 1
ATOM 2869 C CA . ALA B 1 26 ? -20.859 2.23 -3.924 1 97.38 26 ALA B CA 1
ATOM 2870 C C . ALA B 1 26 ? -22.031 2.523 -3.004 1 97.38 26 ALA B C 1
ATOM 2872 O O . ALA B 1 26 ? -23.016 1.77 -2.98 1 97.38 26 ALA B O 1
ATOM 2873 N N . GLY B 1 27 ? -21.969 3.605 -2.188 1 96 27 GLY B N 1
ATOM 2874 C CA . GLY B 1 27 ? -22.984 3.906 -1.201 1 96 27 GLY B CA 1
ATOM 2875 C C . GLY B 1 27 ? -22.969 2.969 -0.009 1 96 27 GLY B C 1
ATOM 2876 O O . GLY B 1 27 ? -24.016 2.672 0.576 1 96 27 GLY B O 1
ATOM 2877 N N . CYS B 1 28 ? -21.859 2.42 0.311 1 97 28 CYS B N 1
ATOM 2878 C CA . CYS B 1 28 ? -21.656 1.521 1.442 1 97 28 CYS B CA 1
ATOM 2879 C C . CYS B 1 28 ? -20.203 1.581 1.935 1 97 28 CYS B C 1
ATOM 2881 O O . CYS B 1 28 ? -19.438 2.428 1.491 1 97 28 CYS B O 1
ATOM 2883 N N . ASN B 1 29 ? -19.844 0.774 2.973 1 96.44 29 ASN B N 1
ATOM 2884 C CA . ASN B 1 29 ? -18.469 0.701 3.449 1 96.44 29 ASN B CA 1
ATOM 2885 C C . ASN B 1 29 ? -17.625 -0.249 2.6 1 96.44 29 ASN B C 1
ATOM 2887 O O . ASN B 1 29 ? -17.859 -1.46 2.602 1 96.44 29 ASN B O 1
ATOM 2891 N N . VAL B 1 30 ? -16.641 0.314 1.897 1 98.31 30 VAL B N 1
ATOM 2892 C CA . VAL B 1 30 ? -15.773 -0.494 1.055 1 98.31 30 VAL B CA 1
ATOM 2893 C C . VAL B 1 30 ? -14.367 -0.536 1.655 1 98.31 30 VAL B C 1
ATOM 2895 O O . VAL B 1 30 ? -13.773 0.508 1.938 1 98.31 30 VAL B O 1
ATOM 2898 N N . PHE B 1 31 ? -13.93 -1.707 1.861 1 98.69 31 PHE B N 1
ATOM 2899 C CA . PHE B 1 31 ? -12.586 -1.93 2.381 1 98.69 31 PHE B CA 1
ATOM 2900 C C . PHE B 1 31 ? -11.719 -2.637 1.349 1 98.69 31 PHE B C 1
ATOM 2902 O O . PHE B 1 31 ? -12.227 -3.4 0.522 1 98.69 31 PHE B O 1
ATOM 2909 N N . LEU B 1 32 ? -10.438 -2.322 1.379 1 98.88 32 LEU B N 1
ATOM 2910 C CA . LEU B 1 32 ? -9.438 -2.914 0.496 1 98.88 32 LEU B CA 1
ATOM 2911 C C . LEU B 1 32 ? -8.516 -3.846 1.271 1 98.88 32 LEU B C 1
ATOM 2913 O O . LEU B 1 32 ? -7.816 -3.41 2.193 1 98.88 32 LEU B O 1
ATOM 2917 N N . LYS B 1 33 ? -8.547 -5.152 0.96 1 98.94 33 LYS B N 1
ATOM 2918 C CA . LYS B 1 33 ? -7.543 -6.094 1.455 1 98.94 33 LYS B CA 1
ATOM 2919 C C . LYS B 1 33 ? -6.301 -6.09 0.567 1 98.94 33 LYS B C 1
ATOM 2921 O O . LYS B 1 33 ? -6.332 -6.609 -0.551 1 98.94 33 LYS B O 1
ATOM 2926 N N . LEU B 1 34 ? -5.176 -5.559 1.061 1 98.88 34 LEU B N 1
ATOM 2927 C CA . LEU B 1 34 ? -4.082 -5.102 0.209 1 98.88 34 LEU B CA 1
ATOM 2928 C C . LEU B 1 34 ? -3.059 -6.215 -0 1 98.88 34 LEU B C 1
ATOM 2930 O O . LEU B 1 34 ? -1.899 -6.078 0.4 1 98.88 34 LEU B O 1
ATOM 2934 N N . GLU B 1 35 ? -3.43 -7.18 -0.788 1 98.88 35 GLU B N 1
ATOM 2935 C CA . GLU B 1 35 ? -2.553 -8.305 -1.09 1 98.88 35 GLU B CA 1
ATOM 2936 C C . GLU B 1 35 ? -1.441 -7.902 -2.053 1 98.88 35 GLU B C 1
ATOM 2938 O O . GLU B 1 35 ? -0.463 -8.633 -2.225 1 98.88 35 GLU B O 1
ATOM 2943 N N . ASN B 1 36 ? -1.577 -6.73 -2.67 1 98.62 36 ASN B N 1
ATOM 2944 C CA . ASN B 1 36 ? -0.526 -6.184 -3.521 1 98.62 36 ASN B CA 1
ATOM 2945 C C . ASN B 1 36 ? 0.724 -5.836 -2.717 1 98.62 36 ASN B C 1
ATOM 2947 O O . ASN B 1 36 ? 1.784 -5.578 -3.291 1 98.62 36 ASN B O 1
ATOM 2951 N N . LEU B 1 37 ? 0.651 -5.957 -1.414 1 98.5 37 LEU B N 1
ATOM 2952 C CA . LEU B 1 37 ? 1.784 -5.598 -0.568 1 98.5 37 LEU B CA 1
ATOM 2953 C C . LEU B 1 37 ? 2.58 -6.836 -0.169 1 98.5 37 LEU B C 1
ATOM 2955 O O . LEU B 1 37 ? 3.58 -6.73 0.545 1 98.5 37 LEU B O 1
ATOM 2959 N N . GLN B 1 38 ? 2.162 -7.953 -0.599 1 98.62 38 GLN B N 1
ATOM 2960 C CA . GLN B 1 38 ? 2.906 -9.172 -0.31 1 98.62 38 GLN B CA 1
ATOM 2961 C C . GLN B 1 38 ? 4.332 -9.086 -0.842 1 98.62 38 GLN B C 1
ATOM 2963 O O . GLN B 1 38 ? 4.609 -8.328 -1.773 1 98.62 38 GLN B O 1
ATOM 2968 N N . PRO B 1 39 ? 5.242 -9.922 -0.347 1 97.5 39 PRO B N 1
ATOM 2969 C CA . PRO B 1 39 ? 6.656 -9.867 -0.723 1 97.5 39 PRO B CA 1
ATOM 2970 C C . PRO B 1 39 ? 6.871 -9.961 -2.232 1 97.5 39 PRO B C 1
ATOM 2972 O O . PRO B 1 39 ? 7.734 -9.273 -2.783 1 97.5 39 PRO B O 1
ATOM 2975 N N . SER B 1 40 ? 6.051 -10.742 -2.898 1 97.81 40 SER B N 1
ATOM 2976 C CA . SER B 1 40 ? 6.238 -10.906 -4.336 1 97.81 40 SER B CA 1
ATOM 2977 C C . SER B 1 40 ? 5.395 -9.906 -5.121 1 97.81 40 SER B C 1
ATOM 2979 O O . SER B 1 40 ? 5.426 -9.891 -6.352 1 97.81 40 SER B O 1
ATOM 2981 N N . GLY B 1 41 ? 4.562 -9.117 -4.383 1 97.75 41 GLY B N 1
ATOM 2982 C CA . GLY B 1 41 ? 3.775 -8.078 -5.031 1 97.75 41 GLY B CA 1
ATOM 2983 C C . GLY B 1 41 ? 2.359 -8.516 -5.355 1 97.75 41 GLY B C 1
ATOM 2984 O O . GLY B 1 41 ? 1.598 -7.77 -5.969 1 97.75 41 GLY B O 1
ATOM 2985 N N . SER B 1 42 ? 2.023 -9.758 -4.953 1 98.56 42 SER B N 1
ATOM 2986 C CA . SER B 1 42 ? 0.672 -10.25 -5.195 1 98.56 42 SER B CA 1
ATOM 2987 C C . SER B 1 42 ? 0.26 -11.281 -4.148 1 98.56 42 SER B C 1
ATOM 2989 O O . SER B 1 42 ? 1.1 -11.773 -3.389 1 98.56 42 SER B O 1
ATOM 2991 N N . PHE B 1 43 ? -0.995 -11.656 -4.129 1 98.81 43 PHE B N 1
ATOM 2992 C CA . PHE B 1 43 ? -1.566 -12.617 -3.199 1 98.81 43 PHE B CA 1
ATOM 2993 C C . PHE B 1 43 ? -0.883 -13.977 -3.34 1 98.81 43 PHE B C 1
ATOM 2995 O O . PHE B 1 43 ? -0.94 -14.805 -2.428 1 98.81 43 PHE B O 1
ATOM 3002 N N . LYS B 1 44 ? -0.214 -14.195 -4.477 1 98.75 44 LYS B N 1
ATOM 3003 C CA . LYS B 1 44 ? 0.382 -15.5 -4.754 1 98.75 44 LYS B CA 1
ATOM 3004 C C . LYS B 1 44 ? 1.428 -15.859 -3.703 1 98.75 44 LYS B C 1
ATOM 3006 O O . LYS B 1 44 ? 1.724 -17.031 -3.492 1 98.75 44 LYS B O 1
ATOM 3011 N N . SER B 1 45 ? 1.959 -14.883 -3.033 1 98.75 45 SER B N 1
ATOM 3012 C CA . SER B 1 45 ? 2.9 -15.156 -1.952 1 98.75 45 SER B CA 1
ATOM 3013 C C . SER B 1 45 ? 2.293 -16.094 -0.911 1 98.75 45 SER B C 1
ATOM 3015 O O . SER B 1 45 ? 2.982 -16.953 -0.37 1 98.75 45 SER B O 1
ATOM 3017 N N . ARG B 1 46 ? 0.997 -15.961 -0.614 1 98.69 46 ARG B N 1
ATOM 3018 C CA . ARG B 1 46 ? 0.362 -16.766 0.426 1 98.69 46 ARG B CA 1
ATOM 3019 C C . ARG B 1 46 ? 0.312 -18.234 0.028 1 98.69 46 ARG B C 1
ATOM 3021 O O . ARG B 1 46 ? 0.959 -19.078 0.657 1 98.69 46 ARG B O 1
ATOM 3028 N N . GLY B 1 47 ? -0.388 -18.469 -1.065 1 98.81 47 GLY B N 1
ATOM 3029 C CA . GLY B 1 47 ? -0.587 -19.844 -1.48 1 98.81 47 GLY B CA 1
ATOM 3030 C C . GLY B 1 47 ? 0.708 -20.562 -1.811 1 98.81 47 GLY B C 1
ATOM 3031 O O . GLY B 1 47 ? 0.969 -21.656 -1.298 1 98.81 47 GLY B O 1
ATOM 3032 N N . ILE B 1 48 ? 1.529 -19.938 -2.639 1 98.75 48 ILE B N 1
ATOM 3033 C CA . ILE B 1 48 ? 2.785 -20.547 -3.059 1 98.75 48 ILE B CA 1
ATOM 3034 C C . ILE B 1 48 ? 3.738 -20.641 -1.868 1 98.75 48 ILE B C 1
ATOM 3036 O O . ILE B 1 48 ? 4.41 -21.656 -1.681 1 98.75 48 ILE B O 1
ATOM 3040 N N . GLY B 1 49 ? 3.793 -19.578 -1.056 1 98.31 49 GLY B N 1
ATOM 3041 C CA . GLY B 1 49 ? 4.605 -19.641 0.15 1 98.31 49 GLY B CA 1
ATOM 3042 C C . GLY B 1 49 ? 4.223 -20.781 1.077 1 98.31 49 GLY B C 1
ATOM 3043 O O . GLY B 1 49 ? 5.09 -21.516 1.552 1 98.31 49 GLY B O 1
ATOM 3044 N N . ASN B 1 50 ? 2.969 -20.906 1.326 1 98.62 50 ASN B N 1
ATOM 3045 C CA . ASN B 1 50 ? 2.484 -21.984 2.166 1 98.62 50 ASN B CA 1
ATOM 3046 C C . ASN B 1 50 ? 2.811 -23.359 1.562 1 98.62 50 ASN B C 1
ATOM 3048 O O . ASN B 1 50 ? 3.16 -24.297 2.283 1 98.62 50 ASN B O 1
ATOM 3052 N N . TYR B 1 51 ? 2.684 -23.453 0.25 1 98.44 51 TYR B N 1
ATOM 3053 C CA . TYR B 1 51 ? 2.996 -24.703 -0.45 1 98.44 51 TYR B CA 1
ATOM 3054 C C . TYR B 1 51 ? 4.453 -25.094 -0.241 1 98.44 51 TYR B C 1
ATOM 3056 O O . TYR B 1 51 ? 4.754 -26.25 0.076 1 98.44 51 TYR B O 1
ATOM 3064 N N . LEU B 1 52 ? 5.352 -24.172 -0.417 1 97.19 52 LEU B N 1
ATOM 3065 C CA . LEU B 1 52 ? 6.773 -24.453 -0.266 1 97.19 52 LEU B CA 1
ATOM 3066 C C . LEU B 1 52 ? 7.094 -24.875 1.164 1 97.19 52 LEU B C 1
ATOM 3068 O O . LEU B 1 52 ? 7.836 -25.828 1.381 1 97.19 52 LEU B O 1
ATOM 3072 N N . VAL B 1 53 ? 6.57 -24.156 2.16 1 95.44 53 VAL B N 1
ATOM 3073 C CA . VAL B 1 53 ? 6.797 -24.484 3.562 1 95.44 53 VAL B CA 1
ATOM 3074 C C . VAL B 1 53 ? 6.301 -25.906 3.84 1 95.44 53 VAL B C 1
ATOM 3076 O O . VAL B 1 53 ? 6.988 -26.688 4.492 1 95.44 53 VAL B O 1
ATOM 3079 N N . ALA B 1 54 ? 5.137 -26.219 3.355 1 95.81 54 ALA B N 1
ATOM 3080 C CA . ALA B 1 54 ? 4.547 -27.531 3.568 1 95.81 54 ALA B CA 1
ATOM 3081 C C . ALA B 1 54 ? 5.406 -28.625 2.939 1 95.81 54 ALA B C 1
ATOM 3083 O O . ALA B 1 54 ? 5.609 -29.688 3.539 1 95.81 54 ALA B O 1
ATOM 3084 N N . LYS B 1 55 ? 5.891 -28.359 1.72 1 95.12 55 LYS B N 1
ATOM 3085 C CA . LYS B 1 55 ? 6.688 -29.359 1.017 1 95.12 55 LYS B CA 1
ATOM 3086 C C . LYS B 1 55 ? 8.039 -29.562 1.688 1 95.12 55 LYS B C 1
ATOM 3088 O O . LYS B 1 55 ? 8.562 -30.672 1.728 1 95.12 55 LYS B O 1
ATOM 3093 N N . LEU B 1 56 ? 8.617 -28.531 2.16 1 91.81 56 LEU B N 1
ATOM 3094 C CA . LEU B 1 56 ? 9.875 -28.656 2.898 1 91.81 56 LEU B CA 1
ATOM 3095 C C . LEU B 1 56 ? 9.688 -29.516 4.145 1 91.81 56 LEU B C 1
ATOM 3097 O O . LEU B 1 56 ? 10.547 -30.328 4.469 1 91.81 56 LEU B O 1
ATOM 3101 N N . ALA B 1 57 ? 8.625 -29.266 4.867 1 90.5 57 ALA B N 1
ATOM 3102 C CA . ALA B 1 57 ? 8.328 -30.047 6.07 1 90.5 57 ALA B CA 1
ATOM 3103 C C . ALA B 1 57 ? 8.109 -31.516 5.73 1 90.5 57 ALA B C 1
ATOM 3105 O O . ALA B 1 57 ? 8.531 -32.406 6.477 1 90.5 57 ALA B O 1
ATOM 3106 N N . GLU B 1 58 ? 7.492 -31.75 4.66 1 90.12 58 GLU B N 1
ATOM 3107 C CA . GLU B 1 58 ? 7.16 -33.094 4.23 1 90.12 58 GLU B CA 1
ATOM 3108 C C . GLU B 1 58 ? 8.414 -33.875 3.861 1 90.12 58 GLU B C 1
ATOM 3110 O O . GLU B 1 58 ? 8.531 -35.062 4.188 1 90.12 58 GLU B O 1
ATOM 3115 N N . HIS B 1 59 ? 9.305 -33.219 3.184 1 85.44 59 HIS B N 1
ATOM 3116 C CA . HIS B 1 59 ? 10.484 -33.906 2.676 1 85.44 59 HIS B CA 1
ATOM 3117 C C . HIS B 1 59 ? 11.617 -33.906 3.693 1 85.44 59 HIS B C 1
ATOM 3119 O O . HIS B 1 59 ? 12.664 -34.5 3.475 1 85.44 59 HIS B O 1
ATOM 3125 N N . ARG B 1 60 ? 11.414 -33.344 4.883 1 77 60 ARG B N 1
ATOM 3126 C CA . ARG B 1 60 ? 12.461 -33.219 5.895 1 77 60 ARG B CA 1
ATOM 3127 C C . ARG B 1 60 ? 13.805 -32.875 5.258 1 77 60 ARG B C 1
ATOM 3129 O O . ARG B 1 60 ? 14.828 -33.469 5.613 1 77 60 ARG B O 1
ATOM 3136 N N . SER B 1 61 ? 13.727 -32.125 4.246 1 71.12 61 SER B N 1
ATOM 3137 C CA . SER B 1 61 ? 14.914 -31.906 3.434 1 71.12 61 SER B CA 1
ATOM 3138 C C . SER B 1 61 ? 15.688 -30.688 3.918 1 71.12 61 SER B C 1
ATOM 3140 O O . SER B 1 61 ? 15.109 -29.766 4.508 1 71.12 61 SER B O 1
ATOM 3142 N N . ASP B 1 62 ? 16.922 -30.859 3.701 1 81.44 62 ASP B N 1
ATOM 3143 C CA . ASP B 1 62 ? 17.781 -29.688 3.871 1 81.44 62 ASP B CA 1
ATOM 3144 C C . ASP B 1 62 ? 17.469 -28.625 2.828 1 81.44 62 ASP B C 1
ATOM 3146 O O . ASP B 1 62 ? 17.531 -28.875 1.624 1 81.44 62 ASP B O 1
ATOM 3150 N N . PRO B 1 63 ? 17 -27.469 3.303 1 83.94 63 PRO B N 1
ATOM 3151 C CA . PRO B 1 63 ? 16.703 -26.391 2.355 1 83.94 63 PRO B CA 1
ATOM 3152 C C . PRO B 1 63 ? 17.797 -26.203 1.312 1 83.94 63 PRO B C 1
ATOM 3154 O O . PRO B 1 63 ? 17.5 -25.906 0.15 1 83.94 63 PRO B O 1
ATOM 3157 N N . SER B 1 64 ? 18.938 -26.469 1.646 1 83.88 64 SER B N 1
ATOM 3158 C CA . SER B 1 64 ? 20.047 -26.234 0.731 1 83.88 64 SER B CA 1
ATOM 3159 C C . SER B 1 64 ? 20.047 -27.25 -0.409 1 83.88 64 SER B C 1
ATOM 3161 O O . SER B 1 64 ? 20.641 -27 -1.463 1 83.88 64 SER B O 1
ATOM 3163 N N . ASN B 1 65 ? 19.359 -28.312 -0.271 1 90.06 65 ASN B N 1
ATOM 3164 C CA . ASN B 1 65 ? 19.312 -29.344 -1.302 1 90.06 65 ASN B CA 1
ATOM 3165 C C . ASN B 1 65 ? 17.953 -29.375 -2.006 1 90.06 65 ASN B C 1
ATOM 3167 O O . ASN B 1 65 ? 17.719 -30.219 -2.869 1 90.06 65 ASN B O 1
ATOM 3171 N N . THR B 1 66 ? 17.125 -28.484 -1.649 1 93.94 66 THR B N 1
ATOM 3172 C CA . THR B 1 66 ? 15.797 -28.438 -2.246 1 93.94 66 THR B CA 1
ATOM 3173 C C . THR B 1 66 ? 15.734 -27.391 -3.354 1 93.94 66 THR B C 1
ATOM 3175 O O . THR B 1 66 ? 16.188 -26.266 -3.172 1 93.94 66 THR B O 1
ATOM 3178 N N . HIS B 1 67 ? 15.203 -27.828 -4.492 1 97.12 67 HIS B N 1
ATOM 3179 C CA . HIS B 1 67 ? 15.039 -26.969 -5.656 1 97.12 67 HIS B CA 1
ATOM 3180 C C . HIS B 1 67 ? 13.594 -26.969 -6.141 1 97.12 67 HIS B C 1
ATOM 3182 O O . HIS B 1 67 ? 13.07 -28.016 -6.531 1 97.12 67 HIS B O 1
ATOM 3188 N N . PHE B 1 68 ? 13.023 -25.812 -6.074 1 98.12 68 PHE B N 1
ATOM 3189 C CA . PHE B 1 68 ? 11.641 -25.672 -6.531 1 98.12 68 PHE B CA 1
ATOM 3190 C C . PHE B 1 68 ? 11.602 -25.281 -8.008 1 98.12 68 PHE B C 1
ATOM 3192 O O . PHE B 1 68 ? 12.414 -24.484 -8.469 1 98.12 68 PHE B O 1
ATOM 3199 N N . TYR B 1 69 ? 10.625 -25.906 -8.742 1 98.62 69 TYR B N 1
ATOM 3200 C CA . TYR B 1 69 ? 10.453 -25.688 -10.172 1 98.62 69 TYR B CA 1
ATOM 3201 C C . TYR B 1 69 ? 9.031 -25.234 -10.484 1 98.62 69 TYR B C 1
ATOM 3203 O O . TYR B 1 69 ? 8.062 -25.844 -10.016 1 98.62 69 TYR B O 1
ATOM 3211 N N . CYS B 1 70 ? 8.906 -24.156 -11.203 1 98.06 70 CYS B N 1
ATOM 3212 C CA . CYS B 1 70 ? 7.609 -23.594 -11.57 1 98.06 70 CYS B CA 1
ATOM 3213 C C . CYS B 1 70 ? 7.59 -23.203 -13.047 1 98.06 70 CYS B C 1
ATOM 3215 O O . CYS B 1 70 ? 8.602 -22.75 -13.586 1 98.06 70 CYS B O 1
ATOM 3217 N N . SER B 1 71 ? 6.457 -23.359 -13.688 1 94.81 71 SER B N 1
ATOM 3218 C CA . SER B 1 71 ? 6.391 -23.047 -15.117 1 94.81 71 SER B CA 1
ATOM 3219 C C . SER B 1 71 ? 5.566 -21.781 -15.367 1 94.81 71 SER B C 1
ATOM 3221 O O . SER B 1 71 ? 5.109 -21.547 -16.484 1 94.81 71 SER B O 1
ATOM 3223 N N . SER B 1 72 ? 5.336 -21.016 -14.383 1 92.69 72 SER B N 1
ATOM 3224 C CA . SER B 1 72 ? 4.574 -19.781 -14.547 1 92.69 72 SER B CA 1
ATOM 3225 C C . SER B 1 72 ? 5.5 -18.594 -14.773 1 92.69 72 SER B C 1
ATOM 3227 O O . SER B 1 72 ? 6.398 -18.344 -13.977 1 92.69 72 SER B O 1
ATOM 3229 N N . GLY B 1 73 ? 5.176 -17.859 -15.898 1 91.06 73 GLY B N 1
ATOM 3230 C CA . GLY B 1 73 ? 5.918 -16.641 -16.188 1 91.06 73 GLY B CA 1
ATOM 3231 C C . GLY B 1 73 ? 5.301 -15.398 -15.57 1 91.06 73 GLY B C 1
ATOM 3232 O O . GLY B 1 73 ? 5.656 -14.273 -15.938 1 91.06 73 GLY B O 1
ATOM 3233 N N . GLY B 1 74 ? 4.398 -15.555 -14.648 1 94.88 74 GLY B N 1
ATOM 3234 C CA . GLY B 1 74 ? 3.705 -14.438 -14.031 1 94.88 74 GLY B CA 1
ATOM 3235 C C . GLY B 1 74 ? 3.887 -14.383 -12.523 1 94.88 74 GLY B C 1
ATOM 3236 O O . GLY B 1 74 ? 4.988 -14.617 -12.023 1 94.88 74 GLY B O 1
ATOM 3237 N N . ASN B 1 75 ? 2.803 -14.07 -11.875 1 97.44 75 ASN B N 1
ATOM 3238 C CA . ASN B 1 75 ? 2.85 -13.82 -10.438 1 97.44 75 ASN B CA 1
ATOM 3239 C C . ASN B 1 75 ? 3.158 -15.094 -9.656 1 97.44 75 ASN B C 1
ATOM 3241 O O . ASN B 1 75 ? 3.801 -15.047 -8.609 1 97.44 75 ASN B O 1
ATOM 3245 N N . ALA B 1 76 ? 2.756 -16.234 -10.164 1 97.94 76 ALA B N 1
ATOM 3246 C CA . ALA B 1 76 ? 3.061 -17.484 -9.469 1 97.94 76 ALA B CA 1
ATOM 3247 C C . ALA B 1 76 ? 4.559 -17.781 -9.508 1 97.94 76 ALA B C 1
ATOM 3249 O O . ALA B 1 76 ? 5.137 -18.203 -8.508 1 97.94 76 ALA B O 1
ATOM 3250 N N . GLY B 1 77 ? 5.129 -17.625 -10.664 1 98.06 77 GLY B N 1
ATOM 3251 C CA . GLY B 1 77 ? 6.57 -17.797 -10.758 1 98.06 77 GLY B CA 1
ATOM 3252 C C . GLY B 1 77 ? 7.348 -16.859 -9.867 1 98.06 77 GLY B C 1
ATOM 3253 O O . GLY B 1 77 ? 8.281 -17.281 -9.172 1 98.06 77 GLY B O 1
ATOM 3254 N N . LEU B 1 78 ? 6.949 -15.625 -9.891 1 98.12 78 LEU B N 1
ATOM 3255 C CA . LEU B 1 78 ? 7.617 -14.633 -9.055 1 98.12 78 LEU B CA 1
ATOM 3256 C C . LEU B 1 78 ? 7.461 -14.961 -7.578 1 98.12 78 LEU B C 1
ATOM 3258 O O . LEU B 1 78 ? 8.414 -14.828 -6.805 1 98.12 78 LEU B O 1
ATOM 3262 N N . ALA B 1 79 ? 6.301 -15.375 -7.156 1 98.75 79 ALA B N 1
ATOM 3263 C CA . ALA B 1 79 ? 6.055 -15.789 -5.777 1 98.75 79 ALA B CA 1
ATOM 3264 C C . ALA B 1 79 ? 6.918 -16.984 -5.402 1 98.75 79 ALA B C 1
ATOM 3266 O O . ALA B 1 79 ? 7.418 -17.078 -4.277 1 98.75 79 ALA B O 1
ATOM 3267 N N . CYS B 1 80 ? 7.066 -17.906 -6.355 1 98.75 80 CYS B N 1
ATOM 3268 C CA . CYS B 1 80 ? 7.902 -19.078 -6.125 1 98.75 80 CYS B CA 1
ATOM 3269 C C . CYS B 1 80 ? 9.344 -18.672 -5.828 1 98.75 80 CYS B C 1
ATOM 3271 O O . CYS B 1 80 ? 9.938 -19.156 -4.859 1 98.75 80 CYS B O 1
ATOM 3273 N N . VAL B 1 81 ? 9.812 -17.781 -6.633 1 98.31 81 VAL B N 1
ATOM 3274 C CA . VAL B 1 81 ? 11.195 -17.328 -6.457 1 98.31 81 VAL B CA 1
ATOM 3275 C C . VAL B 1 81 ? 11.352 -16.656 -5.102 1 98.31 81 VAL B C 1
ATOM 3277 O O . VAL B 1 81 ? 12.242 -17 -4.32 1 98.31 81 VAL B O 1
ATOM 3280 N N . HIS B 1 82 ? 10.492 -15.727 -4.75 1 97.44 82 HIS B N 1
ATOM 3281 C CA . HIS B 1 82 ? 10.578 -14.992 -3.492 1 97.44 82 HIS B CA 1
ATOM 3282 C C . HIS B 1 82 ? 10.508 -15.938 -2.297 1 97.44 82 HIS B C 1
ATOM 3284 O O . HIS B 1 82 ? 11.273 -15.797 -1.344 1 97.44 82 HIS B O 1
ATOM 3290 N N . ALA B 1 83 ? 9.594 -16.844 -2.35 1 97.44 83 ALA B N 1
ATOM 3291 C CA . ALA B 1 83 ? 9.422 -17.781 -1.239 1 97.44 83 ALA B CA 1
ATOM 3292 C C . ALA B 1 83 ? 10.633 -18.688 -1.095 1 97.44 83 ALA B C 1
ATOM 3294 O O . ALA B 1 83 ? 11.109 -18.922 0.017 1 97.44 83 ALA B O 1
ATOM 3295 N N . ALA B 1 84 ? 11.117 -19.188 -2.217 1 96.56 84 ALA B N 1
ATOM 3296 C CA . ALA B 1 84 ? 12.273 -20.078 -2.184 1 96.56 84 ALA B CA 1
ATOM 3297 C C . ALA B 1 84 ? 13.484 -19.391 -1.571 1 96.56 84 ALA B C 1
ATOM 3299 O O . ALA B 1 84 ? 14.141 -19.938 -0.681 1 96.56 84 ALA B O 1
ATOM 3300 N N . ILE B 1 85 ? 13.734 -18.188 -1.995 1 94.44 85 ILE B N 1
ATOM 3301 C CA . ILE B 1 85 ? 14.883 -17.438 -1.501 1 94.44 85 ILE B CA 1
ATOM 3302 C C . ILE B 1 85 ? 14.719 -17.156 -0.008 1 94.44 85 ILE B C 1
ATOM 3304 O O . ILE B 1 85 ? 15.672 -17.297 0.764 1 94.44 85 ILE B O 1
ATOM 3308 N N . THR B 1 86 ? 13.578 -16.828 0.41 1 93.75 86 THR B N 1
ATOM 3309 C CA . THR B 1 86 ? 13.305 -16.562 1.817 1 93.75 86 THR B CA 1
ATOM 3310 C C . THR B 1 86 ? 13.555 -17.797 2.662 1 93.75 86 THR B C 1
ATOM 3312 O O . THR B 1 86 ? 14.039 -17.703 3.791 1 93.75 86 THR B O 1
ATOM 3315 N N . LEU B 1 87 ? 13.289 -18.953 2.08 1 92.44 87 LEU B N 1
ATOM 3316 C CA . LEU B 1 87 ? 13.406 -20.219 2.801 1 92.44 87 LEU B CA 1
ATOM 3317 C C . LEU B 1 87 ? 14.805 -20.812 2.65 1 92.44 87 LEU B C 1
ATOM 3319 O O . LEU B 1 87 ? 15.094 -21.875 3.195 1 92.44 87 LEU B O 1
ATOM 3323 N N . GLY B 1 88 ? 15.648 -20.141 1.869 1 90.31 88 GLY B N 1
ATOM 3324 C CA . GLY B 1 88 ? 17 -20.641 1.66 1 90.31 88 GLY B CA 1
ATOM 3325 C C . GLY B 1 88 ? 17.078 -21.75 0.634 1 90.31 88 GLY B C 1
ATOM 3326 O O . GLY B 1 88 ? 17.984 -22.594 0.688 1 90.31 88 GLY B O 1
ATOM 3327 N N . CYS B 1 89 ? 16.125 -21.766 -0.283 1 94 89 CYS B N 1
ATOM 3328 C CA . CYS B 1 89 ? 16.062 -22.781 -1.327 1 94 89 CYS B CA 1
ATOM 3329 C C . CYS B 1 89 ? 16.312 -22.172 -2.699 1 94 89 CYS B C 1
ATOM 3331 O O . CYS B 1 89 ? 16.562 -20.969 -2.812 1 94 89 CYS B O 1
ATOM 3333 N N . LYS B 1 90 ? 16.359 -23.094 -3.645 1 96.19 90 LYS B N 1
ATOM 3334 C CA . LYS B 1 90 ? 16.516 -22.672 -5.035 1 96.19 90 LYS B CA 1
ATOM 3335 C C . LYS B 1 90 ? 15.188 -22.688 -5.773 1 96.19 90 LYS B C 1
ATOM 3337 O O . LYS B 1 90 ? 14.266 -23.406 -5.387 1 96.19 90 LYS B O 1
ATOM 3342 N N . ALA B 1 91 ? 15.141 -21.844 -6.781 1 98.31 91 ALA B N 1
ATOM 3343 C CA . ALA B 1 91 ? 13.969 -21.844 -7.648 1 98.31 91 ALA B CA 1
ATOM 3344 C C . ALA B 1 91 ? 14.359 -21.641 -9.109 1 98.31 91 ALA B C 1
ATOM 3346 O O . ALA B 1 91 ? 15.141 -20.75 -9.43 1 98.31 91 ALA B O 1
ATOM 3347 N N . THR B 1 92 ? 13.867 -22.484 -9.961 1 98.62 92 THR B N 1
ATOM 3348 C CA . THR B 1 92 ? 13.992 -22.328 -11.406 1 98.62 92 THR B CA 1
ATOM 3349 C C . THR B 1 92 ? 12.625 -22.188 -12.062 1 98.62 92 THR B C 1
ATOM 3351 O O . THR B 1 92 ? 11.711 -22.969 -11.781 1 98.62 92 THR B O 1
ATOM 3354 N N . ILE B 1 93 ? 12.539 -21.188 -12.914 1 98.62 93 ILE B N 1
ATOM 3355 C CA . ILE B 1 93 ? 11.289 -20.906 -13.617 1 98.62 93 ILE B CA 1
ATOM 3356 C C . ILE B 1 93 ? 11.445 -21.219 -15.102 1 98.62 93 ILE B C 1
ATOM 3358 O O . ILE B 1 93 ? 12.406 -20.781 -15.734 1 98.62 93 ILE B O 1
ATOM 3362 N N . VAL B 1 94 ? 10.508 -22 -15.672 1 98.25 94 VAL B N 1
ATOM 3363 C CA . VAL B 1 94 ? 10.484 -22.328 -17.094 1 98.25 94 VAL B CA 1
ATOM 3364 C C . VAL B 1 94 ? 9.25 -21.703 -17.75 1 98.25 94 VAL B C 1
ATOM 3366 O O . VAL B 1 94 ? 8.117 -21.969 -17.344 1 98.25 94 VAL B O 1
ATOM 3369 N N . VAL B 1 95 ? 9.523 -20.906 -18.734 1 97 95 VAL B N 1
ATOM 3370 C CA . VAL B 1 95 ? 8.43 -20.141 -19.312 1 97 95 VAL B CA 1
ATOM 3371 C C . VAL B 1 95 ? 8.445 -20.281 -20.828 1 97 95 VAL B C 1
ATOM 3373 O O . VAL B 1 95 ? 9.484 -20.594 -21.422 1 97 95 VAL B O 1
ATOM 3376 N N . PRO B 1 96 ? 7.281 -20.109 -21.484 1 93.94 96 PRO B N 1
ATOM 3377 C CA . PRO B 1 96 ? 7.277 -20.141 -22.953 1 93.94 96 PRO B CA 1
ATOM 3378 C C . PRO B 1 96 ? 7.988 -18.938 -23.562 1 93.94 96 PRO B C 1
ATOM 3380 O O . PRO B 1 96 ? 8.289 -17.969 -22.875 1 93.94 96 PRO B O 1
ATOM 3383 N N . MET B 1 97 ? 8.094 -18.969 -24.844 1 93.62 97 MET B N 1
ATOM 3384 C CA . MET B 1 97 ? 8.836 -17.953 -25.578 1 93.62 97 MET B CA 1
ATOM 3385 C C . MET B 1 97 ? 8.078 -16.625 -25.562 1 93.62 97 MET B C 1
ATOM 3387 O O . MET B 1 97 ? 8.672 -15.57 -25.766 1 93.62 97 MET B O 1
ATOM 3391 N N . SER B 1 98 ? 6.832 -16.688 -25.25 1 88.88 98 SER B N 1
ATOM 3392 C CA . SER B 1 98 ? 5.992 -15.484 -25.297 1 88.88 98 SER B CA 1
ATOM 3393 C C . SER B 1 98 ? 6.125 -14.672 -24.016 1 88.88 98 SER B C 1
ATOM 3395 O O . SER B 1 98 ? 5.688 -13.523 -23.953 1 88.88 98 SER B O 1
ATOM 3397 N N . THR B 1 99 ? 6.73 -15.203 -22.984 1 91.69 99 THR B N 1
ATOM 3398 C CA . THR B 1 99 ? 6.906 -14.453 -21.75 1 91.69 99 THR B CA 1
ATOM 3399 C C . THR B 1 99 ? 7.805 -13.242 -21.969 1 91.69 99 THR B C 1
ATOM 3401 O O . THR B 1 99 ? 8.836 -13.336 -22.641 1 91.69 99 THR B O 1
ATOM 3404 N N . THR B 1 100 ? 7.395 -12.141 -21.406 1 91.88 100 THR B N 1
ATOM 3405 C CA . THR B 1 100 ? 8.07 -10.883 -21.672 1 91.88 100 THR B CA 1
ATOM 3406 C C . THR B 1 100 ? 9.414 -10.812 -20.953 1 91.88 100 THR B C 1
ATOM 3408 O O . THR B 1 100 ? 9.586 -11.43 -19.906 1 91.88 100 THR B O 1
ATOM 3411 N N . ALA B 1 101 ? 10.297 -10.023 -21.562 1 94.69 101 ALA B N 1
ATOM 3412 C CA . ALA B 1 101 ? 11.578 -9.758 -20.906 1 94.69 101 ALA B CA 1
ATOM 3413 C C . ALA B 1 101 ? 11.367 -9.086 -19.562 1 94.69 101 ALA B C 1
ATOM 3415 O O . ALA B 1 101 ? 12.133 -9.32 -18.609 1 94.69 101 ALA B O 1
ATOM 3416 N N . TYR B 1 102 ? 10.328 -8.352 -19.469 1 94.62 102 TYR B N 1
ATOM 3417 C CA . TYR B 1 102 ? 10.008 -7.625 -18.234 1 94.62 102 TYR B CA 1
ATOM 3418 C C . TYR B 1 102 ? 9.82 -8.586 -17.078 1 94.62 102 TYR B C 1
ATOM 3420 O O . TYR B 1 102 ? 10.43 -8.406 -16.016 1 94.62 102 TYR B O 1
ATOM 3428 N N . MET B 1 103 ? 9.078 -9.578 -17.219 1 94.38 103 MET B N 1
ATOM 3429 C CA . MET B 1 103 ? 8.805 -10.531 -16.156 1 94.38 103 MET B CA 1
ATOM 3430 C C . MET B 1 103 ? 10.023 -11.422 -15.898 1 94.38 103 MET B C 1
ATOM 3432 O O . MET B 1 103 ? 10.297 -11.781 -14.758 1 94.38 103 MET B O 1
ATOM 3436 N N . ILE B 1 104 ? 10.703 -11.797 -16.953 1 96.69 104 ILE B N 1
ATOM 3437 C CA . ILE B 1 104 ? 11.914 -12.594 -16.812 1 96.69 104 ILE B CA 1
ATOM 3438 C C . ILE B 1 104 ? 12.922 -11.844 -15.945 1 96.69 104 ILE B C 1
ATOM 3440 O O . ILE B 1 104 ? 13.5 -12.414 -15.016 1 96.69 104 ILE B O 1
ATOM 3444 N N . ASP B 1 105 ? 13.07 -10.578 -16.203 1 95.56 105 ASP B N 1
ATOM 3445 C CA . ASP B 1 105 ? 14.008 -9.75 -15.453 1 95.56 105 ASP B CA 1
ATOM 3446 C C . ASP B 1 105 ? 13.586 -9.648 -13.992 1 95.56 105 ASP B C 1
ATOM 3448 O O . ASP B 1 105 ? 14.43 -9.656 -13.094 1 95.56 105 ASP B O 1
ATOM 3452 N N . LYS B 1 106 ? 12.344 -9.555 -13.766 1 95 106 LYS B N 1
ATOM 3453 C CA . LYS B 1 106 ? 11.844 -9.477 -12.398 1 95 106 LYS B CA 1
ATOM 3454 C C . LYS B 1 106 ? 12.172 -10.75 -11.625 1 95 106 LYS B C 1
ATOM 3456 O O . LYS B 1 106 ? 12.523 -10.695 -10.438 1 95 106 LYS B O 1
ATOM 3461 N N . MET B 1 107 ? 12.039 -11.852 -12.25 1 96.88 107 MET B N 1
ATOM 3462 C CA . MET B 1 107 ? 12.312 -13.117 -11.586 1 96.88 107 MET B CA 1
ATOM 3463 C C . MET B 1 107 ? 13.805 -13.273 -11.305 1 96.88 107 MET B C 1
ATOM 3465 O O . MET B 1 107 ? 14.195 -13.758 -10.242 1 96.88 107 MET B O 1
ATOM 3469 N N . ARG B 1 108 ? 14.562 -12.828 -12.242 1 96.5 108 ARG B N 1
ATOM 3470 C CA . ARG B 1 108 ? 16.016 -12.867 -12.039 1 96.5 108 ARG B CA 1
ATOM 3471 C C . ARG B 1 108 ? 16.422 -11.938 -10.898 1 96.5 108 ARG B C 1
ATOM 3473 O O . ARG B 1 108 ? 17.219 -12.32 -10.039 1 96.5 108 ARG B O 1
ATOM 3480 N N . GLN B 1 109 ? 15.859 -10.773 -10.898 1 93.94 109 GLN B N 1
ATOM 3481 C CA . GLN B 1 109 ? 16.156 -9.797 -9.852 1 93.94 109 GLN B CA 1
ATOM 3482 C C . GLN B 1 109 ? 15.727 -10.32 -8.484 1 93.94 109 GLN B C 1
ATOM 3484 O O . GLN B 1 109 ? 16.375 -10.016 -7.473 1 93.94 109 GLN B O 1
ATOM 3489 N N . ALA B 1 110 ? 14.727 -11.094 -8.523 1 95 110 ALA B N 1
ATOM 3490 C CA . ALA B 1 110 ? 14.211 -11.641 -7.27 1 95 110 ALA B CA 1
ATOM 3491 C C . ALA B 1 110 ? 15.117 -12.758 -6.75 1 95 110 ALA B C 1
ATOM 3493 O O . ALA B 1 110 ? 15.016 -13.156 -5.586 1 95 110 ALA B O 1
ATOM 3494 N N . GLY B 1 111 ? 15.961 -13.328 -7.602 1 95.56 111 GLY B N 1
ATOM 3495 C CA . GLY B 1 111 ? 16.938 -14.297 -7.129 1 95.56 111 GLY B CA 1
ATOM 3496 C C . GLY B 1 111 ? 16.75 -15.68 -7.719 1 95.56 111 GLY B C 1
ATOM 3497 O O . GLY B 1 111 ? 17.281 -16.656 -7.207 1 95.56 111 GLY B O 1
ATOM 3498 N N . ALA B 1 112 ? 15.992 -15.797 -8.805 1 98.06 112 ALA B N 1
ATOM 3499 C CA . ALA B 1 112 ? 15.812 -17.094 -9.445 1 98.06 112 ALA B CA 1
ATOM 3500 C C . ALA B 1 112 ? 17.156 -17.719 -9.805 1 98.06 112 ALA B C 1
ATOM 3502 O O . ALA B 1 112 ? 18.062 -17.031 -10.281 1 98.06 112 ALA B O 1
ATOM 3503 N N . THR B 1 113 ? 17.234 -18.969 -9.523 1 97.81 113 THR B N 1
ATOM 3504 C CA . THR B 1 113 ? 18.438 -19.703 -9.945 1 97.81 113 THR B CA 1
ATOM 3505 C C . THR B 1 113 ? 18.578 -19.672 -11.469 1 97.81 113 THR B C 1
ATOM 3507 O O . THR B 1 113 ? 19.688 -19.531 -11.984 1 97.81 113 THR B O 1
ATOM 3510 N N . ASP B 1 114 ? 17.484 -19.875 -12.094 1 97.62 114 ASP B N 1
ATOM 3511 C CA . ASP B 1 114 ? 17.422 -19.797 -13.555 1 97.62 114 ASP B CA 1
ATOM 3512 C C . ASP B 1 114 ? 16.016 -19.469 -14.031 1 97.62 114 ASP B C 1
ATOM 3514 O O . ASP B 1 114 ? 15.031 -19.766 -13.344 1 97.62 114 ASP B O 1
ATOM 3518 N N . VAL B 1 115 ? 15.984 -18.766 -15.109 1 98.38 115 VAL B N 1
ATOM 3519 C CA . VAL B 1 115 ? 14.758 -18.562 -15.875 1 98.38 115 VAL B CA 1
ATOM 3520 C C . VAL B 1 115 ? 14.961 -19.047 -17.312 1 98.38 115 VAL B C 1
ATOM 3522 O O . VAL B 1 115 ? 15.719 -18.438 -18.062 1 98.38 115 VAL B O 1
ATOM 3525 N N . ILE B 1 116 ? 14.242 -20.125 -17.688 1 98 116 ILE B N 1
ATOM 3526 C CA . ILE B 1 116 ? 14.461 -20.781 -18.953 1 98 116 ILE B CA 1
ATOM 3527 C C . ILE B 1 116 ? 13.25 -20.578 -19.875 1 98 116 ILE B C 1
ATOM 3529 O O . ILE B 1 116 ? 12.117 -20.859 -19.469 1 98 116 ILE B O 1
ATOM 3533 N N . GLN B 1 117 ? 13.484 -20.078 -20.984 1 97.12 117 GLN B N 1
ATOM 3534 C CA . GLN B 1 117 ? 12.414 -19.969 -21.969 1 97.12 117 GLN B CA 1
ATOM 3535 C C . GLN B 1 117 ? 12.445 -21.141 -22.953 1 97.12 117 GLN B C 1
ATOM 3537 O O . GLN B 1 117 ? 13.461 -21.375 -23.609 1 97.12 117 GLN B O 1
ATOM 3542 N N . VAL B 1 118 ? 11.367 -21.828 -23 1 96.44 118 VAL B N 1
ATOM 3543 C CA . VAL B 1 118 ? 11.289 -22.969 -23.891 1 96.44 118 VAL B CA 1
ATOM 3544 C C . VAL B 1 118 ? 9.844 -23.203 -24.328 1 96.44 118 VAL B C 1
ATOM 3546 O O . VAL B 1 118 ? 8.922 -23.062 -23.516 1 96.44 118 VAL B O 1
ATOM 3549 N N . GLY B 1 119 ? 9.672 -23.453 -25.625 1 94.19 119 GLY B N 1
ATOM 3550 C CA . GLY B 1 119 ? 8.359 -23.828 -26.125 1 94.19 119 GLY B CA 1
ATOM 3551 C C . GLY B 1 119 ? 7.531 -22.625 -26.578 1 94.19 119 GLY B C 1
ATOM 3552 O O . GLY B 1 119 ? 7.738 -21.516 -26.094 1 94.19 119 GLY B O 1
ATOM 3553 N N . ALA B 1 120 ? 6.516 -22.953 -27.375 1 90.31 120 ALA B N 1
ATOM 3554 C CA . ALA B 1 120 ? 5.625 -21.922 -27.906 1 90.31 120 ALA B CA 1
ATOM 3555 C C . ALA B 1 120 ? 4.445 -21.672 -26.969 1 90.31 120 ALA B C 1
ATOM 3557 O O . ALA B 1 120 ? 3.801 -20.625 -27.031 1 90.31 120 ALA B O 1
ATOM 3558 N N . SER B 1 121 ? 4.262 -22.672 -26.141 1 87.38 121 SER B N 1
ATOM 3559 C CA . SER B 1 121 ? 3.111 -22.609 -25.25 1 87.38 121 SER B CA 1
ATOM 3560 C C . SER B 1 121 ? 3.498 -22.969 -23.828 1 87.38 121 SER B C 1
ATOM 3562 O O . SER B 1 121 ? 4.559 -23.562 -23.594 1 87.38 121 SER B O 1
ATOM 3564 N N . TRP B 1 122 ? 2.609 -22.625 -22.938 1 88.12 122 TRP B N 1
ATOM 3565 C CA . TRP B 1 122 ? 2.793 -23.016 -21.547 1 88.12 122 TRP B CA 1
ATOM 3566 C C . TRP B 1 122 ? 2.912 -24.516 -21.406 1 88.12 122 TRP B C 1
ATOM 3568 O O . TRP B 1 122 ? 3.709 -25.016 -20.609 1 88.12 122 TRP B O 1
ATOM 3578 N N . GLN B 1 123 ? 2.119 -25.25 -22.188 1 88.62 123 GLN B N 1
ATOM 3579 C CA . GLN B 1 123 ? 2.119 -26.703 -22.125 1 88.62 123 GLN B CA 1
ATOM 3580 C C . GLN B 1 123 ? 3.492 -27.266 -22.469 1 88.62 123 GLN B C 1
ATOM 3582 O O . GLN B 1 123 ? 3.986 -28.172 -21.797 1 88.62 123 GLN B O 1
ATOM 3587 N N . GLU B 1 124 ? 4.039 -26.719 -23.453 1 92.56 124 GLU B N 1
ATOM 3588 C CA . GLU B 1 124 ? 5.363 -27.188 -23.859 1 92.56 124 GLU B CA 1
ATOM 3589 C C . GLU B 1 124 ? 6.41 -26.875 -22.797 1 92.56 124 GLU B C 1
ATOM 3591 O O . GLU B 1 124 ? 7.281 -27.688 -22.516 1 92.56 124 GLU B O 1
ATOM 3596 N N . ALA B 1 125 ? 6.305 -25.719 -22.281 1 95 125 ALA B N 1
ATOM 3597 C CA . ALA B 1 125 ? 7.215 -25.328 -21.203 1 95 125 ALA B CA 1
ATOM 3598 C C . ALA B 1 125 ? 7.047 -26.234 -20 1 95 125 ALA B C 1
ATOM 3600 O O . ALA B 1 125 ? 8.031 -26.688 -19.406 1 95 125 ALA B O 1
ATOM 3601 N N . ASP B 1 126 ? 5.859 -26.5 -19.656 1 94.56 126 ASP B N 1
ATOM 3602 C CA . ASP B 1 126 ? 5.562 -27.328 -18.484 1 94.56 126 ASP B CA 1
ATOM 3603 C C . ASP B 1 126 ? 6.035 -28.766 -18.703 1 94.56 126 ASP B C 1
ATOM 3605 O O . ASP B 1 126 ? 6.547 -29.406 -17.781 1 94.56 126 ASP B O 1
ATOM 3609 N N . GLU B 1 127 ? 5.836 -29.266 -19.906 1 95.5 127 GLU B N 1
ATOM 3610 C CA . GLU B 1 127 ? 6.293 -30.609 -20.25 1 95.5 127 GLU B CA 1
ATOM 3611 C C . GLU B 1 127 ? 7.809 -30.719 -20.156 1 95.5 127 GLU B C 1
ATOM 3613 O O . GLU B 1 127 ? 8.336 -31.719 -19.656 1 95.5 127 GLU B O 1
ATOM 3618 N N . TYR B 1 128 ? 8.391 -29.75 -20.672 1 97.31 128 TYR B N 1
ATOM 3619 C CA . TYR B 1 128 ? 9.844 -29.719 -20.578 1 97.31 128 TYR B CA 1
ATOM 3620 C C . TYR B 1 128 ? 10.297 -29.688 -19.125 1 97.31 128 TYR B C 1
ATOM 3622 O O . TYR B 1 128 ? 11.211 -30.406 -18.734 1 97.31 128 TYR B O 1
ATOM 3630 N N . LEU B 1 129 ? 9.695 -28.859 -18.328 1 97.81 129 LEU B N 1
ATOM 3631 C CA . LEU B 1 129 ? 10.031 -28.719 -16.906 1 97.81 129 LEU B CA 1
ATOM 3632 C C . LEU B 1 129 ? 9.859 -30.031 -16.172 1 97.81 129 LEU B C 1
ATOM 3634 O O . LEU B 1 129 ? 10.781 -30.5 -15.492 1 97.81 129 LEU B O 1
ATOM 3638 N N . THR B 1 130 ? 8.773 -30.703 -16.312 1 97 130 THR B N 1
ATOM 3639 C CA . THR B 1 130 ? 8.422 -31.875 -15.516 1 97 130 THR B CA 1
ATOM 3640 C C . THR B 1 130 ? 9.078 -33.125 -16.078 1 97 130 THR B C 1
ATOM 3642 O O . THR B 1 130 ? 9.492 -34.031 -15.328 1 97 130 THR B O 1
ATOM 3645 N N . GLY B 1 131 ? 9.18 -33.188 -17.375 1 96.69 131 GLY B N 1
ATOM 3646 C CA . GLY B 1 131 ? 9.625 -34.406 -18.016 1 96.69 131 GLY B CA 1
ATOM 3647 C C . GLY B 1 131 ? 11.125 -34.438 -18.234 1 96.69 131 GLY B C 1
ATOM 3648 O O . GLY B 1 131 ? 11.703 -35.531 -18.391 1 96.69 131 GLY B O 1
ATOM 3649 N N . THR B 1 132 ? 11.695 -33.281 -18.297 1 97.12 132 THR B N 1
ATOM 3650 C CA . THR B 1 132 ? 13.117 -33.281 -18.625 1 97.12 132 THR B CA 1
ATOM 3651 C C . THR B 1 132 ? 13.93 -32.656 -17.484 1 97.12 132 THR B C 1
ATOM 3653 O O . THR B 1 132 ? 14.734 -33.312 -16.844 1 97.12 132 THR B O 1
ATOM 3656 N N . LEU B 1 133 ? 13.648 -31.484 -17.219 1 97.5 133 LEU B N 1
ATOM 3657 C CA . LEU B 1 133 ? 14.492 -30.719 -16.312 1 97.5 133 LEU B CA 1
ATOM 3658 C C . LEU B 1 133 ? 14.461 -31.312 -14.914 1 97.5 133 LEU B C 1
ATOM 3660 O O . LEU B 1 133 ? 15.516 -31.516 -14.289 1 97.5 133 LEU B O 1
ATOM 3664 N N . MET B 1 134 ? 13.336 -31.531 -14.383 1 97.62 134 MET B N 1
ATOM 3665 C CA . MET B 1 134 ? 13.203 -32.062 -13.031 1 97.62 134 MET B CA 1
ATOM 3666 C C . MET B 1 134 ? 13.766 -33.469 -12.945 1 97.62 134 MET B C 1
ATOM 3668 O O . MET B 1 134 ? 14.367 -33.844 -11.945 1 97.62 134 MET B O 1
ATOM 3672 N N . GLU B 1 135 ? 13.578 -34.25 -13.984 1 97.5 135 GLU B N 1
ATOM 3673 C CA . GLU B 1 135 ? 14.125 -35.594 -14.008 1 97.5 135 GLU B CA 1
ATOM 3674 C C . GLU B 1 135 ? 15.648 -35.594 -13.969 1 97.5 135 GLU B C 1
ATOM 3676 O O . GLU B 1 135 ? 16.266 -36.406 -13.273 1 97.5 135 GLU B O 1
ATOM 3681 N N . GLN B 1 136 ? 16.141 -34.688 -14.727 1 97.06 136 GLN B N 1
ATOM 3682 C CA . GLN B 1 136 ? 17.594 -34.531 -14.727 1 97.06 136 GLN B CA 1
ATOM 3683 C C . GLN B 1 136 ? 18.109 -34.125 -13.352 1 97.06 136 GLN B C 1
ATOM 3685 O O . GLN B 1 136 ? 19.141 -34.594 -12.883 1 97.06 136 GLN B O 1
ATOM 3690 N N . ALA B 1 137 ? 17.422 -33.219 -12.703 1 95.94 137 ALA B N 1
ATOM 3691 C CA . ALA B 1 137 ? 17.797 -32.75 -11.375 1 95.94 137 ALA B CA 1
ATOM 3692 C C . ALA B 1 137 ? 17.734 -33.875 -10.352 1 95.94 137 ALA B C 1
ATOM 3694 O O . ALA B 1 137 ? 18.641 -34.031 -9.531 1 95.94 137 ALA B O 1
ATOM 3695 N N . ARG B 1 138 ? 16.75 -34.656 -10.422 1 95.12 138 ARG B N 1
ATOM 3696 C CA . ARG B 1 138 ? 16.594 -35.781 -9.508 1 95.12 138 ARG B CA 1
ATOM 3697 C C . ARG B 1 138 ? 17.703 -36.812 -9.727 1 95.12 138 ARG B C 1
ATOM 3699 O O . ARG B 1 138 ? 18.203 -37.375 -8.766 1 95.12 138 ARG B O 1
ATOM 3706 N N . ALA B 1 139 ? 18 -36.969 -10.953 1 96.75 139 ALA B N 1
ATOM 3707 C CA . ALA B 1 139 ? 19.062 -37.906 -11.281 1 96.75 139 ALA B CA 1
ATOM 3708 C C . ALA B 1 139 ? 20.391 -37.469 -10.688 1 96.75 139 ALA B C 1
ATOM 3710 O O . ALA B 1 139 ? 21.25 -38.312 -10.367 1 96.75 139 ALA B O 1
ATOM 3711 N N . LYS B 1 140 ? 20.484 -36.25 -10.477 1 95 140 LYS B N 1
ATOM 3712 C CA . LYS B 1 140 ? 21.719 -35.688 -9.914 1 95 140 LYS B CA 1
ATOM 3713 C C . LYS B 1 140 ? 21.641 -35.625 -8.398 1 95 140 LYS B C 1
ATOM 3715 O O . LYS B 1 140 ? 22.562 -35.125 -7.746 1 95 140 LYS B O 1
ATOM 3720 N N . GLY B 1 141 ? 20.531 -36.062 -7.812 1 91.75 141 GLY B N 1
ATOM 3721 C CA . GLY B 1 141 ? 20.422 -36.156 -6.367 1 91.75 141 GLY B CA 1
ATOM 3722 C C . GLY B 1 141 ? 19.703 -34.969 -5.742 1 91.75 141 GLY B C 1
ATOM 3723 O O . GLY B 1 141 ? 19.609 -34.875 -4.52 1 91.75 141 GLY B O 1
ATOM 3724 N N . GLU B 1 142 ? 19.172 -34.156 -6.527 1 92.5 142 GLU B N 1
ATOM 3725 C CA . GLU B 1 142 ? 18.469 -32.969 -6.031 1 92.5 142 GLU B CA 1
ATOM 3726 C C . GLU B 1 142 ? 17.031 -33.344 -5.641 1 92.5 142 GLU B C 1
ATOM 3728 O O . GLU B 1 142 ? 16.391 -34.156 -6.289 1 92.5 142 GLU B O 1
ATOM 3733 N N . VAL B 1 143 ? 16.609 -32.719 -4.57 1 95.25 143 VAL B N 1
ATOM 3734 C CA . VAL B 1 143 ? 15.18 -32.75 -4.266 1 95.25 143 VAL B CA 1
ATOM 3735 C C . VAL B 1 143 ? 14.438 -31.734 -5.121 1 95.25 143 VAL B C 1
ATOM 3737 O O . VAL B 1 143 ? 14.352 -30.562 -4.762 1 95.25 143 VAL B O 1
ATOM 3740 N N . ALA B 1 144 ? 13.898 -32.25 -6.195 1 96.81 144 ALA B N 1
ATOM 3741 C CA . ALA B 1 144 ? 13.195 -31.391 -7.148 1 96.81 144 ALA B CA 1
ATOM 3742 C C . ALA B 1 144 ? 11.688 -31.406 -6.883 1 96.81 144 ALA B C 1
ATOM 3744 O O . ALA B 1 144 ? 11.055 -32.469 -6.926 1 96.81 144 ALA B O 1
ATOM 3745 N N . ILE B 1 145 ? 11.156 -30.234 -6.637 1 97.31 145 ILE B N 1
ATOM 3746 C CA . ILE B 1 145 ? 9.742 -30.141 -6.289 1 97.31 145 ILE B CA 1
ATOM 3747 C C . ILE B 1 145 ? 9.023 -29.234 -7.273 1 97.31 145 ILE B C 1
ATOM 3749 O O . ILE B 1 145 ? 9.438 -28.094 -7.488 1 97.31 145 ILE B O 1
ATOM 3753 N N . TYR B 1 146 ? 7.949 -29.75 -7.84 1 98.12 146 TYR B N 1
ATOM 3754 C CA . TYR B 1 146 ? 7.098 -28.969 -8.734 1 98.12 146 TYR B CA 1
ATOM 3755 C C . TYR B 1 146 ? 6.172 -28.062 -7.938 1 98.12 146 TYR B C 1
ATOM 3757 O O . TYR B 1 146 ? 5.598 -28.469 -6.926 1 98.12 146 TYR B O 1
ATOM 3765 N N . VAL B 1 147 ? 6.02 -26.844 -8.406 1 98.5 147 VAL B N 1
ATOM 3766 C CA . VAL B 1 147 ? 5.141 -25.875 -7.758 1 98.5 147 VAL B CA 1
ATOM 3767 C C . VAL B 1 147 ? 3.982 -25.516 -8.688 1 98.5 147 VAL B C 1
ATOM 3769 O O . VAL B 1 147 ? 4.152 -24.75 -9.641 1 98.5 147 VAL B O 1
ATOM 3772 N N . PRO B 1 148 ? 2.789 -26.016 -8.375 1 97.5 148 PRO B N 1
ATOM 3773 C CA . PRO B 1 148 ? 1.637 -25.609 -9.188 1 97.5 148 PRO B CA 1
ATOM 3774 C C . PRO B 1 148 ? 1.229 -24.156 -8.961 1 97.5 148 PRO B C 1
ATOM 3776 O O . PRO B 1 148 ? 1.306 -23.672 -7.836 1 97.5 148 PRO B O 1
ATOM 3779 N N . PRO B 1 149 ? 0.742 -23.562 -10.008 1 96 149 PRO B N 1
ATOM 3780 C CA . PRO B 1 149 ? 0.421 -22.141 -9.875 1 96 149 PRO B CA 1
ATOM 3781 C C . PRO B 1 149 ? -0.851 -21.891 -9.062 1 96 149 PRO B C 1
ATOM 3783 O O . PRO B 1 149 ? -1.023 -20.812 -8.492 1 96 149 PRO B O 1
ATOM 3786 N N . PHE B 1 150 ? -1.836 -22.875 -9.055 1 97.31 150 PHE B N 1
ATOM 3787 C CA . PHE B 1 150 ? -3.078 -22.531 -8.375 1 97.31 150 PHE B CA 1
ATOM 3788 C C . PHE B 1 150 ? -3.791 -23.797 -7.891 1 97.31 150 PHE B C 1
ATOM 3790 O O . PHE B 1 150 ? -4.707 -23.719 -7.07 1 97.31 150 PHE B O 1
ATOM 3797 N N . ASN B 1 151 ? -3.402 -25 -8.359 1 97.69 151 ASN B N 1
ATOM 3798 C CA . ASN B 1 151 ? -4.211 -26.203 -8.172 1 97.69 151 ASN B CA 1
ATOM 3799 C C . ASN B 1 151 ? -3.574 -27.141 -7.156 1 97.69 151 ASN B C 1
ATOM 3801 O O . ASN B 1 151 ? -3.133 -28.234 -7.516 1 97.69 151 ASN B O 1
ATOM 3805 N N . ALA B 1 152 ? -3.639 -26.797 -5.914 1 98.62 152 ALA B N 1
ATOM 3806 C CA . ALA B 1 152 ? -3.164 -27.625 -4.812 1 98.62 152 ALA B CA 1
ATOM 3807 C C . ALA B 1 152 ? -3.805 -27.203 -3.492 1 98.62 152 ALA B C 1
ATOM 3809 O O . ALA B 1 152 ? -4.016 -26.016 -3.244 1 98.62 152 ALA B O 1
ATOM 3810 N N . GLN B 1 153 ? -4.027 -28.188 -2.648 1 98.69 153 GLN B N 1
ATOM 3811 C CA . GLN B 1 153 ? -4.656 -27.938 -1.355 1 98.69 153 GLN B CA 1
ATOM 3812 C C . GLN B 1 153 ? -3.828 -26.969 -0.516 1 98.69 153 GLN B C 1
ATOM 3814 O O . GLN B 1 153 ? -4.371 -26.047 0.099 1 98.69 153 GLN B O 1
ATOM 3819 N N . GLU B 1 154 ? -2.506 -27.125 -0.542 1 98.5 154 GLU B N 1
ATOM 3820 C CA . GLU B 1 154 ? -1.629 -26.281 0.262 1 98.5 154 GLU B CA 1
ATOM 3821 C C . GLU B 1 154 ? -1.678 -24.828 -0.209 1 98.5 154 GLU B C 1
ATOM 3823 O O . GLU B 1 154 ? -1.523 -23.906 0.592 1 98.5 154 GLU B O 1
ATOM 3828 N N . ILE B 1 155 ? -1.892 -24.656 -1.511 1 98.81 155 ILE B N 1
ATOM 3829 C CA . ILE B 1 155 ? -2.037 -23.312 -2.055 1 98.81 155 ILE B CA 1
ATOM 3830 C C . ILE B 1 155 ? -3.334 -22.688 -1.546 1 98.81 155 ILE B C 1
ATOM 3832 O O . ILE B 1 155 ? -3.338 -21.547 -1.065 1 98.81 155 ILE B O 1
ATOM 3836 N N . TRP B 1 156 ? -4.402 -23.484 -1.548 1 98.94 156 TRP B N 1
ATOM 3837 C CA . TRP B 1 156 ? -5.688 -22.984 -1.075 1 98.94 156 TRP B CA 1
ATOM 3838 C C . TRP B 1 156 ? -5.645 -22.703 0.423 1 98.94 156 TRP B C 1
ATOM 3840 O O . TRP B 1 156 ? -6.242 -21.734 0.897 1 98.94 156 TRP B O 1
ATOM 3850 N N . ASP B 1 157 ? -4.926 -23.547 1.186 1 98.81 157 ASP B N 1
ATOM 3851 C CA . ASP B 1 157 ? -4.742 -23.312 2.615 1 98.81 157 ASP B CA 1
ATOM 3852 C C . ASP B 1 157 ? -4.086 -21.969 2.877 1 98.81 157 ASP B C 1
ATOM 3854 O O . ASP B 1 157 ? -4.484 -21.25 3.795 1 98.81 157 ASP B O 1
ATOM 3858 N N . GLY B 1 158 ? -3.088 -21.641 2.076 1 98.81 158 GLY B N 1
ATOM 3859 C CA . GLY B 1 158 ? -2.441 -20.344 2.193 1 98.81 158 GLY B CA 1
ATOM 3860 C C . GLY B 1 158 ? -3.365 -19.188 1.869 1 98.81 158 GLY B C 1
ATOM 3861 O O . GLY B 1 158 ? -3.432 -18.219 2.617 1 98.81 158 GLY B O 1
ATOM 3862 N N . ASN B 1 159 ? -4.078 -19.359 0.792 1 98.94 159 ASN B N 1
ATOM 3863 C CA . ASN B 1 159 ? -4.984 -18.297 0.357 1 98.94 159 ASN B CA 1
ATOM 3864 C C . ASN B 1 159 ? -6.145 -18.125 1.332 1 98.94 159 ASN B C 1
ATOM 3866 O O . ASN B 1 159 ? -6.688 -17.016 1.455 1 98.94 159 ASN B O 1
ATOM 3870 N N . ALA B 1 160 ? -6.516 -19.125 2.111 1 98.94 160 ALA B N 1
ATOM 3871 C CA . ALA B 1 160 ? -7.633 -19.094 3.051 1 98.94 160 ALA B CA 1
ATOM 3872 C C . ALA B 1 160 ? -7.359 -18.125 4.195 1 98.94 160 ALA B C 1
ATOM 3874 O O . ALA B 1 160 ? -8.289 -17.656 4.855 1 98.94 160 ALA B O 1
ATOM 3875 N N . THR B 1 161 ? -6.133 -17.828 4.402 1 98.81 161 THR B N 1
ATOM 3876 C CA . THR B 1 161 ? -5.781 -16.922 5.492 1 98.81 161 THR B CA 1
ATOM 3877 C C . THR B 1 161 ? -6.301 -15.516 5.215 1 98.81 161 THR B C 1
ATOM 3879 O O . THR B 1 161 ? -6.48 -14.719 6.137 1 98.81 161 THR B O 1
ATOM 3882 N N . ILE B 1 162 ? -6.555 -15.211 3.947 1 98.88 162 ILE B N 1
ATOM 3883 C CA . ILE B 1 162 ? -7.102 -13.898 3.596 1 98.88 162 ILE B CA 1
ATOM 3884 C C . ILE B 1 162 ? -8.445 -13.703 4.289 1 98.88 162 ILE B C 1
ATOM 3886 O O . ILE B 1 162 ? -8.664 -12.688 4.957 1 98.88 162 ILE B O 1
ATOM 3890 N N . SER B 1 163 ? -9.297 -14.727 4.195 1 98.75 163 SER B N 1
ATOM 3891 C CA . SER B 1 163 ? -10.609 -14.656 4.832 1 98.75 163 SER B CA 1
ATOM 3892 C C . SER B 1 163 ? -10.484 -14.562 6.348 1 98.75 163 SER B C 1
ATOM 3894 O O . SER B 1 163 ? -11.211 -13.812 6.992 1 98.75 163 SER B O 1
ATOM 3896 N N . LYS B 1 164 ? -9.594 -15.258 6.895 1 98.56 164 LYS B N 1
ATOM 3897 C CA . LYS B 1 164 ? -9.398 -15.266 8.344 1 98.56 164 LYS B CA 1
ATOM 3898 C C . LYS B 1 164 ? -8.906 -13.906 8.836 1 98.56 164 LYS B C 1
ATOM 3900 O O . LYS B 1 164 ? -9.344 -13.422 9.875 1 98.56 164 LYS B O 1
ATOM 3905 N N . GLU B 1 165 ? -8.016 -13.375 8.094 1 98.56 165 GLU B N 1
ATOM 3906 C CA . GLU B 1 165 ? -7.527 -12.047 8.453 1 98.56 165 GLU B CA 1
ATOM 3907 C C . GLU B 1 165 ? -8.633 -11 8.344 1 98.56 165 GLU B C 1
ATOM 3909 O O . GLU B 1 165 ? -8.758 -10.125 9.203 1 98.56 165 GLU B O 1
ATOM 3914 N N . ILE B 1 166 ? -9.391 -11.062 7.258 1 98.56 166 ILE B N 1
ATOM 3915 C CA . ILE B 1 166 ? -10.5 -10.133 7.082 1 98.56 166 ILE B CA 1
ATOM 3916 C C . ILE B 1 166 ? -11.438 -10.211 8.289 1 98.56 166 ILE B C 1
ATOM 3918 O O . ILE B 1 166 ? -11.789 -9.18 8.867 1 98.56 166 ILE B O 1
ATOM 3922 N N . ALA B 1 167 ? -11.781 -11.398 8.703 1 97.69 167 ALA B N 1
ATOM 3923 C CA . ALA B 1 167 ? -12.695 -11.609 9.82 1 97.69 167 ALA B CA 1
ATOM 3924 C C . ALA B 1 167 ? -12.141 -11.008 11.109 1 97.69 167 ALA B C 1
ATOM 3926 O O . ALA B 1 167 ? -12.891 -10.5 11.945 1 97.69 167 ALA B O 1
ATOM 3927 N N . ARG B 1 168 ? -10.875 -11.07 11.297 1 97.19 168 ARG B N 1
ATOM 3928 C CA . ARG B 1 168 ? -10.242 -10.547 12.508 1 97.19 168 ARG B CA 1
ATOM 3929 C C . ARG B 1 168 ? -10.109 -9.031 12.445 1 97.19 168 ARG B C 1
ATOM 3931 O O . ARG B 1 168 ? -10.234 -8.352 13.461 1 97.19 168 ARG B O 1
ATOM 3938 N N . GLN B 1 169 ? -9.883 -8.5 11.297 1 97.38 169 GLN B N 1
ATOM 3939 C CA . GLN B 1 169 ? -9.531 -7.098 11.141 1 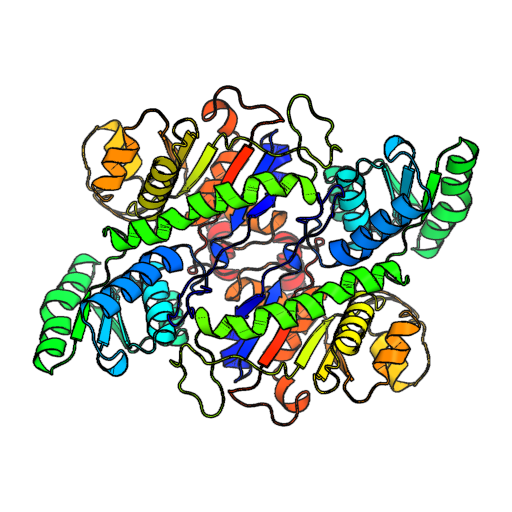97.38 169 GLN B CA 1
ATOM 3940 C C . GLN B 1 169 ? -10.773 -6.223 11.055 1 97.38 169 GLN B C 1
ATOM 3942 O O . GLN B 1 169 ? -10.805 -5.113 11.594 1 97.38 169 GLN B O 1
ATOM 3947 N N . ILE B 1 170 ? -11.805 -6.684 10.445 1 95.81 170 ILE B N 1
ATOM 3948 C CA . ILE B 1 170 ? -12.953 -5.879 10.055 1 95.81 170 ILE B CA 1
ATOM 3949 C C . ILE B 1 170 ? -13.609 -5.285 11.297 1 95.81 170 ILE B C 1
ATOM 3951 O O . ILE B 1 170 ? -13.977 -4.105 11.312 1 95.81 170 ILE B O 1
ATOM 3955 N N . PRO B 1 171 ? -13.789 -6.043 12.398 1 92 171 PRO B N 1
ATOM 3956 C CA . PRO B 1 171 ? -14.477 -5.488 13.57 1 92 171 PRO B CA 1
ATOM 3957 C C . PRO B 1 171 ? -13.742 -4.289 14.172 1 92 171 PRO B C 1
ATOM 3959 O O . PRO B 1 171 ? -14.375 -3.416 14.773 1 92 171 PRO B O 1
ATOM 3962 N N . THR B 1 172 ? -12.492 -4.199 13.914 1 88.56 172 THR B N 1
ATOM 3963 C CA . THR B 1 172 ? -11.695 -3.172 14.578 1 88.56 172 THR B CA 1
ATOM 3964 C C . THR B 1 172 ? -11.617 -1.911 13.727 1 88.56 172 THR B C 1
ATOM 3966 O O . THR B 1 172 ? -11.133 -0.872 14.188 1 88.56 172 THR B O 1
ATOM 3969 N N . MET B 1 173 ? -12.172 -1.939 12.578 1 92.88 173 MET B N 1
ATOM 3970 C CA . MET B 1 173 ? -12.016 -0.836 11.641 1 92.88 173 MET B CA 1
ATOM 3971 C C . MET B 1 173 ? -12.797 0.391 12.102 1 92.88 173 MET B C 1
ATOM 3973 O O . MET B 1 173 ? -12.453 1.52 11.75 1 92.88 173 MET B O 1
ATOM 3977 N N . THR B 1 174 ? -13.789 0.218 12.945 1 89.69 174 THR B N 1
ATOM 3978 C CA . THR B 1 174 ? -14.594 1.322 13.445 1 89.69 174 THR B CA 1
ATOM 3979 C C . THR B 1 174 ? -13.758 2.256 14.312 1 89.69 174 THR B C 1
ATOM 3981 O O . THR B 1 174 ? -14.117 3.416 14.516 1 89.69 174 THR B O 1
ATOM 3984 N N . ARG B 1 175 ? -12.664 1.756 14.766 1 91.38 175 ARG B N 1
ATOM 3985 C CA . ARG B 1 175 ? -11.781 2.533 15.625 1 91.38 175 ARG B CA 1
ATOM 3986 C C . ARG B 1 175 ? -11.039 3.6 14.82 1 91.38 175 ARG B C 1
ATOM 3988 O O . ARG B 1 175 ? -10.719 4.664 15.352 1 91.38 175 ARG B O 1
ATOM 3995 N N . HIS B 1 176 ? -10.859 3.416 13.547 1 94.81 176 HIS B N 1
ATOM 3996 C CA . HIS B 1 176 ? -9.898 4.215 12.789 1 94.81 176 HIS B CA 1
ATOM 3997 C C . HIS B 1 176 ? -10.586 4.961 11.656 1 94.81 176 HIS B C 1
ATOM 3999 O O . HIS B 1 176 ? -10.008 5.891 11.078 1 94.81 176 HIS B O 1
ATOM 4005 N N . TYR B 1 177 ? -11.773 4.547 11.328 1 93.94 177 TYR B N 1
ATOM 4006 C CA . TYR B 1 177 ? -12.5 5.09 10.188 1 93.94 177 TYR B CA 1
ATOM 4007 C C . TYR B 1 177 ? -13.938 5.426 10.57 1 93.94 177 TYR B C 1
ATOM 4009 O O . TYR B 1 177 ? -14.5 4.832 11.492 1 93.94 177 TYR B O 1
ATOM 4017 N N . PRO B 1 178 ? -14.445 6.438 9.844 1 90.38 178 PRO B N 1
ATOM 4018 C CA . PRO B 1 178 ? -15.906 6.555 9.961 1 90.38 178 PRO B CA 1
ATOM 4019 C C . PRO B 1 178 ? -16.641 5.395 9.289 1 90.38 178 PRO B C 1
ATOM 4021 O O . PRO B 1 178 ? -16.438 5.137 8.102 1 90.38 178 PRO B O 1
ATOM 4024 N N . VAL B 1 179 ? -17.391 4.672 10.078 1 89.38 179 VAL B N 1
ATOM 4025 C CA . VAL B 1 179 ? -18.141 3.531 9.562 1 89.38 179 VAL B CA 1
ATOM 4026 C C . VAL B 1 179 ? -19.594 3.613 10.023 1 89.38 179 VAL B C 1
ATOM 4028 O O . VAL B 1 179 ? -19.859 3.783 11.211 1 89.38 179 VAL B O 1
ATOM 4031 N N . SER B 1 180 ? -20.438 3.543 9.07 1 82.31 180 SER B N 1
ATOM 4032 C CA . SER B 1 180 ? -21.859 3.51 9.398 1 82.31 180 SER B CA 1
ATOM 4033 C C . SER B 1 180 ? -22.297 2.115 9.836 1 82.31 180 SER B C 1
ATOM 4035 O O . SER B 1 180 ? -22.047 1.132 9.141 1 82.31 180 SER B O 1
ATOM 4037 N N . ILE B 1 181 ? -22.812 2.074 11 1 81.56 181 ILE B N 1
ATOM 4038 C CA . ILE B 1 181 ? -23.328 0.83 11.547 1 81.56 181 ILE B CA 1
ATOM 4039 C C . ILE B 1 181 ? -24.797 1.017 11.945 1 81.56 181 ILE B C 1
ATOM 4041 O O . ILE B 1 181 ? -25.141 2.004 12.602 1 81.56 181 ILE B O 1
ATOM 4045 N N . ASP B 1 182 ? -25.547 0.109 11.539 1 77.31 182 ASP B N 1
ATOM 4046 C CA . ASP B 1 182 ? -26.984 0.206 11.812 1 77.31 182 ASP B CA 1
ATOM 4047 C C . ASP B 1 182 ? -27.25 0.336 13.305 1 77.31 182 ASP B C 1
ATOM 4049 O O . ASP B 1 182 ? -26.719 -0.437 14.109 1 77.31 182 ASP B O 1
ATOM 4053 N N . GLY B 1 183 ? -28.031 1.253 13.617 1 74.44 183 GLY B N 1
ATOM 4054 C CA . GLY B 1 183 ? -28.516 1.435 14.977 1 74.44 183 GLY B CA 1
ATOM 4055 C C . GLY B 1 183 ? -27.469 2.012 15.906 1 74.44 183 GLY B C 1
ATOM 4056 O O . GLY B 1 183 ? -27.672 2.102 17.109 1 74.44 183 GLY B O 1
ATOM 4057 N N . LYS B 1 184 ? -26.359 2.266 15.438 1 75.69 184 LYS B N 1
ATOM 4058 C CA . LYS B 1 184 ? -25.297 2.844 16.25 1 75.69 184 LYS B CA 1
ATOM 4059 C C . LYS B 1 184 ? -24.859 4.207 15.719 1 75.69 184 LYS B C 1
ATOM 4061 O O . LYS B 1 184 ? -25 4.484 14.531 1 75.69 184 LYS B O 1
ATOM 4066 N N . SER B 1 185 ? -24.547 4.957 16.766 1 69.69 185 SER B N 1
ATOM 4067 C CA . SER B 1 185 ? -23.922 6.207 16.344 1 69.69 185 SER B CA 1
ATOM 4068 C C . SER B 1 185 ? -22.547 5.961 15.711 1 69.69 185 SER B C 1
ATOM 4070 O O . SER B 1 185 ? -21.812 5.066 16.125 1 69.69 185 SER B O 1
ATOM 4072 N N . ASP B 1 186 ? -22.25 6.691 14.719 1 64.5 186 ASP B N 1
ATOM 4073 C CA . ASP B 1 186 ? -20.969 6.57 14.023 1 64.5 186 ASP B CA 1
ATOM 4074 C C . ASP B 1 186 ? -19.797 6.855 14.969 1 64.5 186 ASP B C 1
ATOM 4076 O O . ASP B 1 186 ? -18.672 6.469 14.695 1 64.5 186 ASP B O 1
ATOM 4080 N N . HIS B 1 187 ? -20.219 7.371 16.125 1 66 187 HIS B N 1
ATOM 4081 C CA . HIS B 1 187 ? -19.172 7.785 17.047 1 66 187 HIS B CA 1
ATOM 4082 C C . HIS B 1 187 ? -19.078 6.844 18.25 1 66 187 HIS B C 1
ATOM 4084 O O . HIS B 1 187 ? -18.25 7.055 19.141 1 66 187 HIS B O 1
ATOM 4090 N N . ASP B 1 188 ? -19.859 5.848 18.172 1 72.75 188 ASP B N 1
ATOM 4091 C CA . ASP B 1 188 ? -19.828 4.867 19.25 1 72.75 188 ASP B CA 1
ATOM 4092 C C . ASP B 1 188 ? -18.516 4.086 19.234 1 72.75 188 ASP B C 1
ATOM 4094 O O . ASP B 1 188 ? -18.266 3.275 18.344 1 72.75 188 ASP B O 1
ATOM 4098 N N . PRO B 1 189 ? -17.688 4.348 20.25 1 71.81 189 PRO B N 1
ATOM 4099 C CA . PRO B 1 189 ? -16.375 3.697 20.25 1 71.81 189 PRO B CA 1
ATOM 4100 C C . PRO B 1 189 ? -16.469 2.189 20.469 1 71.81 189 PRO B C 1
ATOM 4102 O O . PRO B 1 189 ? -15.484 1.472 20.25 1 71.81 189 PRO B O 1
ATOM 4105 N N . THR B 1 190 ? -17.672 1.713 20.828 1 76 190 THR B N 1
ATOM 4106 C CA . THR B 1 190 ? -17.812 0.294 21.125 1 76 190 THR B CA 1
ATOM 4107 C C . THR B 1 190 ? -18.422 -0.449 19.938 1 76 190 THR B C 1
ATOM 4109 O O . THR B 1 190 ? -18.484 -1.68 19.938 1 76 190 THR B O 1
ATOM 4112 N N . ALA B 1 191 ? -18.797 0.378 18.938 1 80 191 ALA B N 1
ATOM 4113 C CA . ALA B 1 191 ? -19.406 -0.237 17.766 1 80 191 ALA B CA 1
ATOM 4114 C C . ALA B 1 191 ? -18.406 -1.124 17.031 1 80 191 ALA B C 1
ATOM 4116 O O . ALA B 1 191 ? -17.234 -0.787 16.922 1 80 191 ALA B O 1
ATOM 4117 N N . ARG B 1 192 ? -18.906 -2.289 16.625 1 82.81 192 ARG B N 1
ATOM 4118 C CA . ARG B 1 192 ? -18.109 -3.221 15.836 1 82.81 192 ARG B CA 1
ATOM 4119 C C . ARG B 1 192 ? -18.875 -3.688 14.594 1 82.81 192 ARG B C 1
ATOM 4121 O O . ARG B 1 192 ? -20.094 -3.852 14.641 1 82.81 192 ARG B O 1
ATOM 4128 N N . ILE B 1 193 ? -18.094 -3.795 13.539 1 87.56 193 ILE B N 1
ATOM 4129 C CA . ILE B 1 193 ? -18.703 -4.395 12.359 1 87.56 193 ILE B CA 1
ATOM 4130 C C . ILE B 1 193 ? -18.938 -5.883 12.594 1 87.56 193 ILE B C 1
ATOM 4132 O O . ILE B 1 193 ? -18.016 -6.613 12.977 1 87.56 193 ILE B O 1
ATOM 4136 N N . GLU B 1 194 ? -20.078 -6.312 12.312 1 84.75 194 GLU B N 1
ATOM 4137 C CA . GLU B 1 194 ? -20.422 -7.68 12.68 1 84.75 194 GLU B CA 1
ATOM 4138 C C . GLU B 1 194 ? -20.359 -8.609 11.477 1 84.75 194 GLU B C 1
ATOM 4140 O O . GLU B 1 194 ? -20.109 -9.805 11.617 1 84.75 194 GLU B O 1
ATOM 4145 N N . ASN B 1 195 ? -20.641 -8.023 10.305 1 90.31 195 ASN B N 1
ATOM 4146 C CA . ASN B 1 195 ? -20.781 -8.883 9.141 1 90.31 195 ASN B CA 1
ATOM 4147 C C . ASN B 1 195 ? -20.094 -8.281 7.918 1 90.31 195 ASN B C 1
ATOM 4149 O O . ASN B 1 195 ? -20.016 -7.055 7.793 1 90.31 195 ASN B O 1
ATOM 4153 N N . VAL B 1 196 ? -19.609 -9.133 7.117 1 97.25 196 VAL B N 1
ATOM 4154 C CA . VAL B 1 196 ? -19.156 -8.773 5.777 1 97.25 196 VAL B CA 1
ATOM 4155 C C . VAL B 1 196 ? -20.219 -9.188 4.754 1 97.25 196 VAL B C 1
ATOM 4157 O O . VAL B 1 196 ? -20.516 -10.375 4.617 1 97.25 196 VAL B O 1
ATOM 4160 N N . ASP B 1 197 ? -20.734 -8.234 4.074 1 97.75 197 ASP B N 1
ATOM 4161 C CA . ASP B 1 197 ? -21.828 -8.531 3.141 1 97.75 197 ASP B CA 1
ATOM 4162 C C . ASP B 1 197 ? -21.297 -9.188 1.871 1 97.75 197 ASP B C 1
ATOM 4164 O O . ASP B 1 197 ? -21.938 -10.086 1.315 1 97.75 197 ASP B O 1
ATOM 4168 N N . ALA B 1 198 ? -20.125 -8.75 1.44 1 98.81 198 ALA B N 1
ATOM 4169 C CA . ALA B 1 198 ? -19.594 -9.32 0.208 1 98.81 198 ALA B CA 1
ATOM 4170 C C . ALA B 1 198 ? -18.062 -9.188 0.165 1 98.81 198 ALA B C 1
ATOM 4172 O O . ALA B 1 198 ? -17.5 -8.242 0.727 1 98.81 198 ALA B O 1
ATOM 4173 N N . VAL B 1 199 ? -17.453 -10.133 -0.456 1 98.94 199 VAL B N 1
ATOM 4174 C CA . VAL B 1 199 ? -16.047 -10.094 -0.853 1 98.94 199 VAL B CA 1
ATOM 4175 C C . VAL B 1 199 ? -15.938 -10.234 -2.369 1 98.94 199 VAL B C 1
ATOM 4177 O O . VAL B 1 199 ? -16.609 -11.086 -2.971 1 98.94 199 VAL B O 1
ATOM 4180 N N . ILE B 1 200 ? -15.125 -9.375 -3.008 1 98.94 200 ILE B N 1
ATOM 4181 C CA . ILE B 1 200 ? -14.93 -9.414 -4.453 1 98.94 200 ILE B CA 1
ATOM 4182 C C . ILE B 1 200 ? -13.484 -9.812 -4.77 1 98.94 200 ILE B C 1
ATOM 4184 O O . ILE B 1 200 ? -12.547 -9.258 -4.195 1 98.94 200 ILE B O 1
ATOM 4188 N N . CYS B 1 201 ? -13.305 -10.773 -5.645 1 98.94 201 CYS B N 1
ATOM 4189 C CA . CYS B 1 201 ? -11.969 -11.188 -6.035 1 98.94 201 CYS B CA 1
ATOM 4190 C C . CYS B 1 201 ? -11.914 -11.547 -7.516 1 98.94 201 CYS B C 1
ATOM 4192 O O . CYS B 1 201 ? -12.938 -11.867 -8.117 1 98.94 201 CYS B O 1
ATOM 4194 N N . SER B 1 202 ? -10.742 -11.406 -8.086 1 98.94 202 SER B N 1
ATOM 4195 C CA . SER B 1 202 ? -10.531 -11.844 -9.469 1 98.94 202 SER B CA 1
ATOM 4196 C C . SER B 1 202 ? -10.234 -13.336 -9.539 1 98.94 202 SER B C 1
ATOM 4198 O O . SER B 1 202 ? -9.844 -13.945 -8.539 1 98.94 202 SER B O 1
ATOM 4200 N N . VAL B 1 203 ? -10.492 -13.906 -10.719 1 98.88 203 VAL B N 1
ATOM 4201 C CA . VAL B 1 203 ? -10.289 -15.344 -10.883 1 98.88 203 VAL B CA 1
ATOM 4202 C C . VAL B 1 203 ? -9.492 -15.617 -12.156 1 98.88 203 VAL B C 1
ATOM 4204 O O . VAL B 1 203 ? -9.898 -15.195 -13.242 1 98.88 203 VAL B O 1
ATOM 4207 N N . GLY B 1 204 ? -8.352 -16.203 -11.984 1 97.88 204 GLY B N 1
ATOM 4208 C CA . GLY B 1 204 ? -7.637 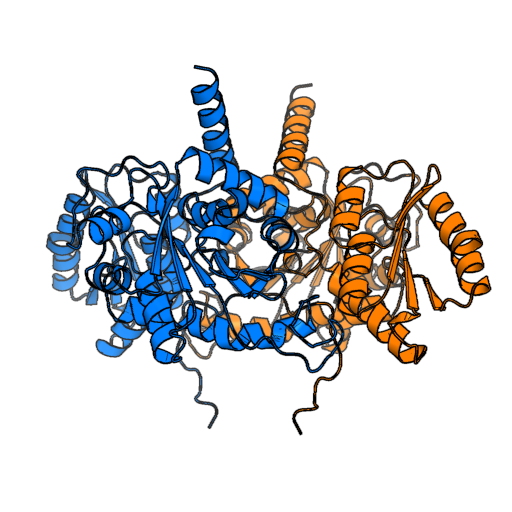-16.891 -13.055 1 97.88 204 GLY B CA 1
ATOM 4209 C C . GLY B 1 204 ? -7.832 -18.391 -13.039 1 97.88 204 GLY B C 1
ATOM 4210 O O . GLY B 1 204 ? -8.922 -18.891 -13.344 1 97.88 204 GLY B O 1
ATOM 4211 N N . GLY B 1 205 ? -6.84 -19.078 -12.516 1 97.56 205 GLY B N 1
ATOM 4212 C CA . GLY B 1 205 ? -6.957 -20.531 -12.359 1 97.56 205 GLY B CA 1
ATOM 4213 C C . GLY B 1 205 ? -7.883 -20.938 -11.234 1 97.56 205 GLY B C 1
ATOM 4214 O O . GLY B 1 205 ? -8.312 -22.094 -11.164 1 97.56 205 GLY B O 1
ATOM 4215 N N . GLY B 1 206 ? -8.133 -20.062 -10.375 1 98.75 206 GLY B N 1
ATOM 4216 C CA . GLY B 1 206 ? -9.117 -20.297 -9.336 1 98.75 206 GLY B CA 1
ATOM 4217 C C . GLY B 1 206 ? -8.5 -20.469 -7.961 1 98.75 206 GLY B C 1
ATOM 4218 O O . GLY B 1 206 ? -9.211 -20.703 -6.98 1 98.75 206 GLY B O 1
ATOM 4219 N N . GLY B 1 207 ? -7.223 -20.297 -7.859 1 98.75 207 GLY B N 1
ATOM 4220 C CA . GLY B 1 207 ? -6.547 -20.5 -6.59 1 98.75 207 GLY B CA 1
ATOM 4221 C C . GLY B 1 207 ? -6.969 -19.516 -5.512 1 98.75 207 GLY B C 1
ATOM 4222 O O . GLY B 1 207 ? -7.219 -19.906 -4.371 1 98.75 207 GLY B O 1
ATOM 4223 N N . LEU B 1 208 ? -6.992 -18.219 -5.836 1 98.94 208 LEU B N 1
ATOM 4224 C CA . LEU B 1 208 ? -7.418 -17.188 -4.887 1 98.94 208 LEU B CA 1
ATOM 4225 C C . LEU B 1 208 ? -8.852 -17.438 -4.418 1 98.94 208 LEU B C 1
ATOM 4227 O O . LEU B 1 208 ? -9.117 -17.469 -3.217 1 98.94 208 LEU B O 1
ATOM 4231 N N . PHE B 1 209 ? -9.703 -17.688 -5.387 1 98.94 209 PHE B N 1
ATOM 4232 C CA . PHE B 1 209 ? -11.117 -17.891 -5.133 1 98.94 209 PHE B CA 1
ATOM 4233 C C . PHE B 1 209 ? -11.344 -19.125 -4.273 1 98.94 209 PHE B C 1
ATOM 4235 O O . PHE B 1 209 ? -12.086 -19.078 -3.293 1 98.94 209 PHE B O 1
ATOM 4242 N N . SER B 1 210 ? -10.664 -20.172 -4.582 1 98.94 210 SER B N 1
ATOM 4243 C CA . SER B 1 210 ? -10.789 -21.406 -3.816 1 98.94 210 SER B CA 1
ATOM 4244 C C . SER B 1 210 ? -10.359 -21.203 -2.369 1 98.94 210 SER B C 1
ATOM 4246 O O . SER B 1 210 ? -11.023 -21.688 -1.444 1 98.94 210 SER B O 1
ATOM 4248 N N . GLY B 1 211 ? -9.242 -20.531 -2.209 1 98.94 211 GLY B N 1
ATOM 4249 C CA . GLY B 1 211 ? -8.789 -20.25 -0.856 1 98.94 211 GLY B CA 1
ATOM 4250 C C . GLY B 1 211 ? -9.742 -19.359 -0.086 1 98.94 211 GLY B C 1
ATOM 4251 O O . GLY B 1 211 ? -10.008 -19.594 1.094 1 98.94 211 GLY B O 1
ATOM 4252 N N . LEU B 1 212 ? -10.219 -18.344 -0.73 1 98.94 212 LEU B N 1
ATOM 4253 C CA . LEU B 1 212 ? -11.164 -17.438 -0.1 1 98.94 212 LEU B CA 1
ATOM 4254 C C . LEU B 1 212 ? -12.398 -18.188 0.387 1 98.94 212 LEU B C 1
ATOM 4256 O O . LEU B 1 212 ? -12.836 -18 1.527 1 98.94 212 LEU B O 1
ATOM 4260 N N . MET B 1 213 ? -12.961 -19.047 -0.458 1 98.88 213 MET B N 1
ATOM 4261 C CA . MET B 1 213 ? -14.148 -19.828 -0.119 1 98.88 213 MET B CA 1
ATOM 4262 C C . MET B 1 213 ? -13.867 -20.797 1.024 1 98.88 213 MET B C 1
ATOM 4264 O O . MET B 1 213 ? -14.672 -20.922 1.944 1 98.88 213 MET B O 1
ATOM 4268 N N . GLN B 1 214 ? -12.734 -21.438 0.915 1 98.88 214 GLN B N 1
ATOM 4269 C CA . GLN B 1 214 ? -12.336 -22.328 2.002 1 98.88 214 GLN B CA 1
ATOM 4270 C C . GLN B 1 214 ? -12.289 -21.578 3.332 1 98.88 214 GLN B C 1
ATOM 4272 O O . GLN B 1 214 ? -12.773 -22.078 4.348 1 98.88 214 GLN B O 1
ATOM 4277 N N . GLY B 1 215 ? -11.672 -20.422 3.334 1 98.88 215 GLY B N 1
ATOM 4278 C CA . GLY B 1 215 ? -11.609 -19.625 4.543 1 98.88 215 GLY B CA 1
ATOM 4279 C C . GLY B 1 215 ? -12.977 -19.234 5.074 1 98.88 215 GLY B C 1
ATOM 4280 O O . GLY B 1 215 ? -13.211 -19.281 6.281 1 98.88 215 GLY B O 1
ATOM 4281 N N . LEU B 1 216 ? -13.852 -18.828 4.211 1 98.69 216 LEU B N 1
ATOM 4282 C CA . LEU B 1 216 ? -15.211 -18.469 4.613 1 98.69 216 LEU B CA 1
ATOM 4283 C C . LEU B 1 216 ? -15.938 -19.672 5.203 1 98.69 216 LEU B C 1
ATOM 4285 O O . LEU B 1 216 ? -16.672 -19.547 6.188 1 98.69 216 LEU B O 1
ATOM 4289 N N . ASP B 1 217 ? -15.758 -20.828 4.586 1 98.69 217 ASP B N 1
ATOM 4290 C CA . ASP B 1 217 ? -16.344 -22.047 5.117 1 98.69 217 ASP B CA 1
ATOM 4291 C C . ASP B 1 217 ? -15.812 -22.344 6.523 1 98.69 217 ASP B C 1
ATOM 4293 O O . ASP B 1 217 ? -16.594 -22.672 7.426 1 98.69 217 ASP B O 1
ATOM 4297 N N . ASP B 1 218 ? -14.523 -22.203 6.703 1 98.5 218 ASP B N 1
ATOM 4298 C CA . ASP B 1 218 ? -13.898 -22.453 7.996 1 98.5 218 ASP B CA 1
ATOM 4299 C C . ASP B 1 218 ? -14.5 -21.547 9.078 1 98.5 218 ASP B C 1
ATOM 4301 O O . ASP B 1 218 ? -14.586 -21.938 10.242 1 98.5 218 ASP B O 1
ATOM 4305 N N . LEU B 1 219 ? -14.922 -20.391 8.672 1 97.94 219 LEU B N 1
ATOM 4306 C CA . LEU B 1 219 ? -15.406 -19.391 9.602 1 97.94 219 LEU B CA 1
ATOM 4307 C C . LEU B 1 219 ? -16.938 -19.438 9.703 1 97.94 219 LEU B C 1
ATOM 4309 O O . LEU B 1 219 ? -17.531 -18.609 10.398 1 97.94 219 LEU B O 1
ATOM 4313 N N . SER B 1 220 ? -17.594 -20.297 8.969 1 97.31 220 SER B N 1
ATOM 4314 C CA . SER B 1 220 ? -19.047 -20.422 8.898 1 97.31 220 SER B CA 1
ATOM 4315 C C . SER B 1 220 ? -19.703 -19.125 8.438 1 97.31 220 SER B C 1
ATOM 4317 O O . SER B 1 220 ? -20.719 -18.703 8.984 1 97.31 220 SER B O 1
ATOM 4319 N N . MET B 1 221 ? -19.062 -18.5 7.527 1 96.19 221 MET B N 1
ATOM 4320 C CA . MET B 1 221 ? -19.562 -17.25 6.945 1 96.19 221 MET B CA 1
ATOM 4321 C C . MET B 1 221 ? -20.281 -17.531 5.629 1 96.19 221 MET B C 1
ATOM 4323 O O . MET B 1 221 ? -19.969 -16.906 4.609 1 96.19 221 MET B O 1
ATOM 4327 N N . GLN B 1 222 ? -21.344 -18.188 5.695 1 94.31 222 GLN B N 1
ATOM 4328 C CA . GLN B 1 222 ? -22.062 -18.656 4.516 1 94.31 222 GLN B CA 1
ATOM 4329 C C . GLN B 1 222 ? -22.938 -17.547 3.945 1 94.31 222 GLN B C 1
ATOM 4331 O O . GLN B 1 222 ? -23.375 -17.625 2.795 1 94.31 222 GLN B O 1
ATOM 4336 N N . LYS B 1 223 ? -23.172 -16.547 4.703 1 95.44 223 LYS B N 1
ATOM 4337 C CA . LYS B 1 223 ? -24.047 -15.453 4.254 1 95.44 223 LYS B CA 1
ATOM 4338 C C . LYS B 1 223 ? -23.25 -14.406 3.484 1 95.44 223 LYS B C 1
ATOM 4340 O O . LYS B 1 223 ? -23.828 -13.562 2.791 1 95.44 223 LYS B O 1
ATOM 4345 N N . THR B 1 224 ? -21.969 -14.391 3.648 1 98.12 224 THR B N 1
ATOM 4346 C CA . THR B 1 224 ? -21.141 -13.469 2.887 1 98.12 224 THR B CA 1
ATOM 4347 C C . THR B 1 224 ? -21.156 -13.812 1.4 1 98.12 224 THR B C 1
ATOM 4349 O O . THR B 1 224 ? -20.812 -14.93 1.011 1 98.12 224 THR B O 1
ATOM 4352 N N . ARG B 1 225 ? -21.594 -12.914 0.618 1 98.56 225 ARG B N 1
ATOM 4353 C CA . ARG B 1 225 ? -21.578 -13.125 -0.825 1 98.56 225 ARG B CA 1
ATOM 4354 C C . ARG B 1 225 ? -20.156 -13.039 -1.365 1 98.56 225 ARG B C 1
ATOM 4356 O O . ARG B 1 225 ? -19.328 -12.281 -0.84 1 98.56 225 ARG B O 1
ATOM 4363 N N . VAL B 1 226 ? -19.922 -13.82 -2.395 1 98.88 226 VAL B N 1
ATOM 4364 C CA . VAL B 1 226 ? -18.625 -13.75 -3.076 1 98.88 226 VAL B CA 1
ATOM 4365 C C . VAL B 1 226 ? -18.844 -13.43 -4.555 1 98.88 226 VAL B C 1
ATOM 4367 O O . VAL B 1 226 ? -19.562 -14.141 -5.25 1 98.88 226 VAL B O 1
ATOM 4370 N N . ILE B 1 227 ? -18.234 -12.336 -4.977 1 98.94 227 ILE B N 1
ATOM 4371 C CA . ILE B 1 227 ? -18.312 -11.914 -6.371 1 98.94 227 ILE B CA 1
ATOM 4372 C C . ILE B 1 227 ? -16.984 -12.172 -7.062 1 98.94 227 ILE B C 1
ATOM 4374 O O . ILE B 1 227 ? -15.945 -11.625 -6.664 1 98.94 227 ILE B O 1
ATOM 4378 N N . THR B 1 228 ? -17 -13.039 -8.031 1 98.94 228 THR B N 1
ATOM 4379 C CA . THR B 1 228 ? -15.805 -13.336 -8.82 1 98.94 228 THR B CA 1
ATOM 4380 C C . THR B 1 228 ? -15.805 -12.539 -10.125 1 98.94 228 THR B C 1
ATOM 4382 O O . THR B 1 228 ? -16.859 -12.352 -10.742 1 98.94 228 THR B O 1
ATOM 4385 N N . VAL B 1 229 ? -14.602 -12.047 -10.477 1 98.94 229 VAL B N 1
ATOM 4386 C CA . VAL B 1 229 ? -14.539 -11.188 -11.648 1 98.94 229 VAL B CA 1
ATOM 4387 C C . VAL B 1 229 ? -13.461 -11.695 -12.602 1 98.94 229 VAL B C 1
ATOM 4389 O O . VAL B 1 229 ? -12.344 -12.016 -12.18 1 98.94 229 VAL B O 1
ATOM 4392 N N . GLU B 1 230 ? -13.781 -11.891 -13.812 1 98.88 230 GLU B N 1
ATOM 4393 C CA . GLU B 1 230 ? -12.891 -12.219 -14.93 1 98.88 230 GLU B CA 1
ATOM 4394 C C . GLU B 1 230 ? -13.031 -11.211 -16.062 1 98.88 230 GLU B C 1
ATOM 4396 O O . GLU B 1 230 ? -13.797 -10.25 -15.953 1 98.88 230 GLU B O 1
ATOM 4401 N N . THR B 1 231 ? -12.18 -11.312 -17.047 1 98.88 231 THR B N 1
ATOM 4402 C CA . THR B 1 231 ? -12.297 -10.477 -18.234 1 98.88 231 THR B CA 1
ATOM 4403 C C . THR B 1 231 ? -12.812 -11.281 -19.422 1 98.88 231 THR B C 1
ATOM 4405 O O . THR B 1 231 ? -12.602 -12.5 -19.484 1 98.88 231 THR B O 1
ATOM 4408 N N . LEU B 1 232 ? -13.469 -10.547 -20.297 1 98.56 232 LEU B N 1
ATOM 4409 C CA . LEU B 1 232 ? -13.773 -11.164 -21.594 1 98.56 232 LEU B CA 1
ATOM 4410 C C . LEU B 1 232 ? -12.508 -11.688 -22.25 1 98.56 232 LEU B C 1
ATOM 4412 O O . LEU B 1 232 ? -11.516 -10.969 -22.375 1 98.56 232 LEU B O 1
ATOM 4416 N N . GLY B 1 233 ? -12.562 -12.992 -22.641 1 98.31 233 GLY B N 1
ATOM 4417 C CA . GLY B 1 233 ? -11.398 -13.609 -23.25 1 98.31 233 GLY B CA 1
ATOM 4418 C C . GLY B 1 233 ? -10.562 -14.406 -22.266 1 98.31 233 GLY B C 1
ATOM 4419 O O . GLY B 1 233 ? -9.617 -15.086 -22.656 1 98.31 233 GLY B O 1
ATOM 4420 N N . ALA B 1 234 ? -10.867 -14.305 -21 1 98.31 234 ALA B N 1
ATOM 4421 C CA . ALA B 1 234 ? -10.242 -15.102 -19.953 1 98.31 234 ALA B CA 1
ATOM 4422 C C . ALA B 1 234 ? -11.273 -15.57 -18.938 1 98.31 234 ALA B C 1
ATOM 4424 O O . ALA B 1 234 ? -10.984 -15.641 -17.734 1 98.31 234 ALA B O 1
ATOM 4425 N N . ASP B 1 235 ? -12.469 -15.805 -19.375 1 98.75 235 ASP B N 1
ATOM 4426 C CA . ASP B 1 235 ? -13.609 -16.016 -18.484 1 98.75 235 ASP B CA 1
ATOM 4427 C C . ASP B 1 235 ? -13.945 -17.5 -18.375 1 98.75 235 ASP B C 1
ATOM 4429 O O . ASP B 1 235 ? -15.094 -17.906 -18.578 1 98.75 235 ASP B O 1
ATOM 4433 N N . SER B 1 236 ? -12.977 -18.266 -17.953 1 98.62 236 SER B N 1
ATOM 4434 C CA . SER B 1 236 ? -13.141 -19.719 -17.844 1 98.62 236 SER B CA 1
ATOM 4435 C C . SER B 1 236 ? -14.148 -20.094 -16.766 1 98.62 236 SER B C 1
ATOM 4437 O O . SER B 1 236 ? -15 -20.953 -16.969 1 98.62 236 SER B O 1
ATOM 4439 N N . LEU B 1 237 ? -14.109 -19.453 -15.617 1 98.94 237 LEU B N 1
ATOM 4440 C CA . LEU B 1 237 ? -15.039 -19.781 -14.539 1 98.94 237 LEU B CA 1
ATOM 4441 C C . LEU B 1 237 ? -16.469 -19.391 -14.922 1 98.94 237 LEU B C 1
ATOM 4443 O O . LEU B 1 237 ? -17.406 -20.172 -14.703 1 98.94 237 LEU B O 1
ATOM 4447 N N . TYR B 1 238 ? -16.578 -18.203 -15.453 1 98.88 238 TYR B N 1
ATOM 4448 C CA . TYR B 1 238 ? -17.906 -17.734 -15.859 1 98.88 238 TYR B CA 1
ATOM 4449 C C . TYR B 1 238 ? -18.578 -18.75 -16.797 1 98.88 238 TYR B C 1
ATOM 4451 O O . TYR B 1 238 ? -19.719 -19.141 -16.562 1 98.88 238 TYR B O 1
ATOM 4459 N N . GLN B 1 239 ? -17.891 -19.141 -17.781 1 98.88 239 GLN B N 1
ATOM 4460 C CA . GLN B 1 239 ? -18.453 -20.062 -18.766 1 98.88 239 GLN B CA 1
ATOM 4461 C C . GLN B 1 239 ? -18.734 -21.438 -18.141 1 98.88 239 GLN B C 1
ATOM 4463 O O . GLN B 1 239 ? -19.734 -22.078 -18.453 1 98.88 239 GLN B O 1
ATOM 4468 N N . ALA B 1 240 ? -17.812 -21.859 -17.328 1 98.88 240 ALA B N 1
ATOM 4469 C CA . ALA B 1 240 ? -18 -23.141 -16.641 1 98.88 240 ALA B CA 1
ATOM 4470 C C . ALA B 1 240 ? -19.281 -23.141 -15.812 1 98.88 240 ALA B C 1
ATOM 4472 O O . ALA B 1 240 ? -20.047 -24.109 -15.828 1 98.88 240 ALA B O 1
ATOM 4473 N N . VAL B 1 241 ? -19.484 -22.109 -15.062 1 98.88 241 VAL B N 1
ATOM 4474 C CA . VAL B 1 241 ? -20.656 -22 -14.203 1 98.88 241 VAL B CA 1
ATOM 4475 C C . VAL B 1 241 ? -21.922 -21.953 -15.062 1 98.88 241 VAL B C 1
ATOM 4477 O O . VAL B 1 241 ? -22.906 -22.609 -14.75 1 98.88 241 VAL B O 1
ATOM 4480 N N . GLN B 1 242 ? -21.891 -21.172 -16.125 1 98.62 242 GLN B N 1
ATOM 4481 C CA . GLN B 1 242 ? -23.047 -21.078 -17.016 1 98.62 242 GLN B CA 1
ATOM 4482 C C . GLN B 1 242 ? -23.391 -22.438 -17.609 1 98.62 242 GLN B C 1
ATOM 4484 O O . GLN B 1 242 ? -24.578 -22.781 -17.75 1 98.62 242 GLN B O 1
ATOM 4489 N N . LYS B 1 243 ? -22.422 -23.203 -17.922 1 98.56 243 LYS B N 1
ATOM 4490 C CA . LYS B 1 243 ? -22.625 -24.5 -18.547 1 98.56 243 LYS B CA 1
ATOM 4491 C C . LYS B 1 243 ? -22.75 -25.609 -17.516 1 98.56 243 LYS B C 1
ATOM 4493 O O . LYS B 1 243 ? -23.094 -26.734 -17.844 1 98.56 243 LYS B O 1
ATOM 4498 N N . ARG B 1 244 ? -22.406 -25.297 -16.281 1 98.5 244 ARG B N 1
ATOM 4499 C CA . ARG B 1 244 ? -22.422 -26.234 -15.148 1 98.5 244 ARG B CA 1
ATOM 4500 C C . ARG B 1 244 ? -21.5 -27.422 -15.406 1 98.5 244 ARG B C 1
ATOM 4502 O O . ARG B 1 244 ? -21.859 -28.562 -15.109 1 98.5 244 ARG B O 1
ATOM 4509 N N . GLU B 1 245 ? -20.422 -27.156 -16.078 1 98.62 245 GLU B N 1
ATOM 4510 C CA . GLU B 1 245 ? -19.312 -28.094 -16.297 1 98.62 245 GLU B CA 1
ATOM 4511 C C . GLU B 1 245 ? -18 -27.359 -16.562 1 98.62 245 GLU B C 1
ATOM 4513 O O . GLU B 1 245 ? -18.016 -26.219 -17.031 1 98.62 245 GLU B O 1
ATOM 4518 N N . LEU B 1 246 ? -16.938 -28.062 -16.312 1 98.44 246 LEU B N 1
ATOM 4519 C CA . LEU B 1 246 ? -15.648 -27.453 -16.625 1 98.44 246 LEU B CA 1
ATOM 4520 C C . LEU B 1 246 ? -15.508 -27.219 -18.125 1 98.44 246 LEU B C 1
ATOM 4522 O O . LEU B 1 246 ? -15.922 -28.062 -18.938 1 98.44 246 LEU B O 1
ATOM 4526 N N . VAL B 1 247 ? -14.93 -26.094 -18.484 1 98.06 247 VAL B N 1
ATOM 4527 C CA . VAL B 1 247 ? -14.703 -25.766 -19.891 1 98.06 247 VAL B CA 1
ATOM 4528 C C . VAL B 1 247 ? -13.234 -25.375 -20.094 1 98.06 247 VAL B C 1
ATOM 4530 O O . VAL B 1 247 ? -12.555 -24.984 -19.156 1 98.06 247 VAL B O 1
ATOM 4533 N N . THR B 1 248 ? -12.766 -25.594 -21.266 1 98 248 THR B N 1
ATOM 4534 C CA . THR B 1 248 ? -11.453 -25.141 -21.703 1 98 248 THR B CA 1
ATOM 4535 C C . THR B 1 248 ? -11.578 -24.094 -22.797 1 98 248 THR B C 1
ATOM 4537 O O . THR B 1 248 ? -12.109 -24.375 -23.875 1 98 248 THR B O 1
ATOM 4540 N N . LEU B 1 249 ? -11.133 -22.906 -22.469 1 97.38 249 LEU B N 1
ATOM 4541 C CA . LEU B 1 249 ? -11.141 -21.875 -23.484 1 97.38 249 LEU B CA 1
ATOM 4542 C C . LEU B 1 249 ? -10.211 -22.219 -24.641 1 97.38 249 LEU B C 1
ATOM 4544 O O . LEU B 1 249 ? -9.141 -22.797 -24.422 1 97.38 249 LEU B O 1
ATOM 4548 N N . PRO B 1 250 ? -10.594 -21.875 -25.844 1 96.44 250 PRO B N 1
ATOM 4549 C CA . PRO B 1 250 ? -9.703 -22.172 -26.969 1 96.44 250 PRO B CA 1
ATOM 4550 C C . PRO B 1 250 ? -8.398 -21.375 -26.906 1 96.44 250 PRO B C 1
ATOM 4552 O O . PRO B 1 250 ? -7.359 -21.859 -27.359 1 96.44 250 PRO B O 1
ATOM 4555 N N . ALA B 1 251 ? -8.484 -20.156 -26.391 1 95.19 251 ALA B N 1
ATOM 4556 C CA . ALA B 1 251 ? -7.336 -19.281 -26.25 1 95.19 251 ALA B CA 1
ATOM 4557 C C . ALA B 1 251 ? -7.621 -18.172 -25.234 1 95.19 251 ALA B C 1
ATOM 4559 O O . ALA B 1 251 ? -8.773 -17.953 -24.859 1 95.19 251 ALA B O 1
ATOM 4560 N N . ILE B 1 252 ? -6.555 -17.641 -24.75 1 94.88 252 ILE B N 1
ATOM 4561 C CA . ILE B 1 252 ? -6.668 -16.422 -23.953 1 94.88 252 ILE B CA 1
ATOM 4562 C C . ILE B 1 252 ? -6.52 -15.195 -24.859 1 94.88 252 ILE B C 1
ATOM 4564 O O . ILE B 1 252 ? -5.484 -15.023 -25.516 1 94.88 252 ILE B O 1
ATOM 4568 N N . THR B 1 253 ? -7.516 -14.359 -24.859 1 97.06 253 THR B N 1
ATOM 4569 C CA . THR B 1 253 ? -7.461 -13.219 -25.766 1 97.06 253 THR B CA 1
ATOM 4570 C C . THR B 1 253 ? -7.5 -11.906 -25 1 97.06 253 THR B C 1
ATOM 4572 O O . THR B 1 253 ? -7.309 -10.836 -25.578 1 97.06 253 THR B O 1
ATOM 4575 N N . SER B 1 254 ? -7.723 -11.992 -23.703 1 97.44 254 SER B N 1
ATOM 4576 C CA . SER B 1 254 ? -7.754 -10.805 -22.844 1 97.44 254 SER B CA 1
ATOM 4577 C C . SER B 1 254 ? -6.359 -10.227 -22.656 1 97.44 254 SER B C 1
ATOM 4579 O O . SER B 1 254 ? -5.367 -10.961 -22.656 1 97.44 254 SER B O 1
ATOM 4581 N N . LEU B 1 255 ? -6.316 -8.891 -22.422 1 96.44 255 LEU B N 1
ATOM 4582 C CA . LEU B 1 255 ? -5.07 -8.227 -22.062 1 96.44 255 LEU B CA 1
ATOM 4583 C C . LEU B 1 255 ? -4.688 -8.547 -20.625 1 96.44 255 LEU B C 1
ATOM 4585 O O . LEU B 1 255 ? -3.539 -8.336 -20.219 1 96.44 255 LEU B O 1
ATOM 4589 N N . ALA B 1 256 ? -5.648 -8.969 -19.797 1 97 256 ALA B N 1
ATOM 4590 C CA . ALA B 1 256 ? -5.352 -9.438 -18.453 1 97 256 ALA B CA 1
ATOM 4591 C C . ALA B 1 256 ? -4.816 -10.867 -18.469 1 97 256 ALA B C 1
ATOM 4593 O O . ALA B 1 256 ? -5.453 -11.781 -17.938 1 97 256 ALA B O 1
ATOM 4594 N N . THR B 1 257 ? -3.619 -11.039 -18.922 1 92.94 257 THR B N 1
ATOM 4595 C CA . THR B 1 257 ? -3.045 -12.336 -19.234 1 92.94 257 THR B CA 1
ATOM 4596 C C . THR B 1 257 ? -2.844 -13.164 -17.969 1 92.94 257 THR B C 1
ATOM 4598 O O . THR B 1 257 ? -2.869 -14.391 -18 1 92.94 257 THR B O 1
ATOM 4601 N N . THR B 1 258 ? -2.734 -12.5 -16.812 1 94.06 258 THR B N 1
ATOM 4602 C CA . THR B 1 258 ? -2.475 -13.234 -15.586 1 94.06 258 THR B CA 1
ATOM 4603 C C . THR B 1 258 ? -3.77 -13.812 -15.023 1 94.06 258 THR B C 1
ATOM 4605 O O . THR B 1 258 ? -3.744 -14.578 -14.047 1 94.06 258 THR B O 1
ATOM 4608 N N . LEU B 1 259 ? -4.891 -13.539 -15.68 1 96.75 259 LEU B N 1
ATOM 4609 C CA . LEU B 1 259 ? -6.137 -14.258 -15.422 1 96.75 259 LEU B CA 1
ATOM 4610 C C . LEU B 1 259 ? -6.301 -15.422 -16.391 1 96.75 259 LEU B C 1
ATOM 4612 O O . LEU B 1 259 ? -7.281 -16.172 -16.312 1 96.75 259 LEU B O 1
ATOM 4616 N N . GLY B 1 260 ? -5.316 -15.617 -17.25 1 94.19 260 GLY B N 1
ATOM 4617 C CA . GLY B 1 260 ? -5.5 -16.422 -18.453 1 94.19 260 GLY B CA 1
ATOM 4618 C C . GLY B 1 260 ? -5.297 -17.906 -18.203 1 94.19 260 GLY B C 1
ATOM 4619 O O . GLY B 1 260 ? -4.488 -18.547 -18.875 1 94.19 260 GLY B O 1
ATOM 4620 N N . ALA B 1 261 ? -5.992 -18.531 -17.328 1 94.44 261 ALA B N 1
ATOM 4621 C CA . ALA B 1 261 ? -6.121 -19.984 -17.266 1 94.44 261 ALA B CA 1
ATOM 4622 C C . ALA B 1 261 ? -7.219 -20.484 -18.203 1 94.44 261 ALA B C 1
ATOM 4624 O O . ALA B 1 261 ? -8.375 -20.062 -18.078 1 94.44 261 ALA B O 1
ATOM 4625 N N . ARG B 1 262 ? -6.852 -21.359 -19.062 1 96 262 ARG B N 1
ATOM 4626 C CA . ARG B 1 262 ? -7.84 -21.828 -20.031 1 96 262 ARG B CA 1
ATOM 4627 C C . ARG B 1 262 ? -8.914 -22.672 -19.359 1 96 262 ARG B C 1
ATOM 4629 O O . ARG B 1 262 ? -10.047 -22.75 -19.844 1 96 262 ARG B O 1
ATOM 4636 N N . THR B 1 263 ? -8.516 -23.281 -18.328 1 97.5 263 THR B N 1
ATOM 4637 C CA . THR B 1 263 ? -9.445 -24.062 -17.516 1 97.5 263 THR B CA 1
ATOM 4638 C C . THR B 1 263 ? -9.219 -23.812 -16.031 1 97.5 263 THR B C 1
ATOM 4640 O O . THR B 1 263 ? -8.109 -24 -15.523 1 97.5 263 THR B O 1
ATOM 4643 N N . VAL B 1 264 ? -10.25 -23.422 -15.336 1 98.44 264 VAL B N 1
ATOM 4644 C CA . VAL B 1 264 ? -10.141 -23.234 -13.891 1 98.44 264 VAL B CA 1
ATOM 4645 C C . VAL B 1 264 ? -10 -24.578 -13.203 1 98.44 264 VAL B C 1
ATOM 4647 O O . VAL B 1 264 ? -10.344 -25.625 -13.781 1 98.44 264 VAL B O 1
ATOM 4650 N N . CYS B 1 265 ? -9.469 -24.562 -12.008 1 98.5 265 CYS B N 1
ATOM 4651 C CA . CYS B 1 265 ? -9.383 -25.828 -11.273 1 98.5 265 CYS B CA 1
ATOM 4652 C C . CYS B 1 265 ? -10.773 -26.312 -10.875 1 98.5 265 CYS B C 1
ATOM 4654 O O . CYS B 1 265 ? -11.695 -25.516 -10.719 1 98.5 265 CYS B O 1
ATOM 4656 N N . LYS B 1 266 ? -10.891 -27.578 -10.648 1 98.69 266 LYS B N 1
ATOM 4657 C CA . LYS B 1 266 ? -12.164 -28.219 -10.32 1 98.69 266 LYS B CA 1
ATOM 4658 C C . LYS B 1 266 ? -12.773 -27.609 -9.055 1 98.69 266 LYS B C 1
ATOM 4660 O O . LYS B 1 266 ? -13.984 -27.391 -8.984 1 98.69 266 LYS B O 1
ATOM 4665 N N . ARG B 1 267 ? -11.992 -27.328 -8.086 1 98.81 267 ARG B N 1
ATOM 4666 C CA . ARG B 1 267 ? -12.461 -26.766 -6.824 1 98.81 267 ARG B CA 1
ATOM 4667 C C . ARG B 1 267 ? -13.156 -25.422 -7.047 1 98.81 267 ARG B C 1
ATOM 4669 O O . ARG B 1 267 ? -14.203 -25.172 -6.453 1 98.81 267 ARG B O 1
ATOM 4676 N N . ALA B 1 268 ? -12.578 -24.625 -7.852 1 98.88 268 ALA B N 1
ATOM 4677 C CA . ALA B 1 268 ? -13.172 -23.312 -8.156 1 98.88 268 ALA B CA 1
ATOM 4678 C C . ALA B 1 268 ? -14.523 -23.469 -8.844 1 98.88 268 ALA B C 1
ATOM 4680 O O . ALA B 1 268 ? -15.469 -22.734 -8.547 1 98.88 268 ALA B O 1
ATOM 4681 N N . PHE B 1 269 ? -14.562 -24.406 -9.758 1 98.88 269 PHE B N 1
ATOM 4682 C CA . PHE B 1 269 ? -15.828 -24.672 -10.43 1 98.88 269 PHE B CA 1
ATOM 4683 C C . PHE B 1 269 ? -16.906 -25.094 -9.438 1 98.88 269 PHE B C 1
ATOM 4685 O O . PHE B 1 269 ? -18.016 -24.562 -9.453 1 98.88 269 PHE B O 1
ATOM 4692 N N . GLU B 1 270 ? -16.531 -25.938 -8.562 1 98.88 270 GLU B N 1
ATOM 4693 C CA . GLU B 1 270 ? -17.469 -26.422 -7.551 1 98.88 270 GLU B CA 1
ATOM 4694 C C . GLU B 1 270 ? -17.953 -25.281 -6.668 1 98.88 270 GLU B C 1
ATOM 4696 O O . GLU B 1 270 ? -19.156 -25.156 -6.402 1 98.88 270 GLU B O 1
ATOM 4701 N N . TYR B 1 271 ? -17.062 -24.438 -6.234 1 98.88 271 TYR B N 1
ATOM 4702 C CA . TYR B 1 271 ? -17.438 -23.281 -5.43 1 98.88 271 TYR B CA 1
ATOM 4703 C C . TYR B 1 271 ? -18.281 -22.312 -6.242 1 98.88 271 TYR B C 1
ATOM 4705 O O . TYR B 1 271 ? -19.188 -21.672 -5.711 1 98.88 271 TYR B O 1
ATOM 4713 N N . GLY B 1 272 ? -17.984 -22.203 -7.504 1 98.81 272 GLY B N 1
ATOM 4714 C CA . GLY B 1 272 ? -18.672 -21.266 -8.375 1 98.81 272 GLY B CA 1
ATOM 4715 C C . GLY B 1 272 ? -20.156 -21.562 -8.523 1 98.81 272 GLY B C 1
ATOM 4716 O O . GLY B 1 272 ? -20.953 -20.688 -8.852 1 98.81 272 GLY B O 1
ATOM 4717 N N . LEU B 1 273 ? -20.531 -22.797 -8.266 1 98.69 273 LEU B N 1
ATOM 4718 C CA . LEU B 1 273 ? -21.922 -23.234 -8.422 1 98.69 273 LEU B CA 1
ATOM 4719 C C . LEU B 1 273 ? -22.734 -22.906 -7.18 1 98.69 273 LEU B C 1
ATOM 4721 O O . LEU B 1 273 ? -23.969 -23.031 -7.188 1 98.69 273 LEU B O 1
ATOM 4725 N N . ARG B 1 274 ? -22.109 -22.422 -6.156 1 98.38 274 ARG B N 1
ATOM 4726 C CA . ARG B 1 274 ? -22.797 -22.141 -4.906 1 98.38 274 ARG B CA 1
ATOM 4727 C C . ARG B 1 274 ? -23.688 -20.906 -5.047 1 98.38 274 ARG B C 1
ATOM 4729 O O . ARG B 1 274 ? -23.359 -19.984 -5.793 1 98.38 274 ARG B O 1
ATOM 4736 N N . GLU B 1 275 ? -24.703 -20.828 -4.191 1 96.81 275 GLU B N 1
ATOM 4737 C CA . GLU B 1 275 ? -25.719 -19.781 -4.281 1 96.81 275 GLU B CA 1
ATOM 4738 C C . GLU B 1 275 ? -25.156 -18.422 -3.898 1 96.81 275 GLU B C 1
ATOM 4740 O O . GLU B 1 275 ? -25.547 -17.391 -4.449 1 96.81 275 GLU B O 1
ATOM 4745 N N . GLN B 1 276 ? -24.188 -18.406 -3.027 1 97.38 276 GLN B N 1
ATOM 4746 C CA . GLN B 1 276 ? -23.688 -17.125 -2.531 1 97.38 276 GLN B CA 1
ATOM 4747 C C . GLN B 1 276 ? -22.656 -16.531 -3.488 1 97.38 276 GLN B C 1
ATOM 4749 O O . GLN B 1 276 ? -22.125 -15.445 -3.25 1 97.38 276 GLN B O 1
ATOM 4754 N N . VAL B 1 277 ? -22.344 -17.266 -4.559 1 98.75 277 VAL B N 1
ATOM 4755 C CA . VAL B 1 277 ? -21.312 -16.828 -5.48 1 98.75 277 VAL B CA 1
ATOM 4756 C C . VAL B 1 277 ? -21.938 -16.234 -6.738 1 98.75 277 VAL B C 1
ATOM 4758 O O . VAL B 1 277 ? -22.906 -16.797 -7.266 1 98.75 277 VAL B O 1
ATOM 4761 N N . SER B 1 278 ? -21.469 -15.102 -7.16 1 98.69 278 SER B N 1
ATOM 4762 C CA . SER B 1 278 ? -21.797 -14.5 -8.445 1 98.69 278 SER B CA 1
ATOM 4763 C C . SER B 1 278 ? -20.562 -14.352 -9.32 1 98.69 278 SER B C 1
ATOM 4765 O O . SER B 1 278 ? -19.469 -14.023 -8.836 1 98.69 278 SER B O 1
ATOM 4767 N N . THR B 1 279 ? -20.734 -14.672 -10.617 1 98.75 279 THR B N 1
ATOM 4768 C CA . THR B 1 279 ? -19.625 -14.531 -11.57 1 98.75 279 THR B CA 1
ATOM 4769 C C . THR B 1 279 ? -19.859 -13.336 -12.492 1 98.75 279 THR B C 1
ATOM 4771 O O . THR B 1 279 ? -20.953 -13.172 -13.031 1 98.75 279 THR B O 1
ATOM 4774 N N . VAL B 1 280 ? -18.859 -12.461 -12.578 1 98.81 280 VAL B N 1
ATOM 4775 C CA . VAL B 1 280 ? -18.938 -11.242 -13.375 1 98.81 280 VAL B CA 1
ATOM 4776 C C . VAL B 1 280 ? -17.812 -11.211 -14.398 1 98.81 280 VAL B C 1
ATOM 4778 O O . VAL B 1 280 ? -16.703 -11.688 -14.125 1 98.81 280 VAL B O 1
ATOM 4781 N N . VAL B 1 281 ? -18.109 -10.773 -15.602 1 98.81 281 VAL B N 1
ATOM 4782 C CA . VAL B 1 281 ? -17.125 -10.594 -16.656 1 98.81 281 VAL B CA 1
ATOM 4783 C C . VAL B 1 281 ? -17.078 -9.125 -17.078 1 98.81 281 VAL B C 1
ATOM 4785 O O . VAL B 1 281 ? -18.109 -8.516 -17.328 1 98.81 281 VAL B O 1
ATOM 4788 N N . VAL B 1 282 ? -15.883 -8.531 -17.125 1 98.75 282 VAL B N 1
ATOM 4789 C CA . VAL B 1 282 ? -15.727 -7.156 -17.594 1 98.75 282 VAL B CA 1
ATOM 4790 C C . VAL B 1 282 ? -14.82 -7.125 -18.812 1 98.75 282 VAL B C 1
ATOM 4792 O O . VAL B 1 282 ? -14.133 -8.102 -19.109 1 98.75 282 VAL B O 1
ATOM 4795 N N . SER B 1 283 ? -14.844 -6.07 -19.562 1 98.5 283 SER B N 1
ATOM 4796 C CA . SER B 1 283 ? -14 -5.918 -20.734 1 98.5 283 SER B CA 1
ATOM 4797 C C . SER B 1 283 ? -12.602 -5.441 -20.359 1 98.5 283 SER B C 1
ATOM 4799 O O . SER B 1 283 ? -12.398 -4.922 -19.266 1 98.5 283 SER B O 1
ATOM 4801 N N . ASP B 1 284 ? -11.703 -5.648 -21.297 1 98.38 284 ASP B N 1
ATOM 4802 C CA . ASP B 1 284 ? -10.367 -5.09 -21.109 1 98.38 284 ASP B CA 1
ATOM 4803 C C . ASP B 1 284 ? -10.422 -3.574 -20.938 1 98.38 284 ASP B C 1
ATOM 4805 O O . ASP B 1 284 ? -9.672 -3.004 -20.156 1 98.38 284 ASP B O 1
ATOM 4809 N N . ALA B 1 285 ? -11.273 -2.951 -21.641 1 98.31 285 ALA B N 1
ATOM 4810 C CA . ALA B 1 285 ? -11.406 -1.498 -21.562 1 98.31 285 ALA B CA 1
ATOM 4811 C C . ALA B 1 285 ? -11.836 -1.063 -20.156 1 98.31 285 ALA B C 1
ATOM 4813 O O . ALA B 1 285 ? -11.328 -0.078 -19.625 1 98.31 285 ALA B O 1
ATOM 4814 N N . GLU B 1 286 ? -12.797 -1.761 -19.594 1 98.38 286 GLU B N 1
ATOM 4815 C CA . GLU B 1 286 ? -13.234 -1.472 -18.234 1 98.38 286 GLU B CA 1
ATOM 4816 C C . GLU B 1 286 ? -12.102 -1.663 -17.234 1 98.38 286 GLU B C 1
ATOM 4818 O O . GLU B 1 286 ? -11.945 -0.866 -16.297 1 98.38 286 GLU B O 1
ATOM 4823 N N . ALA B 1 287 ? -11.352 -2.725 -17.422 1 98.69 287 ALA B N 1
ATOM 4824 C CA . ALA B 1 287 ? -10.234 -3.014 -16.516 1 98.69 287 ALA B CA 1
ATOM 4825 C C . ALA B 1 287 ? -9.164 -1.925 -16.609 1 98.69 287 ALA B C 1
ATOM 4827 O O . ALA B 1 287 ? -8.617 -1.505 -15.586 1 98.69 287 ALA B O 1
ATOM 4828 N N . ILE B 1 288 ? -8.883 -1.495 -17.828 1 98.56 288 ILE B N 1
ATOM 4829 C CA . ILE B 1 288 ? -7.879 -0.461 -18.047 1 98.56 288 ILE B CA 1
ATOM 4830 C C . ILE B 1 288 ? -8.336 0.848 -17.406 1 98.56 288 ILE B C 1
ATOM 4832 O O . ILE B 1 288 ? -7.574 1.501 -16.703 1 98.56 288 ILE B O 1
ATOM 4836 N N . ALA B 1 289 ? -9.57 1.224 -17.656 1 98.25 289 ALA B N 1
ATOM 4837 C CA . ALA B 1 289 ? -10.117 2.443 -17.078 1 98.25 289 ALA B CA 1
ATOM 4838 C C . ALA B 1 289 ? -10.086 2.381 -15.547 1 98.25 289 ALA B C 1
ATOM 4840 O O . ALA B 1 289 ? -9.758 3.371 -14.891 1 98.25 289 ALA B O 1
ATOM 4841 N N . ALA B 1 290 ? -10.406 1.251 -15.023 1 98.62 290 ALA B N 1
ATOM 4842 C CA . ALA B 1 290 ? -10.391 1.067 -13.57 1 98.62 290 ALA B CA 1
ATOM 4843 C C . ALA B 1 290 ? -8.969 1.144 -13.023 1 98.62 290 ALA B C 1
ATOM 4845 O O . ALA B 1 290 ? -8.75 1.692 -11.938 1 98.62 290 ALA B O 1
ATOM 4846 N N . SER B 1 291 ? -8.031 0.525 -13.742 1 98.5 291 SER B N 1
ATOM 4847 C CA . SER B 1 291 ? -6.637 0.57 -13.305 1 98.5 291 SER B CA 1
ATOM 4848 C C . SER B 1 291 ? -6.137 2.006 -13.195 1 98.5 291 SER B C 1
ATOM 4850 O O . SER B 1 291 ? -5.504 2.377 -12.211 1 98.5 291 SER B O 1
ATOM 4852 N N . LYS B 1 292 ? -6.438 2.777 -14.195 1 97.88 292 LYS B N 1
ATOM 4853 C CA . LYS B 1 292 ? -6.023 4.176 -14.203 1 97.88 292 LYS B CA 1
ATOM 4854 C C . LYS B 1 292 ? -6.695 4.961 -13.086 1 97.88 292 LYS B C 1
ATOM 4856 O O . LYS B 1 292 ? -6.035 5.703 -12.352 1 97.88 292 LYS B O 1
ATOM 4861 N N . ARG B 1 293 ? -7.969 4.809 -12.945 1 97.94 293 ARG B N 1
ATOM 4862 C CA . ARG B 1 293 ? -8.734 5.523 -11.922 1 97.94 293 ARG B CA 1
ATOM 4863 C C . ARG B 1 293 ? -8.305 5.105 -10.523 1 97.94 293 ARG B C 1
ATOM 4865 O O . ARG B 1 293 ? -8.172 5.945 -9.633 1 97.94 293 ARG B O 1
ATOM 4872 N N . PHE B 1 294 ? -8.086 3.832 -10.367 1 98.56 294 PHE B N 1
ATOM 4873 C CA . PHE B 1 294 ? -7.645 3.295 -9.086 1 98.56 294 PHE B CA 1
ATOM 4874 C C . PHE B 1 294 ? -6.277 3.854 -8.703 1 98.56 294 PHE B C 1
ATOM 4876 O O . PHE B 1 294 ? -6.023 4.145 -7.535 1 98.56 294 PHE B O 1
ATOM 4883 N N . ALA B 1 295 ? -5.402 3.957 -9.672 1 98.12 295 ALA B N 1
ATOM 4884 C CA . ALA B 1 295 ? -4.105 4.594 -9.445 1 98.12 295 ALA B CA 1
ATOM 4885 C C . ALA B 1 295 ? -4.277 6.043 -9.008 1 98.12 295 ALA B C 1
ATOM 4887 O O . ALA B 1 295 ? -3.592 6.504 -8.086 1 98.12 295 ALA B O 1
ATOM 4888 N N . SER B 1 296 ? -5.191 6.703 -9.562 1 97.25 296 SER B N 1
ATOM 4889 C CA . SER B 1 296 ? -5.391 8.117 -9.281 1 97.25 296 SER B CA 1
ATOM 4890 C C . SER B 1 296 ? -6.047 8.32 -7.918 1 97.25 296 SER B C 1
ATOM 4892 O O . SER B 1 296 ? -5.684 9.242 -7.18 1 97.25 296 SER B O 1
ATOM 4894 N N . GLU B 1 297 ? -6.926 7.488 -7.594 1 96.62 297 GLU B N 1
ATOM 4895 C CA . GLU B 1 297 ? -7.75 7.73 -6.414 1 96.62 297 GLU B CA 1
ATOM 4896 C C . GLU B 1 297 ? -7.18 7.027 -5.188 1 96.62 297 GLU B C 1
ATOM 4898 O O . GLU B 1 297 ? -7.219 7.57 -4.078 1 96.62 297 GLU B O 1
ATOM 4903 N N . GLU B 1 298 ? -6.652 5.809 -5.398 1 97.31 298 GLU B N 1
ATOM 4904 C CA . GLU B 1 298 ? -6.148 5.008 -4.289 1 97.31 298 GLU B CA 1
ATOM 4905 C C . GLU B 1 298 ? -4.625 4.969 -4.285 1 97.31 298 GLU B C 1
ATOM 4907 O O . GLU B 1 298 ? -4.012 4.551 -3.299 1 97.31 298 GLU B O 1
ATOM 4912 N N . ARG B 1 299 ? -4.008 5.426 -5.379 1 97.69 299 ARG B N 1
ATOM 4913 C CA . ARG B 1 299 ? -2.566 5.617 -5.5 1 97.69 299 ARG B CA 1
ATOM 4914 C C . ARG B 1 299 ? -1.837 4.281 -5.535 1 97.69 299 ARG B C 1
ATOM 4916 O O . ARG B 1 299 ? -0.687 4.184 -5.098 1 97.69 299 ARG B O 1
ATOM 4923 N N . PHE B 1 300 ? -2.559 3.199 -6.023 1 97.94 300 PHE B N 1
ATOM 4924 C CA . PHE B 1 300 ? -1.983 1.89 -6.305 1 97.94 300 PHE B CA 1
ATOM 4925 C C . PHE B 1 300 ? -1.939 1.627 -7.805 1 97.94 300 PHE B C 1
ATOM 4927 O O . PHE B 1 300 ? -2.955 1.755 -8.492 1 97.94 300 PHE B O 1
ATOM 4934 N N . LEU B 1 301 ? -0.777 1.316 -8.242 1 98 301 LEU B N 1
ATOM 4935 C CA . LEU B 1 301 ? -0.692 0.717 -9.57 1 98 301 LEU B CA 1
ATOM 4936 C C . LEU B 1 301 ? -0.866 -0.796 -9.492 1 98 301 LEU B C 1
ATOM 4938 O O . LEU B 1 301 ? -0.084 -1.483 -8.836 1 98 301 LEU B O 1
ATOM 4942 N N . VAL B 1 302 ? -1.909 -1.285 -10.117 1 98.38 302 VAL B N 1
ATOM 4943 C CA . VAL B 1 302 ? -2.18 -2.719 -10.07 1 98.38 302 VAL B CA 1
ATOM 4944 C C . VAL B 1 302 ? -2.346 -3.26 -11.484 1 98.38 302 VAL B C 1
ATOM 4946 O O . VAL B 1 302 ? -2.672 -2.51 -12.406 1 98.38 302 VAL B O 1
ATOM 4949 N N . GLU B 1 303 ? -2.16 -4.559 -11.68 1 98.19 303 GLU B N 1
ATOM 4950 C CA . GLU B 1 303 ? -2.385 -5.223 -12.961 1 98.19 303 GLU B CA 1
ATOM 4951 C C . GLU B 1 303 ? -3.859 -5.184 -13.352 1 98.19 303 GLU B C 1
ATOM 4953 O O . GLU B 1 303 ? -4.73 -5.035 -12.492 1 98.19 303 GLU B O 1
ATOM 4958 N N . LEU B 1 304 ? -4.027 -5.422 -14.648 1 98.31 304 LEU B N 1
ATOM 4959 C CA . LEU B 1 304 ? -5.41 -5.523 -15.109 1 98.31 304 LEU B CA 1
ATOM 4960 C C . LEU B 1 304 ? -6.137 -6.66 -14.406 1 98.31 304 LEU B C 1
ATOM 4962 O O . LEU B 1 304 ? -7.336 -6.562 -14.133 1 98.31 304 LEU B O 1
ATOM 4966 N N . SER B 1 305 ? -5.41 -7.707 -14.062 1 98.5 305 SER B N 1
ATOM 4967 C CA . SER B 1 305 ? -5.996 -8.844 -13.352 1 98.5 305 SER B CA 1
ATOM 4968 C C . SER B 1 305 ? -6.551 -8.414 -11.992 1 98.5 305 SER B C 1
ATOM 4970 O O . SER B 1 305 ? -7.41 -9.094 -11.43 1 98.5 305 SER B O 1
ATOM 4972 N N . CYS B 1 306 ? -6.062 -7.367 -11.445 1 98.81 306 CYS B N 1
ATOM 4973 C CA . CYS B 1 306 ? -6.508 -6.848 -10.156 1 98.81 306 CYS B CA 1
ATOM 4974 C C . CYS B 1 306 ? -7.562 -5.766 -10.336 1 98.81 306 CYS B C 1
ATOM 4976 O O . CYS B 1 306 ? -8.555 -5.727 -9.602 1 98.81 306 CYS B O 1
ATOM 4978 N N . SER B 1 307 ? -7.398 -4.918 -11.359 1 98.81 307 SER B N 1
ATOM 4979 C CA . SER B 1 307 ? -8.258 -3.748 -11.508 1 98.81 307 SER B CA 1
ATOM 4980 C C . SER B 1 307 ? -9.664 -4.148 -11.93 1 98.81 307 SER B C 1
ATOM 4982 O O . SER B 1 307 ? -10.594 -3.34 -11.852 1 98.81 307 SER B O 1
ATOM 4984 N N . VAL B 1 308 ? -9.875 -5.391 -12.328 1 98.88 308 VAL B N 1
ATOM 4985 C CA . VAL B 1 308 ? -11.219 -5.867 -12.648 1 98.88 308 VAL B CA 1
ATOM 4986 C C . VAL B 1 308 ? -12.102 -5.809 -11.406 1 98.88 308 VAL B C 1
ATOM 4988 O O . VAL B 1 308 ? -13.32 -5.645 -11.516 1 98.88 308 VAL B O 1
ATOM 4991 N N . VAL B 1 309 ? -11.516 -5.891 -10.227 1 98.88 309 VAL B N 1
ATOM 4992 C CA . VAL B 1 309 ? -12.25 -5.93 -8.969 1 98.88 309 VAL B CA 1
ATOM 4993 C C . VAL B 1 309 ? -12.852 -4.555 -8.672 1 98.88 309 VAL B C 1
ATOM 4995 O O . VAL B 1 309 ? -14.07 -4.418 -8.547 1 98.88 309 VAL B O 1
ATOM 4998 N N . PRO B 1 310 ? -12.039 -3.447 -8.625 1 98.88 310 PRO B N 1
ATOM 4999 C CA . PRO B 1 310 ? -12.688 -2.145 -8.461 1 98.88 310 PRO B CA 1
ATOM 5000 C C . PRO B 1 310 ? -13.547 -1.753 -9.656 1 98.88 310 PRO B C 1
ATOM 5002 O O . PRO B 1 310 ? -14.445 -0.911 -9.531 1 98.88 310 PRO B O 1
ATOM 5005 N N . ALA B 1 311 ? -13.312 -2.375 -10.828 1 98.88 311 ALA B N 1
ATOM 5006 C CA . ALA B 1 311 ? -14.141 -2.096 -12 1 98.88 311 ALA B CA 1
ATOM 5007 C C . ALA B 1 311 ? -15.609 -2.414 -11.727 1 98.88 311 ALA B C 1
ATOM 5009 O O . ALA B 1 311 ? -16.5 -1.751 -12.258 1 98.88 311 ALA B O 1
ATOM 5010 N N . VAL B 1 312 ? -15.852 -3.4 -10.906 1 98.75 312 VAL B N 1
ATOM 5011 C CA . VAL B 1 312 ? -17.219 -3.775 -10.539 1 98.75 312 VAL B CA 1
ATOM 5012 C C . VAL B 1 312 ? -17.891 -2.615 -9.812 1 98.75 312 VAL B C 1
ATOM 5014 O O . VAL B 1 312 ? -19.062 -2.309 -10.07 1 98.75 312 VAL B O 1
ATOM 5017 N N . VAL B 1 313 ? -17.203 -1.932 -8.945 1 98.62 313 VAL B N 1
ATOM 5018 C CA . VAL B 1 313 ? -17.734 -0.81 -8.172 1 98.62 313 VAL B CA 1
ATOM 5019 C C . VAL B 1 313 ? -17.859 0.416 -9.078 1 98.62 313 VAL B C 1
ATOM 5021 O O . VAL B 1 313 ? -18.906 1.078 -9.086 1 98.62 313 VAL B O 1
ATOM 5024 N N . TYR B 1 314 ? -16.828 0.656 -9.859 1 98.31 314 TYR B N 1
ATOM 5025 C CA . TYR B 1 314 ? -16.828 1.809 -10.758 1 98.31 314 TYR B CA 1
ATOM 5026 C C . TYR B 1 314 ? -17.953 1.695 -11.781 1 98.31 314 TYR B C 1
ATOM 5028 O O . TYR B 1 314 ? -18.516 2.705 -12.211 1 98.31 314 TYR B O 1
ATOM 5036 N N . GLY B 1 315 ? -18.25 0.495 -12.133 1 97.56 315 GLY B N 1
ATOM 5037 C CA . GLY B 1 315 ? -19.266 0.255 -13.141 1 97.56 315 GLY B CA 1
ATOM 5038 C C . GLY B 1 315 ? -20.672 0.269 -12.578 1 97.56 315 GLY B C 1
ATOM 5039 O O . GLY B 1 315 ? -21.656 0.114 -13.32 1 97.56 315 GLY B O 1
ATOM 5040 N N . GLY B 1 316 ? -20.844 0.449 -11.312 1 96.5 316 GLY B N 1
ATOM 5041 C CA . GLY B 1 316 ? -22.156 0.533 -10.688 1 96.5 316 GLY B CA 1
ATOM 5042 C C . GLY B 1 316 ? -22.875 -0.805 -10.602 1 96.5 316 GLY B C 1
ATOM 5043 O O . GLY B 1 316 ? -24.109 -0.86 -10.594 1 96.5 316 GLY B O 1
ATOM 5044 N N . LYS B 1 317 ? -22.172 -1.854 -10.523 1 95.25 317 LYS B N 1
ATOM 5045 C CA . LYS B 1 317 ? -22.766 -3.182 -10.609 1 95.25 317 LYS B CA 1
ATOM 5046 C C . LYS B 1 317 ? -23.078 -3.742 -9.227 1 95.25 317 LYS B C 1
ATOM 5048 O O . LYS B 1 317 ? -23.812 -4.723 -9.094 1 95.25 317 LYS B O 1
ATOM 5053 N N . LEU B 1 318 ? -22.625 -3.17 -8.164 1 97.06 318 LEU B N 1
ATOM 5054 C CA . LEU B 1 318 ? -22.656 -3.744 -6.824 1 97.06 318 LEU B CA 1
ATOM 5055 C C . LEU B 1 318 ? -24.094 -3.877 -6.328 1 97.06 318 LEU B C 1
ATOM 5057 O O . LEU B 1 318 ? -24.438 -4.848 -5.652 1 97.06 318 LEU B O 1
ATOM 5061 N N . LYS B 1 319 ? -24.938 -2.924 -6.648 1 94.44 319 LYS B N 1
ATOM 5062 C CA . LYS B 1 319 ? -26.312 -2.934 -6.164 1 94.44 319 LYS B CA 1
ATOM 5063 C C . LYS B 1 319 ? -27.062 -4.172 -6.652 1 94.44 319 LYS B C 1
ATOM 5065 O O . LYS B 1 319 ? -27.891 -4.734 -5.93 1 94.44 319 LYS B O 1
ATOM 5070 N N . GLU B 1 320 ? -26.766 -4.523 -7.855 1 95.94 320 GLU B N 1
ATOM 5071 C CA . GLU B 1 320 ? -27.406 -5.699 -8.422 1 95.94 320 GLU B CA 1
ATOM 5072 C C . GLU B 1 320 ? -26.812 -6.984 -7.844 1 95.94 320 GLU B C 1
ATOM 5074 O O . GLU B 1 320 ? -27.531 -7.977 -7.668 1 95.94 320 GLU B O 1
ATOM 5079 N N . LEU B 1 321 ? -25.594 -6.953 -7.512 1 97.38 321 LEU B N 1
ATOM 5080 C CA . LEU B 1 321 ? -24.859 -8.156 -7.121 1 97.38 321 LEU B CA 1
ATOM 5081 C C . LEU B 1 321 ? -25.016 -8.422 -5.629 1 97.38 321 LEU B C 1
ATOM 5083 O O . LEU B 1 321 ? -24.812 -9.547 -5.168 1 97.38 321 LEU B O 1
ATOM 5087 N N . VAL B 1 322 ? -25.312 -7.41 -4.855 1 97.19 322 VAL B N 1
ATOM 5088 C CA . VAL B 1 322 ? -25.484 -7.527 -3.41 1 97.19 322 VAL B CA 1
ATOM 5089 C C . VAL B 1 322 ? -26.875 -7.066 -3.004 1 97.19 322 VAL B C 1
ATOM 5091 O O . VAL B 1 322 ? -27.078 -5.895 -2.678 1 97.19 322 VAL B O 1
ATOM 5094 N N . PRO B 1 323 ? -27.812 -8.008 -2.904 1 94.19 323 PRO B N 1
ATOM 5095 C CA . PRO B 1 323 ? -29.172 -7.633 -2.508 1 94.19 323 PRO B CA 1
ATOM 5096 C C . PRO B 1 323 ? -29.219 -6.934 -1.151 1 94.19 323 PRO B C 1
ATOM 5098 O O . PRO B 1 323 ? -28.594 -7.387 -0.197 1 94.19 323 PRO B O 1
ATOM 5101 N N . GLY B 1 324 ? -29.922 -5.805 -1.132 1 94.31 324 GLY B N 1
ATOM 5102 C CA . GLY B 1 324 ? -30.094 -5.086 0.122 1 94.31 324 GLY B CA 1
ATOM 5103 C C . GLY B 1 324 ? -28.922 -4.172 0.448 1 94.31 324 GLY B C 1
ATOM 5104 O O . GLY B 1 324 ? -28.828 -3.652 1.562 1 94.31 324 GLY B O 1
ATOM 5105 N N . LEU B 1 325 ? -28.109 -4.02 -0.47 1 95.81 325 LEU B N 1
ATOM 5106 C CA . LEU B 1 325 ? -26.969 -3.121 -0.264 1 95.81 325 LEU B CA 1
ATOM 5107 C C . LEU B 1 325 ? -27.438 -1.764 0.247 1 95.81 325 LEU B C 1
ATOM 5109 O O . LEU B 1 325 ? -28.344 -1.157 -0.328 1 95.81 325 LEU B O 1
ATOM 5113 N N . ASN B 1 326 ? -26.859 -1.278 1.36 1 95.31 326 ASN B N 1
ATOM 5114 C CA . ASN B 1 326 ? -27.141 0.03 1.938 1 95.31 326 ASN B CA 1
ATOM 5115 C C . ASN B 1 326 ? -25.906 0.648 2.58 1 95.31 326 ASN B C 1
ATOM 5117 O O . ASN B 1 326 ? -24.812 0.089 2.494 1 95.31 326 ASN B O 1
ATOM 5121 N N . LYS B 1 327 ? -26.062 1.745 3.229 1 93.94 327 LYS B N 1
ATOM 5122 C CA . LYS B 1 327 ? -24.938 2.531 3.73 1 93.94 327 LYS B CA 1
ATOM 5123 C C . LYS B 1 327 ? -24.188 1.783 4.828 1 93.94 327 LYS B C 1
ATOM 5125 O O . LYS B 1 327 ? -23.031 2.098 5.125 1 93.94 327 LYS B O 1
ATOM 5130 N N . ASN B 1 328 ? -24.828 0.765 5.43 1 93.81 328 ASN B N 1
ATOM 5131 C CA . ASN B 1 328 ? -24.219 0.009 6.52 1 93.81 328 ASN B CA 1
ATOM 5132 C C . ASN B 1 328 ? -23.516 -1.245 6.004 1 93.81 328 ASN B C 1
ATOM 5134 O O . ASN B 1 328 ? -22.766 -1.896 6.746 1 93.81 328 ASN B O 1
ATOM 5138 N N . SER B 1 329 ? -23.781 -1.582 4.73 1 96.25 329 SER B N 1
ATOM 5139 C CA . SER B 1 329 ? -23.188 -2.785 4.152 1 96.25 329 SER B CA 1
ATOM 5140 C C . SER B 1 329 ? -21.672 -2.688 4.105 1 96.25 329 SER B C 1
ATOM 5142 O O . SER B 1 329 ? -21.109 -1.595 3.967 1 96.25 329 SER B O 1
ATOM 5144 N N . VAL B 1 330 ? -21.078 -3.826 4.293 1 97.25 330 VAL B N 1
ATOM 5145 C CA . VAL B 1 330 ? -19.625 -3.926 4.27 1 97.25 330 VAL B CA 1
ATOM 5146 C C . VAL B 1 330 ? -19.188 -4.801 3.094 1 97.25 330 VAL B C 1
ATOM 5148 O O . VAL B 1 330 ? -19.562 -5.973 3.012 1 97.25 330 VAL B O 1
ATOM 5151 N N . VAL B 1 331 ? -18.422 -4.23 2.193 1 98.62 331 VAL B N 1
ATOM 5152 C CA . VAL B 1 331 ? -17.875 -4.918 1.029 1 98.62 331 VAL B CA 1
ATOM 5153 C C . VAL B 1 331 ? -16.344 -4.859 1.065 1 98.62 331 VAL B C 1
ATOM 5155 O O . VAL B 1 331 ? -15.766 -3.795 1.287 1 98.62 331 VAL B O 1
ATOM 5158 N N . VAL B 1 332 ? -15.711 -6.008 0.894 1 98.94 332 VAL B N 1
ATOM 5159 C CA . VAL B 1 332 ? -14.25 -6.078 0.874 1 98.94 332 VAL B CA 1
ATOM 5160 C C . VAL B 1 332 ? -13.773 -6.406 -0.538 1 98.94 332 VAL B C 1
ATOM 5162 O O . VAL B 1 332 ? -14.203 -7.395 -1.133 1 98.94 332 VAL B O 1
ATOM 5165 N N . LEU B 1 333 ? -12.938 -5.547 -1.106 1 98.94 333 LEU B N 1
ATOM 5166 C CA . LEU B 1 333 ? -12.25 -5.816 -2.361 1 98.94 333 LEU B CA 1
ATOM 5167 C C . LEU B 1 333 ? -10.883 -6.441 -2.105 1 98.94 333 LEU B C 1
ATOM 5169 O O . LEU B 1 333 ? -10.039 -5.852 -1.418 1 98.94 333 LEU B O 1
ATOM 5173 N N . VAL B 1 334 ? -10.648 -7.641 -2.656 1 98.94 334 VAL B N 1
ATOM 5174 C CA . VAL B 1 334 ? -9.312 -8.219 -2.596 1 98.94 334 VAL B CA 1
ATOM 5175 C C . VAL B 1 334 ? -8.43 -7.598 -3.68 1 98.94 334 VAL B C 1
ATOM 5177 O O . VAL B 1 334 ? -8.602 -7.879 -4.867 1 98.94 334 VAL B O 1
ATOM 5180 N N . ILE B 1 335 ? -7.5 -6.762 -3.254 1 98.94 335 ILE B N 1
ATOM 5181 C CA . ILE B 1 335 ? -6.531 -6.168 -4.168 1 98.94 335 ILE B CA 1
ATOM 5182 C C . ILE B 1 335 ? -5.359 -7.125 -4.375 1 98.94 335 ILE B C 1
ATOM 5184 O O . ILE B 1 335 ? -4.359 -7.055 -3.656 1 98.94 335 ILE B O 1
ATOM 5188 N N . CYS B 1 336 ? -5.527 -7.949 -5.328 1 98.81 336 CYS B N 1
ATOM 5189 C CA . CYS B 1 336 ? -4.664 -9.117 -5.465 1 98.81 336 CYS B CA 1
ATOM 5190 C C . CYS B 1 336 ? -3.268 -8.711 -5.922 1 98.81 336 CYS B C 1
ATOM 5192 O O . CYS B 1 336 ? -2.316 -9.484 -5.789 1 98.81 336 CYS B O 1
ATOM 5194 N N . GLY B 1 337 ? -3.119 -7.52 -6.516 1 97.12 337 GLY B N 1
ATOM 5195 C CA . GLY B 1 337 ? -1.825 -6.996 -6.922 1 97.12 337 GLY B CA 1
ATOM 5196 C C . GLY B 1 337 ? -1.401 -7.453 -8.305 1 97.12 337 GLY B C 1
ATOM 5197 O O . GLY B 1 337 ? -2.188 -7.398 -9.25 1 97.12 337 GLY B O 1
ATOM 5198 N N . GLY B 1 338 ? -0.202 -7.82 -8.367 1 96.06 338 GLY B N 1
ATOM 5199 C CA . GLY B 1 338 ? 0.458 -8.227 -9.594 1 96.06 338 GLY B CA 1
ATOM 5200 C C . GLY B 1 338 ? 1.648 -7.359 -9.953 1 96.06 338 GLY B C 1
ATOM 5201 O O . GLY B 1 338 ? 1.613 -6.145 -9.766 1 96.06 338 GLY B O 1
ATOM 5202 N N . ALA B 1 339 ? 2.656 -8.07 -10.469 1 95.31 339 ALA B N 1
ATOM 5203 C CA . ALA B 1 339 ? 3.924 -7.383 -10.711 1 95.31 339 ALA B CA 1
ATOM 5204 C C . ALA B 1 339 ? 4.113 -7.082 -12.195 1 95.31 339 ALA B C 1
ATOM 5206 O O . ALA B 1 339 ? 5.02 -6.34 -12.578 1 95.31 339 ALA B O 1
ATOM 5207 N N . ASN B 1 340 ? 3.223 -7.598 -12.992 1 95.81 340 ASN B N 1
ATOM 5208 C CA . ASN B 1 340 ? 3.314 -7.348 -14.422 1 95.81 340 ASN B CA 1
ATOM 5209 C C . ASN B 1 340 ? 2.664 -6.02 -14.805 1 95.81 340 ASN B C 1
ATOM 5211 O O . ASN B 1 340 ? 1.785 -5.98 -15.672 1 95.81 340 ASN B O 1
ATOM 5215 N N . ILE B 1 341 ? 3.082 -4.973 -14.203 1 97.19 341 ILE B N 1
ATOM 5216 C CA . ILE B 1 341 ? 2.578 -3.623 -14.43 1 97.19 341 ILE B CA 1
ATOM 5217 C C . ILE B 1 341 ? 3.652 -2.6 -14.07 1 97.19 341 ILE B C 1
ATOM 5219 O O . ILE B 1 341 ? 4.477 -2.844 -13.188 1 97.19 341 ILE B O 1
ATOM 5223 N N . SER B 1 342 ? 3.713 -1.55 -14.758 1 96.81 342 SER B N 1
ATOM 5224 C CA . SER B 1 342 ? 4.508 -0.35 -14.516 1 96.81 342 SER B CA 1
ATOM 5225 C C . SER B 1 342 ? 3.781 0.901 -15 1 96.81 342 SER B C 1
ATOM 5227 O O . SER B 1 342 ? 2.727 0.808 -15.633 1 96.81 342 SER B O 1
ATOM 5229 N N . TYR B 1 343 ? 4.363 2.004 -14.625 1 96.56 343 TYR B N 1
ATOM 5230 C CA . TYR B 1 343 ? 3.812 3.252 -15.133 1 96.56 343 TYR B CA 1
ATOM 5231 C C . TYR B 1 343 ? 3.758 3.242 -16.656 1 96.56 343 TYR B C 1
ATOM 5233 O O . TYR B 1 343 ? 2.75 3.631 -17.25 1 96.56 343 TYR B O 1
ATOM 5241 N N . GLU B 1 344 ? 4.773 2.746 -17.328 1 95.69 344 GLU B N 1
ATOM 5242 C CA . GLU B 1 344 ? 4.875 2.705 -18.797 1 95.69 344 GLU B CA 1
ATOM 5243 C C . GLU B 1 344 ? 3.867 1.728 -19.391 1 95.69 344 GLU B C 1
ATOM 5245 O O . GLU B 1 344 ? 3.268 2.006 -20.422 1 95.69 344 GLU B O 1
ATOM 5250 N N . ILE B 1 345 ? 3.701 0.627 -18.75 1 96.5 345 ILE B N 1
ATOM 5251 C CA . ILE B 1 345 ? 2.768 -0.384 -19.234 1 96.5 345 ILE B CA 1
ATOM 5252 C C . ILE B 1 345 ? 1.341 0.158 -19.172 1 96.5 345 ILE B C 1
ATOM 5254 O O . ILE B 1 345 ? 0.564 -0.01 -20.109 1 96.5 345 ILE B O 1
ATOM 5258 N N . LEU B 1 346 ? 1.005 0.811 -18.047 1 97.12 346 LEU B N 1
ATOM 5259 C CA . LEU B 1 346 ? -0.319 1.415 -17.938 1 97.12 346 LEU B CA 1
ATOM 5260 C C . LEU B 1 346 ? -0.514 2.48 -19.016 1 97.12 346 LEU B C 1
ATOM 5262 O O . LEU B 1 346 ? -1.598 2.596 -19.594 1 97.12 346 LEU B O 1
ATOM 5266 N N . GLU B 1 347 ? 0.521 3.229 -19.234 1 95.62 347 GLU B N 1
ATOM 5267 C CA . GLU B 1 347 ? 0.467 4.234 -20.297 1 95.62 347 GLU B CA 1
ATOM 5268 C C . GLU B 1 347 ? 0.169 3.598 -21.641 1 95.62 347 GLU B C 1
ATOM 5270 O O . GLU B 1 347 ? -0.62 4.133 -22.422 1 95.62 347 GLU B O 1
ATOM 5275 N N . GLU B 1 348 ? 0.755 2.525 -21.906 1 95.94 348 GLU B N 1
ATOM 5276 C CA . GLU B 1 348 ? 0.532 1.808 -23.156 1 95.94 348 GLU B CA 1
ATOM 5277 C C . GLU B 1 348 ? -0.905 1.304 -23.266 1 95.94 348 GLU B C 1
ATOM 5279 O O . GLU B 1 348 ? -1.526 1.392 -24.328 1 95.94 348 GLU B O 1
ATOM 5284 N N . TYR B 1 349 ? -1.4 0.746 -22.141 1 96.38 349 TYR B N 1
ATOM 5285 C CA . TYR B 1 349 ? -2.787 0.296 -22.125 1 96.38 349 TYR B CA 1
ATOM 5286 C C . TYR B 1 349 ? -3.738 1.449 -22.422 1 96.38 349 TYR B C 1
ATOM 5288 O O . TYR B 1 349 ? -4.668 1.305 -23.219 1 96.38 349 TYR B O 1
ATOM 5296 N N . THR B 1 350 ? -3.494 2.551 -21.766 1 94.81 350 THR B N 1
ATOM 5297 C CA . THR B 1 350 ? -4.379 3.705 -21.891 1 94.81 350 THR B CA 1
ATOM 5298 C C . THR B 1 350 ? -4.324 4.285 -23.297 1 94.81 350 THR B C 1
ATOM 5300 O O . THR B 1 350 ? -5.344 4.73 -23.828 1 94.81 350 THR B O 1
ATOM 5303 N N . ALA B 1 351 ? -3.158 4.289 -23.922 1 92.5 351 ALA B N 1
ATOM 5304 C CA . ALA B 1 351 ? -2.992 4.77 -25.297 1 92.5 351 ALA B CA 1
ATOM 5305 C C . ALA B 1 351 ? -3.721 3.867 -26.281 1 92.5 351 ALA B C 1
ATOM 5307 O O . ALA B 1 351 ? -4.27 4.344 -27.281 1 92.5 351 ALA B O 1
ATOM 5308 N N . GLY B 1 352 ? -3.715 2.625 -26.031 1 88.44 352 GLY B N 1
ATOM 5309 C CA . GLY B 1 352 ? -4.391 1.67 -26.891 1 88.44 352 GLY B CA 1
ATOM 5310 C C . GLY B 1 352 ? -5.898 1.808 -26.859 1 88.44 352 GLY B C 1
ATOM 5311 O O . GLY B 1 352 ? -6.57 1.528 -27.859 1 88.44 352 GLY B O 1
ATOM 5312 N N . LEU B 1 353 ? -6.465 2.174 -25.75 1 83.06 353 LEU B N 1
ATOM 5313 C CA . LEU B 1 353 ? -7.898 2.393 -25.625 1 83.06 353 LEU B CA 1
ATOM 5314 C C . LEU B 1 353 ? -8.344 3.58 -26.469 1 83.06 353 LEU B C 1
ATOM 5316 O O . LEU B 1 353 ? -9.414 3.545 -27.078 1 83.06 353 LEU B O 1
ATOM 5320 N N . THR B 1 354 ? -7.539 4.59 -26.422 1 72.25 354 THR B N 1
ATOM 5321 C CA . THR B 1 354 ? -7.887 5.797 -27.156 1 72.25 354 THR B CA 1
ATOM 5322 C C . THR B 1 354 ? -7.848 5.543 -28.672 1 72.25 354 THR B C 1
ATOM 5324 O O . THR B 1 354 ? -8.664 6.09 -29.406 1 72.25 354 THR B O 1
ATOM 5327 N N . SER B 1 355 ? -6.961 4.762 -29.016 1 64.31 355 SER B N 1
ATOM 5328 C CA . SER B 1 355 ? -6.859 4.457 -30.438 1 64.31 355 SER B CA 1
ATOM 5329 C C . SER B 1 355 ? -8.016 3.568 -30.891 1 64.31 355 SER B C 1
ATOM 5331 O O . SER B 1 355 ? -8.477 3.68 -32.031 1 64.31 355 SER B O 1
ATOM 5333 N N . ALA B 1 356 ? -8.492 2.668 -30.062 1 58.41 356 ALA B N 1
ATOM 5334 C CA . ALA B 1 356 ? -9.609 1.797 -30.422 1 58.41 356 ALA B CA 1
ATOM 5335 C C . ALA B 1 356 ? -10.922 2.572 -30.438 1 58.41 356 ALA B C 1
ATOM 5337 O O . ALA B 1 356 ? -11.812 2.271 -31.234 1 58.41 356 ALA B O 1
ATOM 5338 N N . HIS B 1 357 ? -11.133 3.572 -29.656 1 48.25 357 HIS B N 1
ATOM 5339 C CA . HIS B 1 357 ? -12.328 4.41 -29.656 1 48.25 357 HIS B CA 1
ATOM 5340 C C . HIS B 1 357 ? -12.281 5.438 -30.781 1 48.25 357 HIS B C 1
ATOM 5342 O O . HIS B 1 357 ? -13.328 5.926 -31.219 1 48.25 357 HIS B O 1
ATOM 5348 N N . ALA B 1 358 ? -11.148 5.879 -31.234 1 48.84 358 ALA B N 1
ATOM 5349 C CA . ALA B 1 358 ? -11.039 6.805 -32.375 1 48.84 358 ALA B CA 1
ATOM 5350 C C . ALA B 1 358 ? -11.227 6.074 -33.688 1 48.84 358 ALA B C 1
ATOM 5352 O O . ALA B 1 358 ? -11.5 6.703 -34.719 1 48.84 358 ALA B O 1
ATOM 5353 N N . SER B 1 359 ? -10.992 4.836 -33.781 1 35.28 359 SER B N 1
ATOM 5354 C CA . SER B 1 359 ? -11.227 4.102 -35.031 1 35.28 359 SER B CA 1
ATOM 5355 C C . SER B 1 359 ? -12.656 3.564 -35.094 1 35.28 359 SER B C 1
ATOM 5357 O O . SER B 1 359 ? -13.172 3.037 -34.094 1 35.28 359 SER B O 1
#

Sequence (718 aa):
MGSAINTKVPYIETPLIKSTTLSEIAGCNVFLKLENLQPSGSFKSRGIGNYLVAKLAEHRSDPSNTHFYCSSGGNAGLACVHAAITLGCKATIVVPMSTTAYMIDKMRQAGATDVIQVGASWQEADEYLTGTLMEQARAKGEVAIYVPPFNAQEIWDGNATISKEIARQIPTMTRHYPVSIDGKSDHDPTARIENVDAVICSVGGGGLFSGLMQGLDDLSMQKTRVITVETLGADSLYQAVQKRELVTLPAITSLATTLGARTVCKRAFEYGLREQVSTVVVSDAEAIAASKRFASEERFLVELSCSVVPAVVYGGKLKELVPGLNKNSVVVLVICGGANISYEILEEYTAGLTSAHASMGSAINTKVPYIETPLIKSTTLSEIAGCNVFLKLENLQPSGSFKSRGIGNYLVAKLAEHRSDPSNTHFYCSSGGNAGLACVHAAITLGCKATIVVPMSTTAYMIDKMRQAGATDVIQVGASWQEADEYLTGTLMEQARAKGEVAIYVPPFNAQEIWDGNATISKEIARQIPTMTRHYPVSIDGKSDHDPTARIENVDAVICSVGGGGLFSGLMQGLDDLSMQKTRVITVETLGADSLYQAVQKRELVTLPAITSLATTLGARTVCKRAFEYGLREQVSTVVVSDAEAIAASKRFASEERFLVELSCSVVPAVVYGGKLKELVPGLNKNSVVVLVICGGANISYEILEEYTAGLTSAHAS

Organism: NCBI:txid398673

Foldseek 3Di:
DPPPPPADQQWDQFDKAWAPVLCVLQQATEIEGPQCPIPLRFVLLQLQLLVVRVVCVVVVDDQAQAEEEEADLWSNLSSNLSSSVRRSHAYEYEYEPPRDPQSLVSSVVSPHPYYHYDHHDSVRRVCCRVVPVQVVSVVVVGNYHYGDSADDPSSLQRLLVSLVSCQVNQQQNLCPDQADAPPDDSPPNNGGQDAAQEEEAEAALQRNVLSNVVNCVVVVVLNYAYEYEEEVQRQQLVVCLVVVHWAFAPFRDAPLCVSRDRTHHPSRNVVCNDPRYHYYYYYNLLLLVQQVVCCVRVVDRAGSSQSRQSSCSVVNPVPVSGPPDHHNHYYYYHRRGIDPDDPVRSVVSVVVSVVVVVD/DPPPCPADQQWDQFDKAWAPVLCVLQQATEIEGLQCPIPLRFLLLQLQLLVVRVVCVVVVDDQCQAEEEEADLWSNQSSNLSSSVRRSHAYEYFYEPPRDPQSLVSSVVSPHPYYHYDHNDSVRRVCCRVVPVQVVSVVVVGNYHYGDSAPDPSSLQRLLVSLVSCQVNQQQNLCPDQADAPPDDSPPNNGGQDAAQEEEAEAALQRNVLSNVVNCVVVVRLNYAYEYEEEVQRQQLVVCLVVVHWAFAPFRDAPLCVSRDRTHHPSRNVVCNDPRYHYYYHYNLLLLVQQVVCCVRVVDRAGSSQSRQSSCSVVNPVCVSGPPDHHNHYYYYHRRGIDPDDPVRSVVSVVVSVVVVVD

pLDDT: mean 93.93, std 10.64, range [21.98, 98.94]